Protein 2B0T (pdb70)

B-factor: mean 31.35, std 10.32, range [13.74, 70.18]

Secondary structure (DSSP, 8-state):
-EEEEEE-SHHHHHHHHHHHHHHHHHHHTTT-EEEEEE--HHHHHHTT-GGGS-TTT----HHHHHHHHTTSTT-EEEE-------HHHHHHHHHHHHHTT--PPPPPSS--SHHHHHHHHHHHTTSSS-HHHHH--B-EEEE--HHHHHHHHHSPPP-----TT---EEE--SSSSHHHH-EEEE-SS-EEEEEEEE-SS--EEEEEEEEEE-TT-EEEEEEE-HHHHHHHHHHHHHHHHHHT-EEEE-B-TTTSTTHHHHHHHHHHHHHTHHHHHHHHHHHHHTT-SSTTHHHHHHHHHTTSTTHHHHHHHHHHHHHHSPPBPEEEGGGTEETTT-TTTSBHHHHHHHHHHTTTEEE-TTS-EEEEEEE-SSHHHHHHHHHHHHHHHHH-S--TTT-----EEE--TTT-GGGG-GGGEEE--SSEEEEEE-TTS-EEEEEEE-TT-EEEEEEE-HHHHHHHHHHHHHHHHHH---EEEE--TT-HHHHHHHHHHHHHHTTS--TT--EEEE-HHHHHHHHHHHHHTT---EEEE-HHHHHHHHHHHHHHHHS-SSS-EEEEEBTTS-EEEE--SS---HHHHHHHHHHS------HHHHHHHHHHHHHHHHHH--HHHHHHHHHHHHHHHHHHHTT-SPPSSTTS--HHHHHHHHHHHHHHHHHH--S-HHHHHHHHHHHHHHHHHHHHHHHHHHHT-SS----S-SSS--HHHHHHHHS--HHHHHHHHH-

Radius of gyration: 27.57 Å; Cα contacts (8 Å, |Δi|>4): 1516; chains: 1; bounding box: 73×63×66 Å

Solvent-accessible surface area: 29181 Å² total; per-residue (Å²): 79,71,0,2,0,0,44,0,5,8,0,0,5,3,0,4,21,10,3,35,30,2,0,74,16,1,0,62,30,7,61,2,103,1,52,49,73,50,0,2,0,7,6,11,0,9,16,42,0,59,110,79,13,90,132,147,42,91,71,46,54,18,20,50,104,3,5,113,45,0,85,46,82,122,0,2,0,0,12,0,6,21,6,61,3,50,59,93,46,1,80,45,0,4,127,28,0,55,106,71,49,46,104,3,14,119,22,14,125,107,29,99,70,112,96,52,113,69,11,48,58,55,0,66,61,2,75,25,65,19,3,42,75,47,2,82,48,6,0,5,5,43,36,12,5,116,6,7,17,52,50,10,79,106,125,61,36,209,22,22,157,23,59,84,122,15,84,0,28,15,7,42,7,135,51,70,0,8,44,68,34,14,99,20,46,63,14,126,52,77,27,84,1,36,0,35,11,38,19,96,120,44,79,96,68,87,47,40,94,41,11,140,4,97,118,14,0,0,0,5,0,2,9,2,16,8,137,26,1,50,63,16,0,85,112,13,18,59,83,0,122,88,58,52,4,0,0,0,1,2,14,21,10,86,74,18,135,46,3,14,28,10,4,2,0,11,0,0,51,8,12,2,38,122,6,24,89,125,20,13,165,61,0,73,93,52,48,22,31,2,25,107,0,0,36,35,0,47,74,18,0,144,97,43,159,33,3,119,96,0,60,51,24,1,90,132,15,59,143,66,19,5,60,10,1,29,61,50,29,103,188,39,41,10,0,0,23,56,15,46,62,13,46,2,5,56,17,0,0,50,4,2,64,38,14,0,43,23,113,10,121,86,94,108,80,42,25,0,0,0,0,15,1,24,3,7,30,1,22,1,1,33,10,0,0,92,7,1,45,168,74,22,32,7,70,8,46,83,4,3,18,6,12,2,1,0,0,38,10,110,127,0,9,8,8,15,1,42,83,8,11,40,110,4,151,44,77,17,31,0,23,1,16,9,86,117,44,90,75,54,5,69,10,121,3,67,33,88,10,3,0,14,1,5,23,2,37,26,69,5,0,74,28,0,0,106,13,0,11,55,31,3,102,97,41,65,41,20,0,0,0,3,9,5,88,98,12,12,4,10,128,27,1,27,60,15,0,129,128,16,33,86,104,47,106,46,141,75,33,84,37,65,61,48,22,9,60,96,0,0,65,52,0,0,69,39,1,65,154,35,70,39,0,3,0,0,0,12,2,9,7,23,19,23,1,5,29,0,2,4,24,1,2,10,18,41,29,78,75,14,22,20,10,5,29,4,112,30,45,4,2,1,5,14,9,27,94,60,46,4,23,71,147,34,4,89,18,1,62,102,55,16,0,0,40,26,54,0,6,18,3,2,19,2,3,9,24,0,0,58,18,3,50,78,96,81,56,30,99,68,0,4,20,0,0,61,3,0,42,105,0,2,56,86,2,18,81,72,132,45,30,24,26,167,124,47,43,67,37,1,0,5,6,1,0,0,38,2,0,20,7,2,0,41,50,0,34,74,29,126,146,23,80,103,3,17,69,59,0,48,79,14,8,103,34,0,84,95,4,8,80,92,0,42,57,34,7,62,79,49,18,45,44,96,27,85,8,29,26,54,31,24,15,52,88,122,83,0,58,112,21,3,49,49,11,76,79,18,26,107,26,7,93,79,60

GO terms:
  GO:0005737 cytoplasm (C, EXP)
  GO:0004450 isocitrate dehydrogenase (NADP+) activity (F, EXP)

Foldseek 3Di:
DEEEEEQAAFQVNLLCLQQVLLLQLLCVVLVYHYYYFYPYLLLLLLCLCVVQDDPVSRDHHRLLVLLVVLQAQNYQYEAEFHDQADVVVLQQSVVQCVVVPRPQDGQDPDDPDPVNVSSNVSSVCSHGPNRCVRNQQAWWWWWFQVLLLQLCLVVPDAFAKAALPFPAFEAEAPAQAQLQFKAKDAAQAWFWWFKWFQFPVRDIHTLGGTDTDGHRKMKMKGWHALVSLLVSLLVQQVVLQVVQFAEAEAAACPLLVPPQLLSLLSNVCSLLVVLCVPCVVPCVVLVNRLSQFPQVNLVCLVVDPCSVVSNVSVVVSCVPIHFFQALDLVVPHGNGGGSNSHHHLQNLLVCNRNNCFGATSVRDTTHYHYYYYHDQQSLLSRLSNNVCSVPIAADLSQFAIEIELEQQRPNAWSSVFNSFKDQAAAWGKMFIATPVGDTPDMDGDHHRMIMIMGMGHDLNLLSSLVVQLVCCVVVVAAEEEAAAPSGNSSVSSVVSSVVSNVVDDQVSHHYYYDHSNVLSNVQRVQRRNRGYYYYYYYDVVNVNVLANRCCSNNVGSFQMFMKNQRSNGYIYTYLGDDHSDNVQSVLCQFWNARADFSLSVLNSQLVSLVSCCVPVVSPVSPQLSVLSSQLSSVLVVVVQTADPDALDRGSSLSSLSSSLSSLVSQLPDDPDVVSVVVSPVLNVLSVVCVVVVNNVNRVLTGGGAAQCGGSDGDPVRSSCSSVVDPSNVVSSVVD

Structure (mmCIF, N/CA/C/O backbone):
data_2B0T
#
_entry.id   2B0T
#
_cell.length_a   129.046
_cell.length_b   52.692
_cell.length_c   124.035
_cell.angle_alpha   90.00
_cell.angle_beta   108.98
_cell.angle_gamma   90.00
#
_symmetry.space_group_name_H-M   'C 1 2 1'
#
loop_
_entity.id
_entity.type
_entity.pdbx_description
1 polymer 'NADP Isocitrate dehydrogenase'
2 non-polymer 'MAGNESIUM ION'
3 water water
#
loop_
_atom_site.group_PDB
_atom_site.id
_atom_site.type_symbol
_atom_site.label_atom_id
_atom_site.label_alt_id
_atom_site.label_comp_id
_atom_site.label_asym_id
_atom_site.label_entity_id
_atom_site.label_seq_id
_atom_site.pdbx_PDB_ins_code
_atom_site.Cartn_x
_atom_site.Cartn_y
_atom_site.Cartn_z
_atom_site.occupancy
_atom_site.B_iso_or_equiv
_atom_site.auth_seq_id
_atom_site.auth_comp_id
_atom_site.auth_asym_id
_atom_site.auth_atom_id
_atom_site.pdbx_PDB_model_num
ATOM 1 N N . ALA A 1 2 ? 53.770 10.793 19.522 1.00 33.12 2 ALA A N 1
ATOM 2 C CA . ALA A 1 2 ? 52.434 10.441 20.087 1.00 31.59 2 ALA A CA 1
ATOM 3 C C . ALA A 1 2 ? 52.445 8.981 20.510 1.00 30.24 2 ALA A C 1
ATOM 4 O O . ALA A 1 2 ? 53.247 8.188 20.007 1.00 28.69 2 ALA A O 1
ATOM 6 N N . LYS A 1 3 ? 51.580 8.623 21.451 1.00 29.17 3 LYS A N 1
ATOM 7 C CA . LYS A 1 3 ? 51.525 7.235 21.879 1.00 26.87 3 LYS A CA 1
ATOM 8 C C . LYS A 1 3 ? 50.116 6.731 22.087 1.00 24.00 3 LYS A C 1
ATOM 9 O O . LYS A 1 3 ? 49.222 7.471 22.494 1.00 24.95 3 LYS A O 1
ATOM 15 N N . ILE A 1 4 ? 49.923 5.462 21.765 1.00 21.83 4 ILE A N 1
ATOM 16 C CA . ILE A 1 4 ? 48.634 4.826 21.918 1.00 19.78 4 ILE A CA 1
ATOM 17 C C . ILE A 1 4 ? 48.707 3.986 23.182 1.00 19.29 4 ILE A C 1
ATOM 18 O O . ILE A 1 4 ? 49.678 3.262 23.404 1.00 19.28 4 ILE A O 1
ATOM 23 N N . ILE A 1 5 ? 47.695 4.102 24.027 1.00 19.96 5 ILE A N 1
ATOM 24 C CA . ILE A 1 5 ? 47.656 3.308 25.242 1.00 19.67 5 ILE A CA 1
ATOM 25 C C . ILE A 1 5 ? 46.723 2.130 24.985 1.00 20.47 5 ILE A C 1
ATOM 26 O O . ILE A 1 5 ? 45.547 2.308 24.649 1.00 21.01 5 ILE A O 1
ATOM 31 N N . TRP A 1 6 ? 47.271 0.929 25.122 1.00 18.18 6 TRP A N 1
ATOM 32 C CA . TRP A 1 6 ? 46.527 -0.303 24.927 1.00 19.01 6 TRP A CA 1
ATOM 33 C C . TRP A 1 6 ? 46.191 -0.829 26.326 1.00 19.19 6 TRP A C 1
ATOM 34 O O . TRP A 1 6 ? 47.082 -1.262 27.053 1.00 18.82 6 TRP A O 1
ATOM 45 N N . THR A 1 7 ? 44.915 -0.797 26.707 1.00 18.09 7 THR A N 1
ATOM 46 C CA . THR A 1 7 ? 44.527 -1.248 28.043 1.00 18.79 7 THR A CA 1
ATOM 47 C C . THR A 1 7 ? 44.758 -2.729 28.342 1.00 20.23 7 THR A C 1
ATOM 48 O O . THR A 1 7 ? 44.296 -3.607 27.609 1.00 18.37 7 THR A O 1
ATOM 52 N N . ARG A 1 8 ? 45.487 -3.001 29.422 1.00 19.60 8 ARG A N 1
ATOM 53 C CA . ARG A 1 8 ? 45.723 -4.372 29.848 1.00 20.25 8 ARG A CA 1
ATOM 54 C C . ARG A 1 8 ? 44.518 -4.654 30.736 1.00 19.84 8 ARG A C 1
ATOM 55 O O . ARG A 1 8 ? 44.329 -3.991 31.753 1.00 19.97 8 ARG A O 1
ATOM 63 N N . THR A 1 9 ? 43.696 -5.627 30.352 1.00 20.31 9 THR A N 1
ATOM 64 C CA . THR A 1 9 ? 42.500 -5.918 31.127 1.00 19.91 9 THR A CA 1
ATOM 65 C C . THR A 1 9 ? 42.458 -7.268 31.854 1.00 20.76 9 THR A C 1
ATOM 66 O O . THR A 1 9 ? 43.359 -7.585 32.641 1.00 20.99 9 THR A O 1
ATOM 70 N N . ASP A 1 10 ? 41.413 -8.053 31.590 1.00 20.25 10 ASP A N 1
ATOM 71 C CA . ASP A 1 10 ? 41.207 -9.334 32.261 1.00 20.64 10 ASP A CA 1
ATOM 72 C C . ASP A 1 10 ? 40.861 -10.471 31.311 1.00 21.34 10 ASP A C 1
ATOM 73 O O . ASP A 1 10 ? 40.533 -10.256 30.145 1.00 21.54 10 ASP A O 1
ATOM 78 N N . GLU A 1 11 ? 40.932 -11.682 31.853 1.00 20.10 11 GLU A N 1
ATOM 79 C CA . GLU A 1 11 ? 40.567 -12.910 31.162 1.00 19.06 11 GLU A CA 1
ATOM 80 C C . GLU A 1 11 ? 40.890 -13.026 29.666 1.00 19.34 11 GLU A C 1
ATOM 81 O O . GLU A 1 11 ? 42.040 -12.853 29.266 1.00 18.96 11 GLU A O 1
ATOM 87 N N . ALA A 1 12 ? 39.887 -13.318 28.842 1.00 18.69 12 ALA A N 1
ATOM 88 C CA . ALA A 1 12 ? 40.103 -13.498 27.405 1.00 19.18 12 ALA A CA 1
ATOM 89 C C . ALA A 1 12 ? 40.865 -12.368 26.672 1.00 18.11 12 ALA A C 1
ATOM 90 O O . ALA A 1 12 ? 41.904 -12.628 26.048 1.00 18.94 12 ALA A O 1
ATOM 92 N N . PRO A 1 13 ? 40.358 -11.113 26.710 1.00 17.32 13 PRO A N 1
ATOM 93 C CA . PRO A 1 13 ? 41.080 -10.031 26.023 1.00 18.27 13 PRO A CA 1
ATOM 94 C C . PRO A 1 13 ? 42.498 -9.817 26.563 1.00 18.35 13 PRO A C 1
ATOM 95 O O . PRO A 1 13 ? 43.380 -9.364 25.833 1.00 18.30 13 PRO A O 1
ATOM 99 N N . LEU A 1 14 ? 42.713 -10.138 27.841 1.00 18.39 14 LEU A N 1
ATOM 100 C CA . LEU A 1 14 ? 44.040 -10.014 28.431 1.00 19.23 14 LEU A CA 1
ATOM 101 C C . LEU A 1 14 ? 44.965 -10.985 27.718 1.00 18.09 14 LEU A C 1
ATOM 102 O O . LEU A 1 14 ? 46.069 -10.629 27.319 1.00 18.11 14 LEU A O 1
ATOM 107 N N . LEU A 1 15 ? 44.520 -12.227 27.572 1.00 18.87 15 LEU A N 1
ATOM 108 C CA . LEU A 1 15 ? 45.330 -13.229 26.885 1.00 19.29 15 LEU A CA 1
ATOM 109 C C . LEU A 1 15 ? 45.637 -12.782 25.452 1.00 19.20 15 LEU A C 1
ATOM 110 O O . LEU A 1 15 ? 46.790 -12.810 25.011 1.00 19.90 15 LEU A O 1
ATOM 115 N N . ALA A 1 16 ? 44.601 -12.362 24.732 1.00 19.02 16 ALA A N 1
ATOM 116 C CA . ALA A 1 16 ? 44.761 -11.909 23.351 1.00 18.45 16 ALA A CA 1
ATOM 117 C C . ALA A 1 16 ? 45.809 -10.792 23.253 1.00 18.32 16 ALA A C 1
ATOM 118 O O . ALA A 1 16 ? 46.619 -10.756 22.321 1.00 16.91 16 ALA A O 1
ATOM 120 N N . THR A 1 17 ? 45.787 -9.893 24.235 1.00 16.63 17 THR A N 1
ATOM 121 C CA . THR A 1 17 ? 46.700 -8.755 24.298 1.00 17.40 17 THR A CA 1
ATOM 122 C C . THR A 1 17 ? 48.187 -9.141 24.291 1.00 17.40 17 THR A C 1
ATOM 123 O O . THR A 1 17 ? 49.013 -8.444 23.675 1.00 17.37 17 THR A O 1
ATOM 127 N N . TYR A 1 18 ? 48.525 -10.247 24.964 1.00 18.68 18 TYR A N 1
ATOM 128 C CA . TYR A 1 18 ? 49.905 -10.723 25.013 1.00 18.80 18 TYR A CA 1
ATOM 129 C C . TYR A 1 18 ? 50.395 -11.187 23.650 1.00 19.44 18 TYR A C 1
ATOM 130 O O . TYR A 1 18 ? 51.596 -11.273 23.409 1.00 19.79 18 TYR A O 1
ATOM 139 N N . SER A 1 19 ? 49.457 -11.478 22.758 1.00 20.48 19 SER A N 1
ATOM 140 C CA . SER A 1 19 ? 49.779 -11.925 21.406 1.00 19.69 19 SER A CA 1
ATOM 141 C C . SER A 1 19 ? 49.735 -10.767 20.400 1.00 19.19 19 SER A C 1
ATOM 142 O O . SER A 1 19 ? 50.662 -10.580 19.605 1.00 19.82 19 SER A O 1
ATOM 145 N N . LEU A 1 20 ? 48.664 -9.978 20.471 1.00 20.21 20 LEU A N 1
ATOM 146 C CA . LEU A 1 20 ? 48.453 -8.870 19.542 1.00 18.43 20 LEU A CA 1
ATOM 147 C C . LEU A 1 20 ? 49.222 -7.583 19.823 1.00 18.33 20 LEU A C 1
ATOM 148 O O . LEU A 1 20 ? 49.752 -6.973 18.894 1.00 17.76 20 LEU A O 1
ATOM 153 N N . LYS A 1 21 ? 49.299 -7.169 21.084 1.00 19.02 21 LYS A N 1
ATOM 154 C CA . LYS A 1 21 ? 49.981 -5.919 21.399 1.00 18.63 21 LYS A CA 1
ATOM 155 C C . LYS A 1 21 ? 51.413 -5.816 20.860 1.00 19.04 21 LYS A C 1
ATOM 156 O O . LYS A 1 21 ? 51.799 -4.766 20.337 1.00 17.25 21 LYS A O 1
ATOM 162 N N . PRO A 1 22 ? 52.225 -6.888 20.980 1.00 19.58 22 PRO A N 1
ATOM 163 C CA . PRO A 1 22 ? 53.597 -6.801 20.459 1.00 20.28 22 PRO A CA 1
ATOM 164 C C . PRO A 1 22 ? 53.631 -6.490 18.957 1.00 20.68 22 PRO A C 1
ATOM 165 O O . PRO A 1 22 ? 54.514 -5.769 18.481 1.00 20.54 22 PRO A O 1
ATOM 169 N N . VAL A 1 23 ? 52.669 -7.035 18.213 1.00 19.87 23 VAL A N 1
ATOM 170 C CA . VAL A 1 23 ? 52.594 -6.784 16.775 1.00 19.53 23 VAL A CA 1
ATOM 171 C C . VAL A 1 23 ? 52.191 -5.334 16.518 1.00 19.41 23 VAL A C 1
ATOM 172 O O . VAL A 1 23 ? 52.788 -4.650 15.690 1.00 19.61 23 VAL A O 1
ATOM 176 N N . VAL A 1 24 ? 51.176 -4.873 17.240 1.00 19.54 24 VAL A N 1
ATOM 177 C CA . VAL A 1 24 ? 50.673 -3.510 17.096 1.00 20.31 24 VAL A CA 1
ATOM 178 C C . VAL A 1 24 ? 51.786 -2.509 17.361 1.00 20.81 24 VAL A C 1
ATOM 179 O O . VAL A 1 24 ? 51.956 -1.536 16.627 1.00 19.45 24 VAL A O 1
ATOM 183 N N . GLU A 1 25 ? 52.547 -2.756 18.417 1.00 21.07 25 GLU A N 1
ATOM 184 C CA . GLU A 1 25 ? 53.663 -1.884 18.761 1.00 21.37 25 GLU A CA 1
ATOM 185 C C . GLU A 1 25 ? 54.693 -1.824 17.622 1.00 20.83 25 GLU A C 1
ATOM 186 O O . GLU A 1 25 ? 55.152 -0.747 17.242 1.00 22.81 25 GLU A O 1
ATOM 192 N N . ALA A 1 26 ? 55.040 -2.983 17.072 1.00 20.80 26 ALA A N 1
ATOM 193 C CA . ALA A 1 26 ? 56.015 -3.051 15.991 1.00 20.86 26 ALA A CA 1
ATOM 194 C C . ALA A 1 26 ? 55.556 -2.275 14.761 1.00 21.96 26 ALA A C 1
ATOM 195 O O . ALA A 1 26 ? 56.324 -1.498 14.196 1.00 20.74 26 ALA A O 1
ATOM 197 N N . PHE A 1 27 ? 54.309 -2.480 14.349 1.00 20.82 27 PHE A N 1
ATOM 198 C CA . PHE A 1 27 ? 53.762 -1.782 13.183 1.00 21.50 27 PHE A CA 1
ATOM 199 C C . PHE A 1 27 ? 53.573 -0.283 13.431 1.00 21.58 27 PHE A C 1
ATOM 200 O O . PHE A 1 27 ? 53.895 0.538 12.579 1.00 21.64 27 PHE A O 1
ATOM 208 N N . ALA A 1 28 ? 53.043 0.071 14.599 1.00 21.78 28 ALA A N 1
ATOM 209 C CA . ALA A 1 28 ? 52.809 1.471 14.947 1.00 22.48 28 ALA A CA 1
ATOM 210 C C . ALA A 1 28 ? 54.102 2.293 14.933 1.00 23.15 28 ALA A C 1
ATOM 211 O O . ALA A 1 28 ? 54.102 3.456 14.527 1.00 22.71 28 ALA A O 1
ATOM 213 N N . ALA A 1 29 ? 55.198 1.677 15.368 1.00 23.06 29 ALA A N 1
ATOM 214 C CA . ALA A 1 29 ? 56.494 2.345 15.423 1.00 24.52 29 ALA A CA 1
ATOM 215 C C . ALA A 1 29 ? 56.964 2.908 14.078 1.00 25.22 29 ALA A C 1
ATOM 216 O O . ALA A 1 29 ? 57.693 3.907 14.045 1.00 24.44 29 ALA A O 1
ATOM 218 N N . THR A 1 30 ? 56.547 2.284 12.975 1.00 25.32 30 THR A N 1
ATOM 219 C CA . THR A 1 30 ? 56.949 2.750 11.647 1.00 26.27 30 THR A CA 1
ATOM 220 C C . THR A 1 30 ? 56.260 4.052 11.249 1.00 28.29 30 THR A C 1
ATOM 221 O O . THR A 1 30 ? 56.580 4.634 10.212 1.00 29.59 30 THR A O 1
ATOM 225 N N . ALA A 1 31 ? 55.302 4.495 12.059 1.00 26.80 31 ALA A N 1
ATOM 226 C CA . ALA A 1 31 ? 54.596 5.747 11.799 1.00 26.60 31 ALA A CA 1
ATOM 227 C C . ALA A 1 31 ? 54.951 6.709 12.928 1.00 26.83 31 ALA A C 1
ATOM 228 O O . ALA A 1 31 ? 54.307 7.745 13.110 1.00 26.88 31 ALA A O 1
ATOM 230 N N . GLY A 1 32 ? 55.985 6.344 13.685 1.00 27.14 32 GLY A N 1
ATOM 231 C CA . GLY A 1 32 ? 56.437 7.168 14.790 1.00 26.56 32 GLY A CA 1
ATOM 232 C C . GLY A 1 32 ? 55.473 7.186 15.955 1.00 27.76 32 GLY A C 1
ATOM 233 O O . GLY A 1 32 ? 55.387 8.170 16.683 1.00 28.74 32 GLY A O 1
ATOM 234 N N . ILE A 1 33 ? 54.739 6.095 16.133 1.00 25.43 33 ILE A N 1
ATOM 235 C CA . ILE A 1 33 ? 53.773 5.995 17.217 1.00 24.90 33 ILE A CA 1
ATOM 236 C C . ILE A 1 33 ? 54.192 4.929 18.221 1.00 24.79 33 ILE A C 1
ATOM 237 O O . ILE A 1 33 ? 54.472 3.788 17.855 1.00 25.24 33 ILE A O 1
ATOM 242 N N . GLU A 1 34 ? 54.241 5.321 19.489 1.00 24.39 34 GLU A N 1
ATOM 243 C CA . GLU A 1 34 ? 54.586 4.404 20.564 1.00 24.65 34 GLU A CA 1
ATOM 244 C C . GLU A 1 34 ? 53.305 3.742 21.053 1.00 23.32 34 GLU A C 1
ATOM 245 O O . GLU A 1 34 ? 52.250 4.377 21.100 1.00 25.30 34 GLU A O 1
ATOM 251 N N . VAL A 1 35 ? 53.388 2.466 21.407 1.00 20.85 35 VAL A N 1
ATOM 252 C CA . VAL A 1 35 ? 52.226 1.763 21.924 1.00 20.01 35 VAL A CA 1
ATOM 253 C C . VAL A 1 35 ? 52.612 1.207 23.284 1.00 21.01 35 VAL A C 1
ATOM 254 O O . VAL A 1 35 ? 53.558 0.435 23.397 1.00 21.16 35 VAL A O 1
ATOM 258 N N . GLU A 1 36 ? 51.893 1.622 24.317 1.00 20.96 36 GLU A N 1
ATOM 259 C CA . GLU A 1 36 ? 52.178 1.154 25.665 1.00 22.05 36 GLU A CA 1
ATOM 260 C C . GLU A 1 36 ? 50.936 0.633 26.345 1.00 22.37 36 GLU A C 1
ATOM 261 O O . GLU A 1 36 ? 49.829 1.092 26.073 1.00 20.57 36 GLU A O 1
ATOM 267 N N . THR A 1 37 ? 51.116 -0.333 27.232 1.00 22.60 37 THR A N 1
ATOM 268 C CA . THR A 1 37 ? 49.976 -0.858 27.954 1.00 22.12 37 THR A CA 1
ATOM 269 C C . THR A 1 37 ? 49.861 -0.153 29.312 1.00 23.48 37 THR A C 1
ATOM 270 O O . THR A 1 37 ? 50.834 0.408 29.826 1.00 23.85 37 THR A O 1
ATOM 274 N N . ARG A 1 38 ? 48.652 -0.160 29.863 1.00 22.38 38 ARG A N 1
ATOM 275 C CA . ARG A 1 38 ? 48.373 0.419 31.170 1.00 23.07 38 ARG A CA 1
ATOM 276 C C . ARG A 1 38 ? 47.439 -0.593 31.810 1.00 23.16 38 ARG A C 1
ATOM 277 O O . ARG A 1 38 ? 46.493 -1.058 31.169 1.00 23.41 38 ARG A O 1
ATOM 285 N N . ASP A 1 39 ? 47.708 -0.937 33.066 1.00 22.70 39 ASP A N 1
ATOM 286 C CA . ASP A 1 39 ? 46.928 -1.954 33.758 1.00 23.37 39 ASP A CA 1
ATOM 287 C C . ASP A 1 39 ? 45.645 -1.533 34.473 1.00 23.47 39 ASP A C 1
ATOM 288 O O . ASP A 1 39 ? 45.691 -0.910 35.537 1.00 25.32 39 ASP A O 1
ATOM 293 N N . ILE A 1 40 ? 44.498 -1.896 33.897 1.00 20.58 40 ILE A N 1
ATOM 294 C CA . ILE A 1 40 ? 43.207 -1.595 34.511 1.00 18.13 40 ILE A CA 1
ATOM 295 C C . ILE A 1 40 ? 42.470 -2.896 34.826 1.00 17.02 40 ILE A C 1
ATOM 296 O O . ILE A 1 40 ? 41.240 -2.933 34.887 1.00 20.02 40 ILE A O 1
ATOM 301 N N . SER A 1 41 ? 43.240 -3.962 35.030 1.00 19.52 41 SER A N 1
ATOM 302 C CA . SER A 1 41 ? 42.687 -5.269 35.379 1.00 20.67 41 SER A CA 1
ATOM 303 C C . SER A 1 41 ? 42.052 -5.175 36.769 1.00 20.85 41 SER A C 1
ATOM 304 O O . SER A 1 41 ? 42.334 -4.245 37.523 1.00 20.65 41 SER A O 1
ATOM 307 N N . LEU A 1 42 ? 41.190 -6.129 37.097 1.00 20.64 42 LEU A N 1
ATOM 308 C CA . LEU A 1 42 ? 40.538 -6.143 38.398 1.00 20.76 42 LEU A CA 1
ATOM 309 C C . LEU A 1 42 ? 41.609 -6.263 39.474 1.00 22.11 42 LEU A C 1
ATOM 310 O O . LEU A 1 42 ? 41.571 -5.553 40.479 1.00 21.75 42 LEU A O 1
ATOM 315 N N . ALA A 1 43 ? 42.567 -7.161 39.250 1.00 22.22 43 ALA A N 1
ATOM 316 C CA . ALA A 1 43 ? 43.661 -7.376 40.196 1.00 23.61 43 ALA A CA 1
ATOM 317 C C . ALA A 1 43 ? 44.440 -6.081 40.426 1.00 23.78 43 ALA A C 1
ATOM 318 O O . ALA A 1 43 ? 44.694 -5.688 41.569 1.00 23.30 43 ALA A O 1
ATOM 320 N N . GLY A 1 44 ? 44.814 -5.423 39.331 1.00 22.55 44 GLY A N 1
ATOM 321 C CA . GLY A 1 44 ? 45.559 -4.182 39.425 1.00 22.91 44 GLY A CA 1
ATOM 322 C C . GLY A 1 44 ? 44.804 -3.069 40.121 1.00 23.12 44 GLY A C 1
ATOM 323 O O . GLY A 1 44 ? 45.387 -2.311 40.913 1.00 24.15 44 GLY A O 1
ATOM 324 N N . ARG A 1 45 ? 43.507 -2.962 39.834 1.00 21.67 45 ARG A N 1
ATOM 325 C CA . ARG A 1 45 ? 42.690 -1.928 40.442 1.00 21.42 45 ARG A CA 1
ATOM 326 C C . ARG A 1 45 ? 42.462 -2.198 41.928 1.00 22.66 45 ARG A C 1
ATOM 327 O O . ARG A 1 45 ? 42.196 -1.278 42.698 1.00 23.63 45 ARG A O 1
ATOM 335 N N . ILE A 1 46 ? 42.578 -3.457 42.335 1.00 22.92 46 ILE A N 1
ATOM 336 C CA . ILE A 1 46 ? 42.426 -3.806 43.746 1.00 23.28 46 ILE A CA 1
ATOM 337 C C . ILE A 1 46 ? 43.685 -3.323 44.465 1.00 22.85 46 ILE A C 1
ATOM 338 O O . ILE A 1 46 ? 43.615 -2.636 45.484 1.00 22.94 46 ILE A O 1
ATOM 343 N N . LEU A 1 47 ? 44.839 -3.674 43.918 1.00 22.68 47 LEU A N 1
ATOM 344 C CA . LEU A 1 47 ? 46.099 -3.275 44.521 1.00 24.56 47 LEU A CA 1
ATOM 345 C C . LEU A 1 47 ? 46.214 -1.762 44.590 1.00 25.39 47 LEU A C 1
ATOM 346 O O . LEU A 1 47 ? 46.817 -1.221 45.519 1.00 24.92 47 LEU A O 1
ATOM 351 N N . ALA A 1 48 ? 45.631 -1.079 43.609 1.00 24.50 48 ALA A N 1
ATOM 352 C CA . ALA A 1 48 ? 45.669 0.380 43.562 1.00 25.21 48 ALA A CA 1
ATOM 353 C C . ALA A 1 48 ? 44.994 1.038 44.773 1.00 26.53 48 ALA A C 1
ATOM 354 O O . ALA A 1 48 ? 45.299 2.185 45.112 1.00 27.18 48 ALA A O 1
ATOM 356 N N . GLN A 1 49 ? 44.089 0.312 45.423 1.00 27.10 49 GLN A N 1
ATOM 357 C CA . GLN A 1 49 ? 43.353 0.828 46.582 1.00 29.82 49 GLN A CA 1
ATOM 358 C C . GLN A 1 49 ? 44.061 0.712 47.933 1.00 29.79 49 GLN A C 1
ATOM 359 O O . GLN A 1 49 ? 43.728 1.432 48.873 1.00 29.05 49 GLN A O 1
ATOM 365 N N . PHE A 1 50 ? 45.023 -0.198 48.036 1.00 29.24 50 PHE A N 1
ATOM 366 C CA . PHE A 1 50 ? 45.729 -0.407 49.300 1.00 29.32 50 PHE A CA 1
ATOM 367 C C . PHE A 1 50 ? 47.252 -0.300 49.193 1.00 29.38 50 PHE A C 1
ATOM 368 O O . PHE A 1 50 ? 47.974 -1.236 49.549 1.00 29.52 50 PHE A O 1
ATOM 376 N N . PRO A 1 51 ? 47.766 0.846 48.714 1.00 30.10 51 PRO A N 1
ATOM 377 C CA . PRO A 1 51 ? 49.222 0.983 48.598 1.00 31.01 51 PRO A CA 1
ATOM 378 C C . PRO A 1 51 ? 49.953 0.863 49.946 1.00 32.81 51 PRO A C 1
ATOM 379 O O . PRO A 1 51 ? 51.084 0.380 50.009 1.00 32.50 51 PRO A O 1
ATOM 383 N N . GLU A 1 52 ? 49.298 1.290 51.020 1.00 33.84 52 GLU A N 1
ATOM 384 C CA . GLU A 1 52 ? 49.909 1.242 52.343 1.00 35.66 52 GLU A CA 1
ATOM 385 C C . GLU A 1 52 ? 50.086 -0.171 52.871 1.00 35.83 52 GLU A C 1
ATOM 386 O O . GLU A 1 52 ? 50.726 -0.376 53.893 1.00 36.10 52 GLU A O 1
ATOM 392 N N . ARG A 1 53 ? 49.535 -1.149 52.171 1.00 34.61 53 ARG A N 1
ATOM 393 C CA . ARG A 1 53 ? 49.646 -2.530 52.616 1.00 34.99 53 ARG A CA 1
ATOM 394 C C . ARG A 1 53 ? 50.634 -3.327 51.795 1.00 32.80 53 ARG A C 1
ATOM 395 O O . ARG A 1 53 ? 50.826 -4.522 52.030 1.00 32.93 53 ARG A O 1
ATOM 403 N N . LEU A 1 54 ? 51.273 -2.645 50.849 1.00 33.05 54 LEU A N 1
ATOM 404 C CA . LEU A 1 54 ? 52.233 -3.266 49.944 1.00 31.35 54 LEU A CA 1
ATOM 405 C C . LEU A 1 54 ? 53.656 -2.759 50.129 1.00 31.39 54 LEU A C 1
ATOM 406 O O . LEU A 1 54 ? 53.882 -1.600 50.472 1.00 30.84 54 LEU A O 1
ATOM 411 N N . THR A 1 55 ? 54.613 -3.649 49.887 1.00 32.98 55 THR A N 1
ATOM 412 C CA . THR A 1 55 ? 56.026 -3.321 49.982 1.00 35.38 55 THR A CA 1
ATOM 413 C C . THR A 1 55 ? 56.333 -2.461 48.766 1.00 37.17 55 THR A C 1
ATOM 414 O O . THR A 1 55 ? 55.581 -2.477 47.792 1.00 37.02 55 THR A O 1
ATOM 418 N N . GLU A 1 56 ? 57.433 -1.719 48.810 1.00 39.27 56 GLU A N 1
ATOM 419 C CA . GLU A 1 56 ? 57.789 -0.842 47.701 1.00 41.29 56 GLU A CA 1
ATOM 420 C C . GLU A 1 56 ? 57.773 -1.495 46.322 1.00 40.62 56 GLU A C 1
ATOM 421 O O . GLU A 1 56 ? 57.339 -0.876 45.350 1.00 40.19 56 GLU A O 1
ATOM 427 N N . ASP A 1 57 ? 58.230 -2.740 46.233 1.00 39.87 57 ASP A N 1
ATOM 428 C CA . ASP A 1 57 ? 58.254 -3.430 44.951 1.00 40.94 57 ASP A CA 1
ATOM 429 C C . ASP A 1 57 ? 56.875 -3.907 44.501 1.00 40.71 57 ASP A C 1
ATOM 430 O O . ASP A 1 57 ? 56.673 -4.213 43.323 1.00 39.45 57 ASP A O 1
ATOM 435 N N . GLN A 1 58 ? 55.924 -3.961 45.429 1.00 39.58 58 GLN A N 1
ATOM 436 C CA . GLN A 1 58 ? 54.572 -4.407 45.097 1.00 39.67 58 GLN A CA 1
ATOM 437 C C . GLN A 1 58 ? 53.646 -3.302 44.584 1.00 40.59 58 GLN A C 1
ATOM 438 O O . GLN A 1 58 ? 52.770 -3.559 43.755 1.00 41.94 58 GLN A O 1
ATOM 444 N N . LYS A 1 59 ? 53.832 -2.083 45.083 1.00 41.83 59 LYS A N 1
ATOM 445 C CA . LYS A 1 59 ? 52.994 -0.951 44.690 1.00 42.13 59 LYS A CA 1
ATOM 446 C C . LYS A 1 59 ? 52.825 -0.838 43.179 1.00 42.76 59 LYS A C 1
ATOM 447 O O . LYS A 1 59 ? 53.792 -0.971 42.430 1.00 42.11 59 LYS A O 1
ATOM 453 N N . VAL A 1 60 ? 51.591 -0.596 42.737 1.00 42.86 60 VAL A N 1
ATOM 454 C CA . VAL A 1 60 ? 51.300 -0.481 41.309 1.00 43.54 60 VAL A CA 1
ATOM 455 C C . VAL A 1 60 ? 50.823 0.911 40.898 1.00 43.56 60 VAL A C 1
ATOM 456 O O . VAL A 1 60 ? 50.607 1.177 39.714 1.00 44.97 60 VAL A O 1
ATOM 460 N N . GLY A 1 61 ? 50.671 1.802 41.870 1.00 42.03 61 GLY A N 1
ATOM 461 C CA . GLY A 1 61 ? 50.205 3.141 41.551 1.00 40.45 61 GLY A CA 1
ATOM 462 C C . GLY A 1 61 ? 48.715 3.092 41.273 1.00 38.97 61 GLY A C 1
ATOM 463 O O . GLY A 1 61 ? 47.994 2.302 41.887 1.00 40.41 61 GLY A O 1
ATOM 464 N N . ASN A 1 62 ? 48.239 3.922 40.354 1.00 35.99 62 ASN A N 1
ATOM 465 C CA . ASN A 1 62 ? 46.817 3.929 40.035 1.00 32.57 62 ASN A CA 1
ATOM 466 C C . ASN A 1 62 ? 46.649 4.213 38.547 1.00 30.39 62 ASN A C 1
ATOM 467 O O . ASN A 1 62 ? 46.413 5.356 38.133 1.00 27.60 62 ASN A O 1
ATOM 472 N N . ALA A 1 63 ? 46.780 3.169 37.740 1.00 28.12 63 ALA A N 1
ATOM 473 C CA . ALA A 1 63 ? 46.658 3.316 36.300 1.00 26.95 63 ALA A CA 1
ATOM 474 C C . ALA A 1 63 ? 45.336 3.953 35.857 1.00 25.93 63 ALA A C 1
ATOM 475 O O . ALA A 1 63 ? 45.338 4.850 35.022 1.00 25.49 63 ALA A O 1
ATOM 477 N N . LEU A 1 64 ? 44.213 3.503 36.411 1.00 24.34 64 LEU A N 1
ATOM 478 C CA . LEU A 1 64 ? 42.910 4.051 36.030 1.00 24.14 64 LEU A CA 1
ATOM 479 C C . LEU A 1 64 ? 42.815 5.551 36.270 1.00 24.84 64 LEU A C 1
ATOM 480 O O . LEU A 1 64 ? 42.366 6.294 35.396 1.00 23.82 64 LEU A O 1
ATOM 485 N N . ALA A 1 65 ? 43.239 5.994 37.451 1.00 24.38 65 ALA A N 1
ATOM 486 C CA . ALA A 1 65 ? 43.219 7.414 37.789 1.00 24.88 65 ALA A CA 1
ATOM 487 C C . ALA A 1 65 ? 44.099 8.171 36.800 1.00 23.92 65 ALA A C 1
ATOM 488 O O . ALA A 1 65 ? 43.733 9.246 36.316 1.00 24.45 65 ALA A O 1
ATOM 490 N N . GLU A 1 66 ? 45.265 7.605 36.507 1.00 25.24 66 GLU A N 1
ATOM 491 C CA . GLU A 1 66 ? 46.187 8.228 35.573 1.00 26.51 66 GLU A CA 1
ATOM 492 C C . GLU A 1 66 ? 45.587 8.334 34.165 1.00 25.88 66 GLU A C 1
ATOM 493 O O . GLU A 1 66 ? 45.824 9.322 33.469 1.00 23.66 66 GLU A O 1
ATOM 499 N N . LEU A 1 67 ? 44.802 7.333 33.757 1.00 25.99 67 LEU A N 1
ATOM 500 C CA . LEU A 1 67 ? 44.151 7.350 32.442 1.00 24.81 67 LEU A CA 1
ATOM 501 C C . LEU A 1 67 ? 43.046 8.394 32.431 1.00 25.01 67 LEU A C 1
ATOM 502 O O . LEU A 1 67 ? 42.759 8.991 31.396 1.00 25.11 67 LEU A O 1
ATOM 507 N N . GLY A 1 68 ? 42.413 8.594 33.583 1.00 23.58 68 GLY A N 1
ATOM 508 C CA . GLY A 1 68 ? 41.369 9.591 33.679 1.00 25.84 68 GLY A CA 1
ATOM 509 C C . GLY A 1 68 ? 41.987 10.953 33.424 1.00 27.83 68 GLY A C 1
ATOM 510 O O . GLY A 1 68 ? 41.396 11.796 32.749 1.00 26.14 68 GLY A O 1
ATOM 511 N N . GLU A 1 69 ? 43.185 11.170 33.961 1.00 28.08 69 GLU A N 1
ATOM 512 C CA . GLU A 1 69 ? 43.894 12.436 33.775 1.00 28.35 69 GLU A CA 1
ATOM 513 C C . GLU A 1 69 ? 44.343 12.613 32.329 1.00 26.96 69 GLU A C 1
ATOM 514 O O . GLU A 1 69 ? 44.205 13.696 31.770 1.00 27.24 69 GLU A O 1
ATOM 520 N N . LEU A 1 70 ? 44.884 11.551 31.736 1.00 24.55 70 LEU A N 1
ATOM 521 C CA . LEU A 1 70 ? 45.337 11.580 30.347 1.00 24.57 70 LEU A CA 1
ATOM 522 C C . LEU A 1 70 ? 44.164 11.876 29.410 1.00 24.42 70 LEU A C 1
ATOM 523 O O . LEU A 1 70 ? 44.312 12.595 28.421 1.00 25.77 70 LEU A O 1
ATOM 528 N N . ALA A 1 71 ? 43.004 11.311 29.732 1.00 24.49 71 ALA A N 1
ATOM 529 C CA . ALA A 1 71 ? 41.792 11.499 28.939 1.00 25.82 71 ALA A CA 1
ATOM 530 C C . ALA A 1 71 ? 41.367 12.964 28.884 1.00 27.04 71 ALA A C 1
ATOM 531 O O . ALA A 1 71 ? 40.608 13.366 28.003 1.00 26.65 71 ALA A O 1
ATOM 533 N N . LYS A 1 72 ? 41.851 13.759 29.832 1.00 26.99 72 LYS A N 1
ATOM 534 C CA . LYS A 1 72 ? 41.504 15.172 29.868 1.00 28.65 72 LYS A CA 1
ATOM 535 C C . LYS A 1 72 ? 42.530 16.027 29.137 1.00 27.28 72 LYS A C 1
ATOM 536 O O . LYS A 1 72 ? 42.471 17.256 29.185 1.00 27.23 72 LYS A O 1
ATOM 542 N N . THR A 1 73 ? 43.470 15.379 28.458 1.00 25.08 73 THR A N 1
ATOM 543 C CA . THR A 1 73 ? 44.494 16.101 27.716 1.00 24.65 73 THR A CA 1
ATOM 544 C C . THR A 1 73 ? 44.420 15.733 26.236 1.00 25.39 73 THR A C 1
ATOM 545 O O . THR A 1 73 ? 43.849 14.708 25.868 1.00 22.58 73 THR A O 1
ATOM 549 N N . PRO A 1 74 ? 44.991 16.577 25.367 1.00 26.29 74 PRO A N 1
ATOM 550 C CA . PRO A 1 74 ? 44.992 16.346 23.915 1.00 26.24 74 PRO A CA 1
ATOM 551 C C . PRO A 1 74 ? 45.783 15.109 23.494 1.00 25.83 74 PRO A C 1
ATOM 552 O O . PRO A 1 74 ? 45.506 14.510 22.456 1.00 25.75 74 PRO A O 1
ATOM 556 N N . GLU A 1 75 ? 46.762 14.737 24.315 1.00 25.40 75 GLU A N 1
ATOM 557 C CA . GLU A 1 75 ? 47.631 13.590 24.048 1.00 25.46 75 GLU A CA 1
ATOM 558 C C . GLU A 1 75 ? 46.932 12.235 24.123 1.00 24.07 75 GLU A C 1
ATOM 559 O O . GLU A 1 75 ? 47.490 11.226 23.685 1.00 24.58 75 GLU A O 1
ATOM 565 N N . ALA A 1 76 ? 45.722 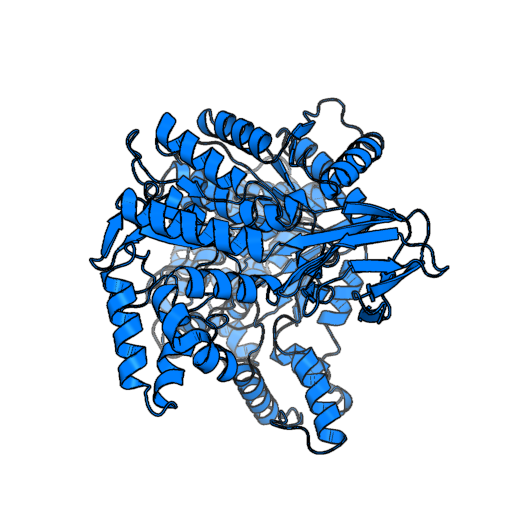12.207 24.674 1.00 20.87 76 ALA A N 1
ATOM 566 C CA . ALA A 1 76 ? 44.993 10.950 24.837 1.00 20.37 76 ALA A CA 1
ATOM 567 C C . ALA A 1 76 ? 44.585 10.187 23.569 1.00 20.59 76 ALA A C 1
ATOM 568 O O . ALA A 1 76 ? 43.874 10.706 22.705 1.00 20.44 76 ALA A O 1
ATOM 570 N N . ASN A 1 77 ? 45.069 8.952 23.471 1.00 19.19 77 ASN A N 1
ATOM 571 C CA . ASN A 1 77 ? 44.719 8.045 22.377 1.00 18.35 77 ASN A CA 1
ATOM 572 C C . ASN A 1 77 ? 44.688 6.702 23.086 1.00 18.46 77 ASN A C 1
ATOM 573 O O . ASN A 1 77 ? 45.726 6.054 23.239 1.00 20.41 77 ASN A O 1
ATOM 578 N N . ILE A 1 78 ? 43.496 6.300 23.522 1.00 18.17 78 ILE A N 1
ATOM 579 C CA . ILE A 1 78 ? 43.328 5.071 24.288 1.00 19.28 78 ILE A CA 1
ATOM 580 C C . ILE A 1 78 ? 42.459 3.998 23.640 1.00 18.78 78 ILE A C 1
ATOM 581 O O . ILE A 1 78 ? 41.322 4.260 23.272 1.00 18.88 78 ILE A O 1
ATOM 586 N N . ILE A 1 79 ? 43.004 2.791 23.507 1.00 17.40 79 ILE A N 1
ATOM 587 C CA . ILE A 1 79 ? 42.244 1.672 22.958 1.00 16.52 79 ILE A CA 1
ATOM 588 C C . ILE A 1 79 ? 41.801 0.839 24.166 1.00 18.47 79 ILE A C 1
ATOM 589 O O . ILE A 1 79 ? 42.621 0.246 24.875 1.00 18.43 79 ILE A O 1
ATOM 594 N N . LYS A 1 80 ? 40.489 0.837 24.394 1.00 16.66 80 LYS A N 1
ATOM 595 C CA . LYS A 1 80 ? 39.853 0.174 25.525 1.00 18.47 80 LYS A CA 1
ATOM 596 C C . LYS A 1 80 ? 39.230 -1.178 25.200 1.00 17.33 80 LYS A C 1
ATOM 597 O O . LYS A 1 80 ? 38.253 -1.261 24.447 1.00 18.50 80 LYS A O 1
ATOM 603 N N . LEU A 1 81 ? 39.792 -2.236 25.781 1.00 15.53 81 LEU A N 1
ATOM 604 C CA . LEU A 1 81 ? 39.292 -3.591 25.562 1.00 17.46 81 LEU A CA 1
ATOM 605 C C . LEU A 1 81 ? 38.343 -3.990 26.680 1.00 18.24 81 LEU A C 1
ATOM 606 O O . LEU A 1 81 ? 38.366 -3.386 27.754 1.00 18.85 81 LEU A O 1
ATOM 611 N N . PRO A 1 82 ? 37.483 -5.001 26.438 1.00 18.11 82 PRO A N 1
ATOM 612 C CA . PRO A 1 82 ? 36.538 -5.457 27.460 1.00 17.56 82 PRO A CA 1
ATOM 613 C C . PRO A 1 82 ? 37.265 -5.835 28.749 1.00 18.01 82 PRO A C 1
ATOM 614 O O . PRO A 1 82 ? 38.381 -6.355 28.715 1.00 17.77 82 PRO A O 1
ATOM 618 N N . ASN A 1 83 ? 36.632 -5.556 29.883 1.00 20.15 83 ASN A N 1
ATOM 619 C CA . ASN A 1 83 ? 37.219 -5.864 31.177 1.00 20.35 83 ASN A CA 1
ATOM 620 C C . ASN A 1 83 ? 36.140 -6.348 32.129 1.00 21.70 83 ASN A C 1
ATOM 621 O O . ASN A 1 83 ? 34.958 -6.393 31.783 1.00 22.81 83 ASN A O 1
ATOM 626 N N . ILE A 1 84 ? 36.560 -6.703 33.337 1.00 22.06 84 ILE A N 1
ATOM 627 C CA . ILE A 1 84 ? 35.650 -7.193 34.356 1.00 22.57 84 ILE A CA 1
ATOM 628 C C . ILE A 1 84 ? 35.023 -6.064 35.167 1.00 24.08 84 ILE A C 1
ATOM 629 O O . ILE A 1 84 ? 35.726 -5.182 35.671 1.00 23.24 84 ILE A O 1
ATOM 634 N N . SER A 1 85 ? 33.695 -6.078 35.254 1.00 24.59 85 SER A N 1
ATOM 635 C CA . SER A 1 85 ? 32.964 -5.125 36.086 1.00 26.83 85 SER A CA 1
ATOM 636 C C . SER A 1 85 ? 32.597 -6.085 37.211 1.00 26.50 85 SER A C 1
ATOM 637 O O . SER A 1 85 ? 31.549 -6.731 37.190 1.00 28.76 85 SER A O 1
ATOM 640 N N . ALA A 1 86 ? 33.518 -6.193 38.162 1.00 27.50 86 ALA A N 1
ATOM 641 C CA . ALA A 1 86 ? 33.435 -7.105 39.297 1.00 26.46 86 ALA A CA 1
ATOM 642 C C . ALA A 1 86 ? 32.139 -7.260 40.073 1.00 26.24 86 ALA A C 1
ATOM 643 O O . ALA A 1 86 ? 31.469 -6.286 40.430 1.00 24.53 86 ALA A O 1
ATOM 645 N N . SER A 1 87 ? 31.803 -8.523 40.319 1.00 27.39 87 SER A N 1
ATOM 646 C CA . SER A 1 87 ? 30.650 -8.891 41.124 1.00 27.18 87 SER A CA 1
ATOM 647 C C . SER A 1 87 ? 31.334 -9.239 42.452 1.00 27.90 87 SER A C 1
ATOM 648 O O . SER A 1 87 ? 32.572 -9.335 42.504 1.00 26.23 87 SER A O 1
ATOM 651 N N . VAL A 1 88 ? 30.558 -9.416 43.519 1.00 27.84 88 VAL A N 1
ATOM 652 C CA . VAL A 1 88 ? 31.153 -9.751 44.812 1.00 29.08 88 VAL A CA 1
ATOM 653 C C . VAL A 1 88 ? 31.980 -11.043 44.717 1.00 28.01 88 VAL A C 1
ATOM 654 O O . VAL A 1 88 ? 33.096 -11.110 45.232 1.00 27.71 88 VAL A O 1
ATOM 658 N N . PRO A 1 89 ? 31.453 -12.081 44.042 1.00 27.41 89 PRO A N 1
ATOM 659 C CA . PRO A 1 89 ? 32.207 -13.334 43.922 1.00 27.62 89 PRO A CA 1
ATOM 660 C C . PRO A 1 89 ? 33.552 -13.171 43.209 1.00 28.28 89 PRO A C 1
ATOM 661 O O . PRO A 1 89 ? 34.551 -13.755 43.627 1.00 27.61 89 PRO A O 1
ATOM 665 N N . GLN A 1 90 ? 33.574 -12.387 42.133 1.00 26.51 90 GLN A N 1
ATOM 666 C CA . GLN A 1 90 ? 34.810 -12.147 41.390 1.00 26.58 90 GLN A CA 1
ATOM 667 C C . GLN A 1 90 ? 35.789 -11.390 42.276 1.00 26.75 90 GLN A C 1
ATOM 668 O O . GLN A 1 90 ? 36.974 -11.725 42.345 1.00 27.90 90 GLN A O 1
ATOM 674 N N . LEU A 1 91 ? 35.275 -10.360 42.943 1.00 27.07 91 LEU A N 1
ATOM 675 C CA . LEU A 1 91 ? 36.062 -9.542 43.851 1.00 29.24 91 LEU A CA 1
ATOM 676 C C . LEU A 1 91 ? 36.709 -10.442 44.912 1.00 29.08 91 LEU A C 1
ATOM 677 O O . LEU A 1 91 ? 37.921 -10.391 45.129 1.00 27.72 91 LEU A O 1
ATOM 682 N N . LYS A 1 92 ? 35.900 -11.279 45.557 1.00 30.79 92 LYS A N 1
ATOM 683 C CA . LYS A 1 92 ? 36.406 -12.185 46.587 1.00 31.69 92 LYS A CA 1
ATOM 684 C C . LYS A 1 92 ? 37.467 -13.132 46.038 1.00 30.57 92 LYS A C 1
ATOM 685 O O . LYS A 1 92 ? 38.501 -13.360 46.675 1.00 31.42 92 LYS A O 1
ATOM 691 N N . ALA A 1 93 ? 37.210 -13.677 44.850 1.00 28.88 93 ALA A N 1
ATOM 692 C CA . ALA A 1 93 ? 38.141 -14.605 44.220 1.00 26.09 93 ALA A CA 1
ATOM 693 C C . ALA A 1 93 ? 39.484 -13.938 43.910 1.00 25.58 93 ALA A C 1
ATOM 694 O O . ALA A 1 93 ? 40.540 -14.544 44.119 1.00 24.93 93 ALA A O 1
ATOM 696 N N . ALA A 1 94 ? 39.450 -12.697 43.417 1.00 23.04 94 ALA A N 1
ATOM 697 C CA . ALA A 1 94 ? 40.685 -11.972 43.093 1.00 23.31 94 ALA A CA 1
ATOM 698 C C . ALA A 1 94 ? 41.450 -11.631 44.373 1.00 23.52 94 ALA A C 1
ATOM 699 O O . ALA A 1 94 ? 42.684 -11.678 44.402 1.00 23.02 94 ALA A O 1
ATOM 701 N N . ILE A 1 95 ? 40.713 -11.284 45.428 1.00 24.12 95 ILE A N 1
ATOM 702 C CA . ILE A 1 95 ? 41.325 -10.946 46.715 1.00 24.42 95 ILE A CA 1
ATOM 703 C C . ILE A 1 95 ? 42.139 -12.127 47.231 1.00 24.08 95 ILE A C 1
ATOM 704 O O . ILE A 1 95 ? 43.297 -11.974 47.631 1.00 25.60 95 ILE A O 1
ATOM 709 N N . LYS A 1 96 ? 41.521 -13.307 47.207 1.00 26.39 96 LYS A N 1
ATOM 710 C CA . LYS A 1 96 ? 42.164 -14.528 47.674 1.00 28.77 96 LYS A CA 1
ATOM 711 C C . LYS A 1 96 ? 43.401 -14.876 46.861 1.00 28.42 96 LYS A C 1
ATOM 712 O O . LYS A 1 96 ? 44.433 -15.244 47.421 1.00 29.49 96 LYS A O 1
ATOM 718 N N . GLU A 1 97 ? 43.294 -14.768 45.539 1.00 26.94 97 GLU A N 1
ATOM 719 C CA . GLU A 1 97 ? 44.419 -15.065 44.658 1.00 25.09 97 GLU A CA 1
ATOM 720 C C . GLU A 1 97 ? 45.566 -14.104 44.961 1.00 25.42 97 GLU A C 1
ATOM 721 O O . GLU A 1 97 ? 46.722 -14.523 45.080 1.00 26.32 97 GLU A O 1
ATOM 727 N N . LEU A 1 98 ? 45.246 -12.816 45.080 1.00 22.92 98 LEU A N 1
ATOM 728 C CA . LEU A 1 98 ? 46.258 -11.809 45.375 1.00 24.16 98 LEU A CA 1
ATOM 729 C C . LEU A 1 98 ? 46.924 -12.080 46.728 1.00 25.20 98 LEU A C 1
ATOM 730 O O . LEU A 1 98 ? 48.141 -11.929 46.872 1.00 26.61 98 LEU A O 1
ATOM 735 N N . GLN A 1 99 ? 46.131 -12.478 47.720 1.00 25.87 99 GLN A N 1
ATOM 736 C CA . GLN A 1 99 ? 46.692 -12.777 49.034 1.00 27.28 99 GLN A CA 1
ATOM 737 C C . GLN A 1 99 ? 47.628 -13.978 48.907 1.00 28.95 99 GLN A C 1
ATOM 738 O O . GLN A 1 99 ? 48.737 -13.963 49.446 1.00 28.33 99 GLN A O 1
ATOM 744 N N . ASP A 1 100 ? 47.191 -15.007 48.181 1.00 29.84 100 ASP A N 1
ATOM 745 C CA . ASP A 1 100 ? 48.014 -16.201 47.990 1.00 33.65 100 ASP A CA 1
ATOM 746 C C . ASP A 1 100 ? 49.323 -15.849 47.301 1.00 32.91 100 ASP A C 1
ATOM 747 O O . ASP A 1 100 ? 50.327 -16.538 47.468 1.00 32.95 100 ASP A O 1
ATOM 752 N N . GLN A 1 101 ? 49.319 -14.777 46.523 1.00 32.62 101 GLN A N 1
ATOM 753 C CA . GLN A 1 101 ? 50.530 -14.375 45.832 1.00 31.20 101 GLN A CA 1
ATOM 754 C C . GLN A 1 101 ? 51.388 -13.467 46.695 1.00 31.04 101 GLN A C 1
ATOM 755 O O . GLN A 1 101 ? 52.402 -12.948 46.234 1.00 31.64 101 GLN A O 1
ATOM 761 N N . GLY A 1 102 ? 50.985 -13.262 47.944 1.00 30.60 102 GLY A N 1
ATOM 762 C CA . GLY A 1 102 ? 51.788 -12.429 48.822 1.00 30.81 102 GLY A CA 1
ATOM 763 C C . GLY A 1 102 ? 51.330 -11.003 49.053 1.00 31.39 102 GLY A C 1
ATOM 764 O O . GLY A 1 102 ? 51.946 -10.289 49.848 1.00 30.90 102 GLY A O 1
ATOM 765 N N . TYR A 1 103 ? 50.278 -10.571 48.360 1.00 29.98 103 TYR A N 1
ATOM 766 C CA . TYR A 1 103 ? 49.766 -9.217 48.553 1.00 29.12 103 TYR A CA 1
ATOM 767 C C . TYR A 1 103 ? 48.900 -9.235 49.799 1.00 28.66 103 TYR A C 1
ATOM 768 O O . TYR A 1 103 ? 47.841 -9.863 49.820 1.00 27.91 103 TYR A O 1
ATOM 777 N N . ASP A 1 104 ? 49.360 -8.542 50.837 1.00 29.62 104 ASP A N 1
ATOM 778 C CA . ASP A 1 104 ? 48.656 -8.515 52.113 1.00 30.82 104 ASP A CA 1
ATOM 779 C C . ASP A 1 104 ? 47.464 -7.556 52.175 1.00 29.37 104 ASP A C 1
ATOM 780 O O . ASP A 1 104 ? 47.427 -6.645 53.006 1.00 29.70 104 ASP A O 1
ATOM 785 N N . ILE A 1 105 ? 46.488 -7.767 51.295 1.00 28.61 105 ILE A N 1
ATOM 786 C CA . ILE A 1 105 ? 45.302 -6.928 51.270 1.00 28.57 105 ILE A CA 1
ATOM 787 C C . ILE A 1 105 ? 44.217 -7.548 52.160 1.00 29.05 105 ILE A C 1
ATOM 788 O O . ILE A 1 105 ? 44.197 -8.762 52.391 1.00 28.69 105 ILE A O 1
ATOM 793 N N . PRO A 1 106 ? 43.299 -6.717 52.674 1.00 29.37 106 PRO A N 1
ATOM 794 C CA . PRO A 1 106 ? 42.214 -7.171 53.551 1.00 29.85 106 PRO A CA 1
ATOM 795 C C . PRO A 1 106 ? 41.063 -7.937 52.903 1.00 31.57 106 PRO A C 1
ATOM 796 O O . PRO A 1 106 ? 40.845 -7.863 51.693 1.00 29.61 106 PRO A O 1
ATOM 800 N N . GLU A 1 107 ? 40.329 -8.675 53.734 1.00 31.56 107 GLU A N 1
ATOM 801 C CA . GLU A 1 107 ? 39.171 -9.442 53.286 1.00 33.09 107 GLU A CA 1
ATOM 802 C C . GLU A 1 107 ? 38.072 -8.464 52.910 1.00 32.94 107 GLU A C 1
ATOM 803 O O . GLU A 1 107 ? 38.057 -7.323 53.377 1.00 31.86 107 GLU A O 1
ATOM 809 N N . LEU A 1 108 ? 37.151 -8.915 52.067 1.00 33.47 108 LEU A N 1
ATOM 810 C CA . LEU A 1 108 ? 36.018 -8.085 51.671 1.00 35.07 108 LEU A CA 1
ATOM 811 C C . LEU A 1 108 ? 34.980 -8.250 52.780 1.00 35.90 108 LEU A C 1
ATOM 812 O O . LEU A 1 108 ? 34.484 -9.352 53.015 1.00 34.73 108 LEU A O 1
ATOM 817 N N . PRO A 1 109 ? 34.663 -7.160 53.497 1.00 38.71 109 PRO A N 1
ATOM 818 C CA . PRO A 1 109 ? 33.680 -7.224 54.581 1.00 41.38 109 PRO A CA 1
ATOM 819 C C . PRO A 1 109 ? 32.264 -7.481 54.066 1.00 43.84 109 PRO A C 1
ATOM 820 O O . PRO A 1 109 ? 31.749 -6.727 53.239 1.00 43.56 109 PRO A O 1
ATOM 824 N N . ASP A 1 110 ? 31.639 -8.547 54.551 1.00 45.88 110 ASP A N 1
ATOM 825 C CA . ASP A 1 110 ? 30.273 -8.863 54.148 1.00 48.91 110 ASP A CA 1
ATOM 826 C C . ASP A 1 110 ? 29.329 -7.819 54.747 1.00 50.61 110 ASP A C 1
ATOM 827 O O . ASP A 1 110 ? 28.363 -7.382 54.115 1.00 50.16 110 ASP A O 1
ATOM 832 N N . ASN A 1 111 ? 29.635 -7.418 55.975 1.00 52.00 111 ASN A N 1
ATOM 833 C CA . ASN A 1 111 ? 28.852 -6.423 56.693 1.00 52.50 111 ASN A CA 1
ATOM 834 C C . ASN A 1 111 ? 29.819 -5.645 57.575 1.00 51.75 111 ASN A C 1
ATOM 835 O O . ASN A 1 111 ? 30.390 -6.201 58.510 1.00 52.20 111 ASN A O 1
ATOM 840 N N . ALA A 1 112 ? 30.010 -4.366 57.262 1.00 51.25 112 ALA A N 1
ATOM 841 C CA . ALA A 1 112 ? 30.924 -3.508 58.013 1.00 50.97 112 ALA A CA 1
ATOM 842 C C . ALA A 1 112 ? 30.457 -3.246 59.447 1.00 50.57 112 ALA A C 1
ATOM 843 O O . ALA A 1 112 ? 29.523 -2.480 59.670 1.00 50.63 112 ALA A O 1
ATOM 845 N N . THR A 1 113 ? 31.121 -3.876 60.414 1.00 49.64 113 THR A N 1
ATOM 846 C CA . THR A 1 113 ? 30.773 -3.721 61.826 1.00 48.60 113 THR A CA 1
ATOM 847 C C . THR A 1 113 ? 31.841 -2.983 62.648 1.00 46.84 113 THR A C 1
ATOM 848 O O . THR A 1 113 ? 31.785 -2.980 63.881 1.00 47.98 113 THR A O 1
ATOM 852 N N . THR A 1 114 ? 32.814 -2.377 61.968 1.00 43.79 114 THR A N 1
ATOM 853 C CA . THR A 1 114 ? 33.878 -1.614 62.628 1.00 40.98 114 THR A CA 1
ATOM 854 C C . THR A 1 114 ? 34.333 -0.506 61.686 1.00 40.74 114 THR A C 1
ATOM 855 O O . THR A 1 114 ? 34.094 -0.577 60.483 1.00 39.81 114 THR A O 1
ATOM 859 N N . ASP A 1 115 ? 34.982 0.519 62.229 1.00 38.60 115 ASP A N 1
ATOM 860 C CA . ASP A 1 115 ? 35.452 1.639 61.421 1.00 38.99 115 ASP A CA 1
ATOM 861 C C . ASP A 1 115 ? 36.419 1.194 60.326 1.00 38.52 115 ASP A C 1
ATOM 862 O O . ASP A 1 115 ? 36.419 1.744 59.217 1.00 36.72 115 ASP A O 1
ATOM 867 N N . GLU A 1 116 ? 37.238 0.196 60.641 1.00 37.16 116 GLU A N 1
ATOM 868 C CA . GLU A 1 116 ? 38.216 -0.336 59.697 1.00 37.16 116 GLU A CA 1
ATOM 869 C C . GLU A 1 116 ? 37.503 -1.045 58.534 1.00 35.88 116 GLU A C 1
ATOM 870 O O . GLU A 1 116 ? 37.851 -0.843 57.371 1.00 35.07 116 GLU A O 1
ATOM 876 N N . GLU A 1 117 ? 36.504 -1.866 58.855 1.00 34.30 117 GLU A N 1
ATOM 877 C CA . GLU A 1 117 ? 35.744 -2.592 57.837 1.00 35.58 117 GLU A CA 1
ATOM 878 C C . GLU A 1 117 ? 34.981 -1.625 56.937 1.00 35.91 117 GLU A C 1
ATOM 879 O O . GLU A 1 117 ? 34.889 -1.837 55.729 1.00 35.08 117 GLU A O 1
ATOM 885 N N . LYS A 1 118 ? 34.422 -0.570 57.522 1.00 36.05 118 LYS A N 1
ATOM 886 C CA . LYS A 1 118 ? 33.689 0.413 56.732 1.00 37.91 118 LYS A CA 1
ATOM 887 C C . LYS A 1 118 ? 34.649 1.053 55.739 1.00 37.80 118 LYS A C 1
ATOM 888 O O . LYS A 1 118 ? 34.314 1.244 54.566 1.00 37.24 118 LYS A O 1
ATOM 894 N N . ASP A 1 119 ? 35.852 1.369 56.209 1.00 36.69 119 ASP A N 1
ATOM 895 C CA . ASP A 1 119 ? 36.851 1.974 55.344 1.00 37.06 119 ASP A CA 1
ATOM 896 C C . ASP A 1 119 ? 37.238 0.984 54.248 1.00 35.48 119 ASP A C 1
ATOM 897 O O . ASP A 1 119 ? 37.234 1.312 53.064 1.00 35.98 119 ASP A O 1
ATOM 902 N N . ILE A 1 120 ? 37.578 -0.231 54.648 1.00 33.47 120 ILE A N 1
ATOM 903 C CA . ILE A 1 120 ? 37.952 -1.256 53.688 1.00 32.38 120 ILE A CA 1
ATOM 904 C C . ILE A 1 120 ? 36.826 -1.491 52.677 1.00 33.13 120 ILE A C 1
ATOM 905 O O . ILE A 1 120 ? 37.075 -1.592 51.473 1.00 31.06 120 ILE A O 1
ATOM 910 N N . LEU A 1 121 ? 35.589 -1.568 53.164 1.00 33.26 121 LEU A N 1
ATOM 911 C CA . LEU A 1 121 ? 34.441 -1.794 52.292 1.00 35.03 121 LEU A CA 1
ATOM 912 C C . LEU A 1 121 ? 34.277 -0.659 51.294 1.00 35.09 121 LEU A C 1
ATOM 913 O O . LEU A 1 121 ? 33.990 -0.889 50.123 1.00 34.79 121 LEU A O 1
ATOM 918 N N . ALA A 1 122 ? 34.456 0.569 51.762 1.00 35.50 122 ALA A N 1
ATOM 919 C CA . ALA A 1 122 ? 34.327 1.724 50.891 1.00 35.80 122 ALA A CA 1
ATOM 920 C C . ALA A 1 122 ? 35.319 1.630 49.736 1.00 36.09 122 ALA A C 1
ATOM 921 O O . ALA A 1 122 ? 34.962 1.866 48.583 1.00 34.74 122 ALA A O 1
ATOM 923 N N . ARG A 1 123 ? 36.563 1.277 50.043 1.00 35.13 123 ARG A N 1
ATOM 924 C CA . ARG A 1 123 ? 37.585 1.163 49.013 1.00 34.74 123 ARG A CA 1
ATOM 925 C C . ARG A 1 123 ? 37.309 0.051 48.019 1.00 34.24 123 ARG A C 1
ATOM 926 O O . ARG A 1 123 ? 37.554 0.207 46.824 1.00 34.77 123 ARG A O 1
ATOM 934 N N . TYR A 1 124 ? 36.797 -1.072 48.508 1.00 33.03 124 TYR A N 1
ATOM 935 C CA . TYR A 1 124 ? 36.471 -2.185 47.631 1.00 32.81 124 TYR A CA 1
ATOM 936 C C . TYR A 1 124 ? 35.266 -1.843 46.757 1.00 33.91 124 TYR A C 1
ATOM 937 O O . TYR A 1 124 ? 35.172 -2.288 45.611 1.00 33.00 124 TYR A O 1
ATOM 946 N N . ASN A 1 125 ? 34.344 -1.051 47.296 1.00 33.82 125 ASN A N 1
ATOM 947 C CA . ASN A 1 125 ? 33.168 -0.660 46.529 1.00 35.35 125 ASN A CA 1
ATOM 948 C C . ASN A 1 125 ? 33.586 0.254 45.382 1.00 34.18 125 ASN A C 1
ATOM 949 O O . ASN A 1 125 ? 32.904 0.332 44.364 1.00 33.96 125 ASN A O 1
ATOM 954 N N . ALA A 1 126 ? 34.720 0.928 45.544 1.00 32.78 126 ALA A N 1
ATOM 955 C CA . ALA A 1 126 ? 35.228 1.827 44.515 1.00 33.58 126 ALA A CA 1
ATOM 956 C C . ALA A 1 126 ? 35.799 1.036 43.336 1.00 32.66 126 ALA A C 1
ATOM 957 O O . ALA A 1 126 ? 36.068 1.594 42.268 1.00 33.84 126 ALA A O 1
ATOM 959 N N . VAL A 1 127 ? 35.976 -0.265 43.540 1.00 31.58 127 VAL A N 1
ATOM 960 C CA . VAL A 1 127 ? 36.533 -1.154 42.525 1.00 31.77 127 VAL A CA 1
ATOM 961 C C . VAL A 1 127 ? 35.462 -2.057 41.922 1.00 32.01 127 VAL A C 1
ATOM 962 O O . VAL A 1 127 ? 35.575 -2.502 40.780 1.00 32.09 127 VAL A O 1
ATOM 966 N N . LYS A 1 128 ? 34.421 -2.324 42.698 1.00 30.95 128 LYS A N 1
ATOM 967 C CA . LYS A 1 128 ? 33.343 -3.190 42.250 1.00 30.87 128 LYS A CA 1
ATOM 968 C C . LYS A 1 128 ? 32.518 -2.581 41.109 1.00 29.99 128 LYS A C 1
ATOM 969 O O . LYS A 1 128 ? 32.523 -1.363 40.895 1.00 28.13 128 LYS A O 1
ATOM 975 N N . GLY A 1 129 ? 31.823 -3.442 40.372 1.00 29.31 129 GLY A N 1
ATOM 976 C CA . GLY A 1 129 ? 30.981 -2.981 39.284 1.00 29.25 129 GLY A CA 1
ATOM 977 C C . GLY A 1 129 ? 31.662 -2.273 38.129 1.00 29.73 129 GLY A C 1
ATOM 978 O O . GLY A 1 129 ? 32.824 -2.528 37.810 1.00 28.06 129 GLY A O 1
ATOM 979 N N . SER A 1 130 ? 30.921 -1.373 37.493 1.00 29.13 130 SER A N 1
ATOM 980 C CA . SER A 1 130 ? 31.431 -0.634 36.348 1.00 29.58 130 SER A CA 1
ATOM 981 C C . SER A 1 130 ? 32.246 0.573 36.799 1.00 28.19 130 SER A C 1
ATOM 982 O O . SER A 1 130 ? 31.783 1.714 36.730 1.00 28.62 130 SER A O 1
ATOM 985 N N . ALA A 1 131 ? 33.471 0.312 37.245 1.00 27.92 131 ALA A N 1
ATOM 986 C CA . ALA A 1 131 ? 34.351 1.365 37.737 1.00 27.19 131 ALA A CA 1
ATOM 987 C C . ALA A 1 131 ? 35.176 2.044 36.654 1.00 27.03 131 ALA A C 1
ATOM 988 O O . ALA A 1 131 ? 35.576 3.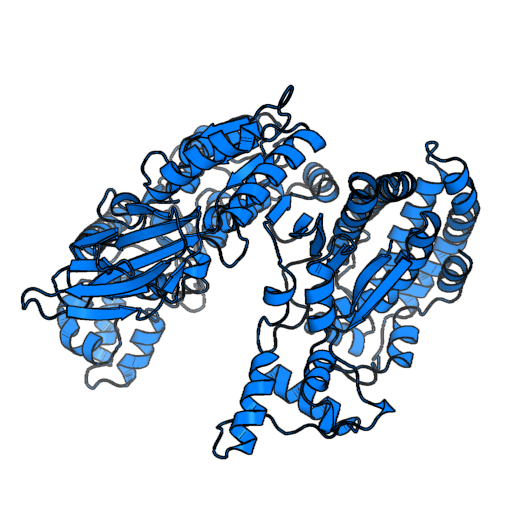199 36.807 1.00 27.56 131 ALA A O 1
ATOM 990 N N . VAL A 1 132 ? 35.420 1.341 35.555 1.00 25.51 132 VAL A N 1
ATOM 991 C CA . VAL A 1 132 ? 36.234 1.907 34.495 1.00 25.12 132 VAL A CA 1
ATOM 992 C C . VAL A 1 132 ? 35.558 2.917 33.558 1.00 24.39 132 VAL A C 1
ATOM 993 O O . VAL A 1 132 ? 36.070 4.025 33.386 1.00 24.71 132 VAL A O 1
ATOM 997 N N . ASN A 1 133 ? 34.416 2.560 32.970 1.00 25.81 133 ASN A N 1
ATOM 998 C CA . ASN A 1 133 ? 33.749 3.466 32.030 1.00 27.18 133 ASN A CA 1
ATOM 999 C C . ASN A 1 133 ? 33.513 4.885 32.529 1.00 28.08 133 ASN A C 1
ATOM 1000 O O . ASN A 1 133 ? 33.758 5.847 31.799 1.00 29.04 133 ASN A O 1
ATOM 1005 N N . PRO A 1 134 ? 33.037 5.041 33.775 1.00 29.82 134 PRO A N 1
ATOM 1006 C CA . PRO A 1 134 ? 32.794 6.386 34.308 1.00 30.87 134 PRO A CA 1
ATOM 1007 C C . PRO A 1 134 ? 34.035 7.271 34.224 1.00 30.51 134 PRO A C 1
ATOM 1008 O O . PRO A 1 134 ? 33.941 8.483 33.991 1.00 30.30 134 PRO A O 1
ATOM 1012 N N . VAL A 1 135 ? 35.199 6.655 34.402 1.00 28.65 135 VAL A N 1
ATOM 1013 C CA . VAL A 1 135 ? 36.453 7.387 34.373 1.00 27.41 135 VAL A CA 1
ATOM 1014 C C . VAL A 1 135 ? 36.964 7.710 32.981 1.00 28.34 135 VAL A C 1
ATOM 1015 O O . VAL A 1 135 ? 37.504 8.790 32.750 1.00 28.24 135 VAL A O 1
ATOM 1019 N N . LEU A 1 136 ? 36.788 6.786 32.047 1.00 27.12 136 LEU A N 1
ATOM 1020 C CA . LEU A 1 136 ? 37.314 6.990 30.702 1.00 27.69 136 LEU A CA 1
ATOM 1021 C C . LEU A 1 136 ? 36.421 7.674 29.682 1.00 28.34 136 LEU A C 1
ATOM 1022 O O . LEU A 1 136 ? 36.933 8.294 28.751 1.00 27.65 136 LEU A O 1
ATOM 1027 N N . ARG A 1 137 ? 35.103 7.576 29.847 1.00 29.47 137 ARG A N 1
ATOM 1028 C CA . ARG A 1 137 ? 34.175 8.195 28.896 1.00 30.24 137 ARG A CA 1
ATOM 1029 C C . ARG A 1 137 ? 33.920 9.697 29.068 1.00 30.80 137 ARG A C 1
ATOM 1030 O O . ARG A 1 137 ? 32.805 10.128 29.358 1.00 31.97 137 ARG A O 1
ATOM 1038 N N . GLU A 1 138 ? 34.978 10.480 28.862 1.00 31.89 138 GLU A N 1
ATOM 1039 C CA . GLU A 1 138 ? 34.941 11.938 28.959 1.00 32.90 138 GLU A CA 1
ATOM 1040 C C . GLU A 1 138 ? 34.482 12.544 27.640 1.00 31.16 138 GLU A C 1
ATOM 1041 O O . GLU A 1 138 ? 35.213 13.323 27.021 1.00 32.58 138 GLU A O 1
ATOM 1047 N N . GLY A 1 139 ? 33.277 12.190 27.206 1.00 32.39 139 GLY A N 1
ATOM 1048 C CA . GLY A 1 139 ? 32.783 12.737 25.957 1.00 28.51 139 GLY A CA 1
ATOM 1049 C C . GLY A 1 139 ? 31.513 12.108 25.429 1.00 27.46 139 GLY A C 1
ATOM 1050 O O . GLY A 1 139 ? 30.861 11.314 26.109 1.00 26.97 139 GLY A O 1
ATOM 1051 N N . ASN A 1 140 ? 31.174 12.472 24.197 1.00 24.13 140 ASN A N 1
ATOM 1052 C CA . ASN A 1 140 ? 29.978 11.969 23.530 1.00 22.47 140 ASN A CA 1
ATOM 1053 C C . ASN A 1 140 ? 30.287 10.726 22.712 1.00 20.49 140 ASN A C 1
ATOM 1054 O O . ASN A 1 140 ? 31.438 10.320 22.610 1.00 20.60 140 ASN A O 1
ATOM 1059 N N . SER A 1 141 ? 29.262 10.146 22.104 1.00 19.07 141 SER A N 1
ATOM 1060 C CA . SER A 1 141 ? 29.417 8.908 21.358 1.00 17.56 141 SER A CA 1
ATOM 1061 C C . SER A 1 141 ? 29.387 8.973 19.826 1.00 18.93 141 SER A C 1
ATOM 1062 O O . SER A 1 141 ? 28.556 9.660 19.230 1.00 19.11 141 SER A O 1
ATOM 1065 N N . ASP A 1 142 ? 30.313 8.243 19.206 1.00 18.00 142 ASP A N 1
ATOM 1066 C CA . ASP A 1 142 ? 30.413 8.133 17.751 1.00 17.81 142 ASP A CA 1
ATOM 1067 C C . ASP A 1 142 ? 30.454 6.631 17.447 1.00 19.71 142 ASP A C 1
ATOM 1068 O O . ASP A 1 142 ? 31.496 5.989 17.569 1.00 19.70 142 ASP A O 1
ATOM 1073 N N . ARG A 1 143 ? 29.304 6.067 17.082 1.00 21.64 143 ARG A N 1
ATOM 1074 C CA . ARG A 1 143 ? 29.224 4.643 16.781 1.00 21.49 143 ARG A CA 1
ATOM 1075 C C . ARG A 1 143 ? 28.773 4.397 15.350 1.00 22.75 143 ARG A C 1
ATOM 1076 O O . ARG A 1 143 ? 27.823 5.019 14.878 1.00 22.90 143 ARG A O 1
ATOM 1084 N N . ARG A 1 144 ? 29.460 3.488 14.663 1.00 22.32 144 ARG A N 1
ATOM 1085 C CA . ARG A 1 144 ? 29.146 3.176 13.270 1.00 23.43 144 ARG A CA 1
ATOM 1086 C C . ARG A 1 144 ? 29.306 1.692 13.013 1.00 26.22 144 ARG A C 1
ATOM 1087 O O . ARG A 1 144 ? 30.059 1.006 13.706 1.00 24.72 144 ARG A O 1
ATOM 1095 N N . ALA A 1 145 ? 28.598 1.203 12.002 1.00 24.44 145 ALA A N 1
ATOM 1096 C CA . ALA A 1 145 ? 28.706 -0.194 11.626 1.00 26.98 145 ALA A CA 1
ATOM 1097 C C . ALA A 1 145 ? 30.031 -0.237 10.876 1.00 26.79 145 ALA A C 1
ATOM 1098 O O . ALA A 1 145 ? 30.272 0.589 9.986 1.00 28.61 145 ALA A O 1
ATOM 1100 N N . PRO A 1 146 ? 30.920 -1.179 11.242 1.00 27.75 146 PRO A N 1
ATOM 1101 C CA . PRO A 1 146 ? 32.229 -1.308 10.590 1.00 28.46 146 PRO A CA 1
ATOM 1102 C C . PRO A 1 146 ? 32.046 -1.639 9.105 1.00 28.98 146 PRO A C 1
ATOM 1103 O O . PRO A 1 146 ? 31.307 -2.571 8.772 1.00 30.15 146 PRO A O 1
ATOM 1107 N N . ILE A 1 147 ? 32.704 -0.893 8.218 1.00 28.10 147 ILE A N 1
ATOM 1108 C CA . ILE A 1 147 ? 32.549 -1.174 6.795 1.00 31.27 147 ILE A CA 1
ATOM 1109 C C . ILE A 1 147 ? 33.106 -2.545 6.420 1.00 29.88 147 ILE A C 1
ATOM 1110 O O . ILE A 1 147 ? 32.614 -3.180 5.489 1.00 30.07 147 ILE A O 1
ATOM 1115 N N . ALA A 1 148 ? 34.133 -3.003 7.133 1.00 29.40 148 ALA A N 1
ATOM 1116 C CA . ALA A 1 148 ? 34.702 -4.317 6.851 1.00 29.03 148 ALA A CA 1
ATOM 1117 C C . ALA A 1 148 ? 33.621 -5.343 7.182 1.00 28.71 148 ALA A C 1
ATOM 1118 O O . ALA A 1 148 ? 33.479 -6.359 6.503 1.00 29.96 148 ALA A O 1
ATOM 1120 N N . VAL A 1 149 ? 32.848 -5.056 8.226 1.00 28.06 149 VAL A N 1
ATOM 1121 C CA . VAL A 1 149 ? 31.762 -5.933 8.653 1.00 29.35 149 VAL A CA 1
ATOM 1122 C C . VAL A 1 149 ? 30.593 -5.785 7.677 1.00 29.61 149 VAL A C 1
ATOM 1123 O O . VAL A 1 149 ? 29.979 -6.768 7.265 1.00 29.71 149 VAL A O 1
ATOM 1127 N N . LYS A 1 150 ? 30.307 -4.541 7.314 1.00 28.13 150 LYS A N 1
ATOM 1128 C CA . LYS A 1 150 ? 29.241 -4.205 6.374 1.00 30.64 150 LYS A CA 1
ATOM 1129 C C . LYS A 1 150 ? 29.463 -4.940 5.038 1.00 30.93 150 LYS A C 1
ATOM 1130 O O . LYS A 1 150 ? 28.544 -5.567 4.495 1.00 31.03 150 LYS A O 1
ATOM 1136 N N . ASN A 1 151 ? 30.687 -4.852 4.519 1.00 30.50 151 ASN A N 1
ATOM 1137 C CA . ASN A 1 151 ? 31.043 -5.504 3.264 1.00 30.83 151 ASN A CA 1
ATOM 1138 C C . ASN A 1 151 ? 30.916 -7.022 3.350 1.00 30.53 151 ASN A C 1
ATOM 1139 O O . ASN A 1 151 ? 30.552 -7.675 2.369 1.00 29.93 151 ASN A O 1
ATOM 1144 N N . PHE A 1 152 ? 31.213 -7.589 4.515 1.00 31.09 152 PHE A N 1
ATOM 1145 C CA . PHE A 1 152 ? 31.099 -9.032 4.672 1.00 32.09 152 PHE A CA 1
ATOM 1146 C C . PHE A 1 152 ? 29.635 -9.464 4.605 1.00 31.37 152 PHE A C 1
ATOM 1147 O O . PHE A 1 152 ? 29.288 -10.432 3.923 1.00 31.50 152 PHE A O 1
ATOM 1155 N N . VAL A 1 153 ? 28.786 -8.738 5.330 1.00 30.33 153 VAL A N 1
ATOM 1156 C CA . VAL A 1 153 ? 27.355 -9.015 5.377 1.00 29.81 153 VAL A CA 1
ATOM 1157 C C . VAL A 1 153 ? 26.732 -8.935 3.985 1.00 30.82 153 VAL A C 1
ATOM 1158 O O . VAL A 1 153 ? 25.759 -9.633 3.699 1.00 29.99 153 VAL A O 1
ATOM 1162 N N . LYS A 1 154 ? 27.284 -8.082 3.123 1.00 31.11 154 LYS A N 1
ATOM 1163 C CA . LYS A 1 154 ? 26.768 -7.960 1.761 1.00 33.44 154 LYS A CA 1
ATOM 1164 C C . LYS A 1 154 ? 26.978 -9.294 1.062 1.00 35.66 154 LYS A C 1
ATOM 1165 O O . LYS A 1 154 ? 26.145 -9.733 0.272 1.00 36.94 154 LYS A O 1
ATOM 1171 N N . LYS A 1 155 ? 28.100 -9.936 1.375 1.00 36.09 155 LYS A N 1
ATOM 1172 C CA . LYS A 1 155 ? 28.445 -11.234 0.807 1.00 38.19 155 LYS A CA 1
ATOM 1173 C C . LYS A 1 155 ? 27.682 -12.345 1.523 1.00 39.01 155 LYS A C 1
ATOM 1174 O O . LYS A 1 155 ? 27.114 -13.230 0.884 1.00 38.77 155 LYS A O 1
ATOM 1180 N N . PHE A 1 156 ? 27.662 -12.293 2.852 1.00 39.43 156 PHE A N 1
ATOM 1181 C CA . PHE A 1 156 ? 26.944 -13.296 3.637 1.00 40.76 156 PHE A CA 1
ATOM 1182 C C . PHE A 1 156 ? 25.903 -12.662 4.544 1.00 39.72 156 PHE A C 1
ATOM 1183 O O . PHE A 1 156 ? 26.090 -12.572 5.760 1.00 39.02 156 PHE A O 1
ATOM 1191 N N . PRO A 1 157 ? 24.775 -12.232 3.954 1.00 38.77 157 PRO A N 1
ATOM 1192 C CA . PRO A 1 157 ? 23.672 -11.592 4.672 1.00 37.22 157 PRO A CA 1
ATOM 1193 C C . PRO A 1 157 ? 22.960 -12.494 5.673 1.00 37.54 157 PRO A C 1
ATOM 1194 O O . PRO A 1 157 ? 22.740 -13.681 5.418 1.00 38.04 157 PRO A O 1
ATOM 1198 N N . HIS A 1 158 ? 22.615 -11.921 6.821 1.00 35.97 158 HIS A N 1
ATOM 1199 C CA . HIS A 1 158 ? 21.905 -12.654 7.858 1.00 35.27 158 HIS A CA 1
ATOM 1200 C C . HIS A 1 158 ? 20.462 -12.754 7.395 1.00 35.90 158 HIS A C 1
ATOM 1201 O O . HIS A 1 158 ? 20.080 -12.121 6.410 1.00 34.43 158 HIS A O 1
ATOM 1208 N N . ARG A 1 159 ? 19.661 -13.546 8.096 1.00 37.72 159 ARG A N 1
ATOM 1209 C CA . ARG A 1 159 ? 18.270 -13.697 7.711 1.00 40.16 159 ARG A CA 1
ATOM 1210 C C . ARG A 1 159 ? 17.361 -12.632 8.295 1.00 38.18 159 ARG A C 1
ATOM 1211 O O . ARG A 1 159 ? 17.467 -12.275 9.470 1.00 37.84 159 ARG A O 1
ATOM 1219 N N . MET A 1 160 ? 16.484 -12.122 7.434 1.00 36.66 160 MET A N 1
ATOM 1220 C CA . MET A 1 160 ? 15.503 -11.103 7.783 1.00 35.30 160 MET A CA 1
ATOM 1221 C C . MET A 1 160 ? 14.140 -11.728 7.543 1.00 35.26 160 MET A C 1
ATOM 1222 O O . MET A 1 160 ? 13.890 -12.286 6.477 1.00 35.30 160 MET A O 1
ATOM 1227 N N . GLY A 1 161 ? 13.267 -11.644 8.538 1.00 35.09 161 GLY A N 1
ATOM 1228 C CA . GLY A 1 161 ? 11.943 -12.219 8.402 1.00 35.70 161 GLY A CA 1
ATOM 1229 C C . GLY A 1 161 ? 11.099 -11.501 7.369 1.00 36.38 161 GLY A C 1
ATOM 1230 O O . GLY A 1 161 ? 11.058 -10.271 7.323 1.00 35.82 161 GLY A O 1
ATOM 1231 N N . GLU A 1 162 ? 10.424 -12.281 6.534 1.00 36.24 162 GLU A N 1
ATOM 1232 C CA . GLU A 1 162 ? 9.565 -11.740 5.496 1.00 36.72 162 GLU A CA 1
ATOM 1233 C C . GLU A 1 162 ? 8.379 -11.020 6.154 1.00 35.12 162 GLU A C 1
ATOM 1234 O O . GLU A 1 162 ? 7.839 -11.480 7.159 1.00 33.84 162 GLU A O 1
ATOM 1240 N N . TRP A 1 163 ? 7.986 -9.882 5.597 1.00 33.71 163 TRP A N 1
ATOM 1241 C CA . TRP A 1 163 ? 6.872 -9.124 6.149 1.00 33.39 163 TRP A CA 1
ATOM 1242 C C . TRP A 1 163 ? 5.624 -9.191 5.284 1.00 35.24 163 TRP A C 1
ATOM 1243 O O . TRP A 1 163 ? 5.694 -9.146 4.053 1.00 34.69 163 TRP A O 1
ATOM 1254 N N . SER A 1 164 ? 4.480 -9.281 5.954 1.00 36.70 164 SER A N 1
ATOM 1255 C CA . SER A 1 164 ? 3.180 -9.336 5.303 1.00 38.93 164 SER A CA 1
ATOM 1256 C C . SER A 1 164 ? 2.468 -7.987 5.450 1.00 38.61 164 SER A C 1
ATOM 1257 O O . SER A 1 164 ? 2.549 -7.340 6.499 1.00 37.92 164 SER A O 1
ATOM 1260 N N . ALA A 1 165 ? 1.775 -7.565 4.396 1.00 38.33 165 ALA A N 1
ATOM 1261 C CA . ALA A 1 165 ? 1.056 -6.297 4.427 1.00 37.76 165 ALA A CA 1
ATOM 1262 C C . ALA A 1 165 ? -0.171 -6.385 5.344 1.00 37.96 165 ALA A C 1
ATOM 1263 O O . ALA A 1 165 ? -0.806 -5.372 5.648 1.00 38.62 165 ALA A O 1
ATOM 1265 N N . ASP A 1 166 ? -0.485 -7.603 5.787 1.00 37.91 166 ASP A N 1
ATOM 1266 C CA . ASP A 1 166 ? -1.617 -7.853 6.678 1.00 38.70 166 ASP A CA 1
ATOM 1267 C C . ASP A 1 166 ? -1.193 -7.802 8.134 1.00 37.10 166 ASP A C 1
ATOM 1268 O O . ASP A 1 166 ? -2.034 -7.863 9.029 1.00 36.28 166 ASP A O 1
ATOM 1273 N N . SER A 1 167 ? 0.110 -7.722 8.374 1.00 34.05 167 SER A N 1
ATOM 1274 C CA . SER A 1 167 ? 0.620 -7.682 9.737 1.00 32.05 167 SER A CA 1
ATOM 1275 C C . SER A 1 167 ? -0.250 -6.817 10.613 1.00 30.97 167 SER A C 1
ATOM 1276 O O . SER A 1 167 ? -0.661 -5.732 10.217 1.00 30.24 167 SER A O 1
ATOM 1279 N N . LYS A 1 168 ? -0.525 -7.311 11.811 1.00 31.27 168 LYS A N 1
ATOM 1280 C CA . LYS A 1 168 ? -1.336 -6.585 12.776 1.00 31.89 168 LYS A CA 1
ATOM 1281 C C . LYS A 1 168 ? -0.453 -6.020 13.893 1.00 31.05 168 LYS A C 1
ATOM 1282 O O . LYS A 1 168 ? -0.954 -5.407 14.842 1.00 30.64 168 LYS A O 1
ATOM 1288 N N . THR A 1 169 ? 0.859 -6.229 13.780 1.00 30.12 169 THR A N 1
ATOM 1289 C CA . THR A 1 169 ? 1.793 -5.735 14.786 1.00 30.08 169 THR A CA 1
ATOM 1290 C C . THR A 1 169 ? 1.859 -4.215 14.766 1.00 28.69 169 THR A C 1
ATOM 1291 O O . THR A 1 169 ? 1.988 -3.609 13.707 1.00 29.41 169 THR A O 1
ATOM 1295 N N . ASN A 1 170 ? 1.763 -3.609 15.945 1.00 28.30 170 ASN A N 1
ATOM 1296 C CA . ASN A 1 170 ? 1.814 -2.157 16.089 1.00 28.02 170 ASN A CA 1
ATOM 1297 C C . ASN A 1 170 ? 2.267 -1.760 17.481 1.00 27.74 170 ASN A C 1
ATOM 1298 O O . ASN A 1 170 ? 2.026 -2.479 18.449 1.00 25.85 170 ASN A O 1
ATOM 1303 N N . VAL A 1 171 ? 2.923 -0.608 17.572 1.00 26.91 171 VAL A N 1
ATOM 1304 C CA . VAL A 1 171 ? 3.363 -0.084 18.853 1.00 25.15 171 VAL A CA 1
ATOM 1305 C C . VAL A 1 171 ? 2.169 0.675 19.416 1.00 26.96 171 VAL A C 1
ATOM 1306 O O . VAL A 1 171 ? 1.418 1.313 18.674 1.00 26.16 171 VAL A O 1
ATOM 1310 N N . ALA A 1 172 ? 1.980 0.585 20.724 1.00 26.21 172 ALA A N 1
ATOM 1311 C CA . ALA A 1 172 ? 0.899 1.294 21.380 1.00 27.63 172 ALA A CA 1
ATOM 1312 C C . ALA A 1 172 ? 1.601 2.169 22.397 1.00 26.84 172 ALA A C 1
ATOM 1313 O O . ALA A 1 172 ? 2.401 1.681 23.196 1.00 26.43 172 ALA A O 1
ATOM 1315 N N . THR A 1 173 ? 1.324 3.465 22.353 1.00 28.03 173 THR A N 1
ATOM 1316 C CA . THR A 1 173 ? 1.944 4.400 23.280 1.00 27.90 173 THR A CA 1
ATOM 1317 C C . THR A 1 173 ? 0.910 5.454 23.689 1.00 30.06 173 THR A C 1
ATOM 1318 O O . THR A 1 173 ? -0.151 5.557 23.071 1.00 29.94 173 THR A O 1
ATOM 1322 N N . MET A 1 174 ? 1.211 6.228 24.727 1.00 30.18 174 MET A N 1
ATOM 1323 C CA . MET A 1 174 ? 0.281 7.243 25.207 1.00 31.80 174 MET A CA 1
ATOM 1324 C C . MET A 1 174 ? 0.116 8.477 24.316 1.00 33.71 174 MET A C 1
ATOM 1325 O O . MET A 1 174 ? 1.071 8.945 23.690 1.00 32.52 174 MET A O 1
ATOM 1330 N N . ASP A 1 175 ? -1.116 8.989 24.271 1.00 35.43 175 ASP A N 1
ATOM 1331 C CA . ASP A 1 175 ? -1.470 10.168 23.479 1.00 37.64 175 ASP A CA 1
ATOM 1332 C C . ASP A 1 175 ? -1.175 11.470 24.211 1.00 37.12 175 ASP A C 1
ATOM 1333 O O . ASP A 1 175 ? -0.988 12.511 23.586 1.00 37.71 175 ASP A O 1
ATOM 1338 N N . ALA A 1 176 ? -1.152 11.414 25.536 1.00 36.21 176 ALA A N 1
ATOM 1339 C CA . ALA A 1 176 ? -0.883 12.602 26.333 1.00 36.31 176 ALA A CA 1
ATOM 1340 C C . ALA A 1 176 ? -0.664 12.235 27.789 1.00 36.36 176 ALA A C 1
ATOM 1341 O O . ALA A 1 176 ? -0.785 11.072 28.171 1.00 36.25 176 ALA A O 1
ATOM 1343 N N . ASN A 1 177 ? -0.339 13.239 28.595 1.00 34.93 177 ASN A N 1
ATOM 1344 C CA . ASN A 1 177 ? -0.099 13.050 30.018 1.00 35.48 177 ASN A CA 1
ATOM 1345 C C . ASN A 1 177 ? 1.103 12.183 30.341 1.00 34.61 177 ASN A C 1
ATOM 1346 O O . ASN A 1 177 ? 1.191 11.639 31.439 1.00 34.02 177 ASN A O 1
ATOM 1351 N N . ASP A 1 178 ? 2.019 12.047 29.387 1.00 33.56 178 ASP A N 1
ATOM 1352 C CA . ASP A 1 178 ? 3.221 11.254 29.609 1.00 30.35 178 ASP A CA 1
ATOM 1353 C C . ASP A 1 178 ? 4.424 12.173 29.754 1.00 30.65 178 ASP A C 1
ATOM 1354 O O . ASP A 1 178 ? 4.272 13.397 29.783 1.00 30.94 178 ASP A O 1
ATOM 1359 N N . PHE A 1 179 ? 5.611 11.581 29.867 1.00 29.15 179 PHE A N 1
ATOM 1360 C CA . PHE A 1 179 ? 6.855 12.337 30.025 1.00 28.40 179 PHE A CA 1
ATOM 1361 C C . PHE A 1 179 ? 7.022 13.356 28.889 1.00 29.67 179 PHE A C 1
ATOM 1362 O O . PHE A 1 179 ? 7.379 14.510 29.116 1.00 30.78 179 PHE A O 1
ATOM 1370 N N . ARG A 1 180 ? 6.745 12.915 27.666 1.00 29.63 180 ARG A N 1
ATOM 1371 C CA . ARG A 1 180 ? 6.862 13.752 26.479 1.00 30.26 180 ARG A CA 1
ATOM 1372 C C . ARG A 1 180 ? 5.963 14.982 26.516 1.00 30.25 180 ARG A C 1
ATOM 1373 O O . ARG A 1 180 ? 6.433 16.112 26.379 1.00 29.22 180 ARG A O 1
ATOM 1381 N N . HIS A 1 181 ? 4.668 14.756 26.704 1.00 30.59 181 HIS A N 1
ATOM 1382 C CA . HIS A 1 181 ? 3.706 15.849 26.726 1.00 32.41 181 HIS A CA 1
ATOM 1383 C C . HIS A 1 181 ? 3.730 16.741 27.973 1.00 32.85 181 HIS A C 1
ATOM 1384 O O . HIS A 1 181 ? 3.456 17.935 27.880 1.00 34.89 181 HIS A O 1
ATOM 1391 N N . ASN A 1 182 ? 4.071 16.183 29.131 1.00 32.95 182 ASN A N 1
ATOM 1392 C CA . ASN A 1 182 ? 4.118 16.978 30.364 1.00 33.48 182 ASN A CA 1
ATOM 1393 C C . ASN A 1 182 ? 5.464 17.643 30.645 1.00 33.57 182 ASN A C 1
ATOM 1394 O O . ASN A 1 182 ? 5.628 18.307 31.674 1.00 33.65 182 ASN A O 1
ATOM 1399 N N . GLU A 1 183 ? 6.415 17.471 29.729 1.00 32.90 183 GLU A N 1
ATOM 1400 C CA . GLU A 1 183 ? 7.759 18.016 29.894 1.00 32.00 183 GLU A CA 1
ATOM 1401 C C . GLU A 1 183 ? 7.885 19.523 29.733 1.00 31.93 183 GLU A C 1
ATOM 1402 O O . GLU A 1 183 ? 7.323 20.119 28.811 1.00 32.17 183 GLU A O 1
ATOM 1408 N N . LYS A 1 184 ? 8.637 20.121 30.649 1.00 30.61 184 LYS A N 1
ATOM 1409 C CA . LYS A 1 184 ? 8.927 21.548 30.631 1.00 31.47 184 LYS A CA 1
ATOM 1410 C C . LYS A 1 184 ? 10.451 21.656 30.691 1.00 30.55 184 LYS A C 1
ATOM 1411 O O . LYS A 1 184 ? 11.094 20.956 31.472 1.00 30.74 184 LYS A O 1
ATOM 1417 N N . SER A 1 185 ? 11.033 22.526 29.873 1.00 30.14 185 SER A N 1
ATOM 1418 C CA . SER A 1 185 ? 12.485 22.656 29.845 1.00 30.50 185 SER A CA 1
ATOM 1419 C C . SER A 1 185 ? 12.987 24.101 29.838 1.00 31.72 185 SER A C 1
ATOM 1420 O O . SER A 1 185 ? 12.399 24.974 29.196 1.00 32.40 185 SER A O 1
ATOM 1423 N N . ILE A 1 186 ? 14.085 24.341 30.551 1.00 30.46 186 ILE A N 1
ATOM 1424 C CA . ILE A 1 186 ? 14.677 25.671 30.616 1.00 32.20 186 ILE A CA 1
ATOM 1425 C C . ILE A 1 186 ? 16.195 25.627 30.460 1.00 31.76 186 ILE A C 1
ATOM 1426 O O . ILE A 1 186 ? 16.822 24.586 30.658 1.00 30.67 186 ILE A O 1
ATOM 1431 N N . ILE A 1 187 ? 16.770 26.772 30.100 1.00 31.30 187 ILE A N 1
ATOM 1432 C CA . ILE A 1 187 ? 18.213 26.911 29.951 1.00 32.28 187 ILE A CA 1
ATOM 1433 C C . ILE A 1 187 ? 18.675 27.949 30.978 1.00 34.87 187 ILE A C 1
ATOM 1434 O O . ILE A 1 187 ? 18.281 29.112 30.917 1.00 34.09 187 ILE A O 1
ATOM 1439 N N . LEU A 1 188 ? 19.490 27.519 31.932 1.00 37.19 188 LEU A N 1
ATOM 1440 C CA . LEU A 1 188 ? 20.012 28.420 32.953 1.00 39.92 188 LEU A CA 1
ATOM 1441 C C . LEU A 1 188 ? 20.892 29.466 32.285 1.00 42.35 188 LEU A C 1
ATOM 1442 O O . LEU A 1 188 ? 21.660 29.148 31.380 1.00 42.03 188 LEU A O 1
ATOM 1447 N N . ASP A 1 189 ? 20.782 30.715 32.718 1.00 44.91 189 ASP A N 1
ATOM 1448 C CA . ASP A 1 189 ? 21.617 31.768 32.145 1.00 47.02 189 ASP A CA 1
ATOM 1449 C C . ASP A 1 189 ? 22.704 32.148 33.141 1.00 46.80 189 ASP A C 1
ATOM 1450 O O . ASP A 1 189 ? 23.445 33.105 32.938 1.00 46.69 189 ASP A O 1
ATOM 1455 N N . ALA A 1 190 ? 22.798 31.374 34.215 1.00 46.38 190 ALA A N 1
ATOM 1456 C CA . ALA A 1 190 ? 23.789 31.609 35.248 1.00 47.35 190 ALA A CA 1
ATOM 1457 C C . ALA A 1 190 ? 23.804 30.425 36.204 1.00 47.76 190 ALA A C 1
ATOM 1458 O O . ALA A 1 190 ? 22.790 29.749 36.376 1.00 48.35 190 ALA A O 1
ATOM 1460 N N . ALA A 1 191 ? 24.957 30.170 36.816 1.00 47.90 191 ALA A N 1
ATOM 1461 C CA . ALA A 1 191 ? 25.086 29.073 37.762 1.00 48.39 191 ALA A CA 1
ATOM 1462 C C . ALA A 1 191 ? 24.018 29.252 38.831 1.00 49.67 191 ALA A C 1
ATOM 1463 O O . ALA A 1 191 ? 23.619 30.375 39.136 1.00 49.88 191 ALA A O 1
ATOM 1465 N N . ASP A 1 192 ? 23.558 28.142 39.400 1.00 50.02 192 ASP A N 1
ATOM 1466 C CA . ASP A 1 192 ? 22.517 28.183 40.419 1.00 50.47 192 ASP A CA 1
ATOM 1467 C C . ASP A 1 192 ? 22.457 26.847 41.146 1.00 50.57 192 ASP A C 1
ATOM 1468 O O . ASP A 1 192 ? 22.797 25.806 40.591 1.00 50.96 192 ASP A O 1
ATOM 1473 N N . GLU A 1 193 ? 22.033 26.887 42.400 1.00 50.67 193 GLU A N 1
ATOM 1474 C CA . GLU A 1 193 ? 21.889 25.680 43.197 1.00 50.27 193 GLU A CA 1
ATOM 1475 C C . GLU A 1 193 ? 20.403 25.587 43.522 1.00 49.98 193 GLU A C 1
ATOM 1476 O O . GLU A 1 193 ? 19.937 26.169 44.497 1.00 50.31 193 GLU A O 1
ATOM 1482 N N . VAL A 1 194 ? 19.658 24.865 42.696 1.00 48.76 194 VAL A N 1
ATOM 1483 C CA . VAL A 1 194 ? 18.225 24.737 42.893 1.00 47.83 194 VAL A CA 1
ATOM 1484 C C . VAL A 1 194 ? 17.812 23.672 43.900 1.00 47.97 194 VAL A C 1
ATOM 1485 O O . VAL A 1 194 ? 18.647 22.985 44.490 1.00 47.40 194 VAL A O 1
ATOM 1489 N N . GLN A 1 195 ? 16.499 23.551 44.078 1.00 48.34 195 GLN A N 1
ATOM 1490 C CA . GLN A 1 195 ? 15.903 22.591 44.999 1.00 47.96 195 GLN A CA 1
ATOM 1491 C C . GLN A 1 195 ? 14.529 22.164 44.490 1.00 47.22 195 GLN A C 1
ATOM 1492 O O . GLN A 1 195 ? 13.794 22.965 43.909 1.00 47.26 195 GLN A O 1
ATOM 1498 N N . ILE A 1 196 ? 14.189 20.900 44.716 1.00 47.12 196 ILE A N 1
ATOM 1499 C CA . ILE A 1 196 ? 12.905 20.357 44.282 1.00 47.67 196 ILE A CA 1
ATOM 1500 C C . ILE A 1 196 ? 11.980 20.143 45.487 1.00 48.01 196 ILE A C 1
ATOM 1501 O O . ILE A 1 196 ? 12.279 19.346 46.383 1.00 47.10 196 ILE A O 1
ATOM 1506 N N . LYS A 1 197 ? 10.862 20.868 45.498 1.00 49.23 197 LYS A N 1
ATOM 1507 C CA . LYS A 1 197 ? 9.880 20.795 46.584 1.00 51.48 197 LYS A CA 1
ATOM 1508 C C . LYS A 1 197 ? 8.566 20.183 46.134 1.00 51.61 197 LYS A C 1
ATOM 1509 O O . LYS A 1 197 ? 8.236 20.189 44.949 1.00 52.60 197 LYS A O 1
ATOM 1515 N N . HIS A 1 198 ? 7.809 19.674 47.098 1.00 52.08 198 HIS A N 1
ATOM 1516 C CA . HIS A 1 198 ? 6.492 19.130 46.817 1.00 52.62 198 HIS A CA 1
ATOM 1517 C C . HIS A 1 198 ? 5.506 19.810 47.750 1.00 53.30 198 HIS A C 1
ATOM 1518 O O . HIS A 1 198 ? 5.584 19.650 48.967 1.00 52.31 198 HIS A O 1
ATOM 1525 N N . ILE A 1 199 ? 4.585 20.575 47.178 1.00 54.08 199 ILE A N 1
ATOM 1526 C CA . ILE A 1 199 ? 3.577 21.272 47.965 1.00 55.35 199 ILE A CA 1
ATOM 1527 C C . ILE A 1 199 ? 2.241 20.569 47.781 1.00 56.18 199 ILE A C 1
ATOM 1528 O O . ILE A 1 199 ? 1.697 20.530 46.674 1.00 55.74 199 ILE A O 1
ATOM 1533 N N . ALA A 1 200 ? 1.722 20.008 48.870 1.00 58.16 200 ALA A N 1
ATOM 1534 C CA . ALA A 1 200 ? 0.445 19.297 48.838 1.00 60.06 200 ALA A CA 1
ATOM 1535 C C . ALA A 1 200 ? -0.731 20.271 48.812 1.00 61.46 200 ALA A C 1
ATOM 1536 O O . ALA A 1 200 ? -0.576 21.449 48.474 1.00 61.00 200 ALA A O 1
ATOM 1538 N N . ALA A 1 201 ? -1.913 19.771 49.151 1.00 63.42 201 ALA A N 1
ATOM 1539 C CA . ALA A 1 201 ? -3.093 20.618 49.193 1.00 64.67 201 ALA A CA 1
ATOM 1540 C C . ALA A 1 201 ? -3.087 21.259 50.580 1.00 65.42 201 ALA A C 1
ATOM 1541 O O . ALA A 1 201 ? -3.694 22.306 50.799 1.00 65.87 201 ALA A O 1
ATOM 1543 N N . ASP A 1 202 ? -2.379 20.621 51.509 1.00 66.34 202 ASP A N 1
ATOM 1544 C CA . ASP A 1 202 ? -2.260 21.127 52.875 1.00 67.20 202 ASP A CA 1
ATOM 1545 C C . ASP A 1 202 ? -1.209 22.217 52.848 1.00 67.24 202 ASP A C 1
ATOM 1546 O O . ASP A 1 202 ? -0.818 22.745 53.892 1.00 67.78 202 ASP A O 1
ATOM 1551 N N . GLY A 1 203 ? -0.740 22.534 51.647 1.00 67.09 203 GLY A N 1
ATOM 1552 C CA . GLY A 1 203 ? 0.299 23.532 51.508 1.00 66.77 203 GLY A CA 1
ATOM 1553 C C . GLY A 1 203 ? 1.583 22.922 52.037 1.00 66.60 203 GLY A C 1
ATOM 1554 O O . GLY A 1 203 ? 2.677 23.434 51.793 1.00 66.96 203 GLY A O 1
ATOM 1555 N N . THR A 1 204 ? 1.439 21.815 52.765 1.00 66.24 204 THR A N 1
ATOM 1556 C CA . THR A 1 204 ? 2.578 21.109 53.343 1.00 66.02 204 THR A CA 1
ATOM 1557 C C . THR A 1 204 ? 3.626 20.872 52.266 1.00 65.48 204 THR A C 1
ATOM 1558 O O . THR A 1 204 ? 3.438 20.048 51.364 1.00 65.39 204 THR A O 1
ATOM 1562 N N . GLU A 1 205 ? 4.728 21.605 52.357 1.00 64.84 205 GLU A N 1
ATOM 1563 C CA . GLU A 1 205 ? 5.783 21.461 51.377 1.00 63.97 205 GLU A CA 1
ATOM 1564 C C . GLU A 1 205 ? 6.787 20.416 51.834 1.00 62.98 205 GLU A C 1
ATOM 1565 O O . GLU A 1 205 ? 7.228 20.412 52.986 1.00 62.92 205 GLU A O 1
ATOM 1571 N N . THR A 1 206 ? 7.130 19.525 50.910 1.00 61.28 206 THR A N 1
ATOM 1572 C CA . THR A 1 206 ? 8.067 18.445 51.171 1.00 59.69 206 THR A CA 1
ATOM 1573 C C . THR A 1 206 ? 9.270 18.550 50.236 1.00 58.56 206 THR A C 1
ATOM 1574 O O . THR A 1 206 ? 9.118 18.775 49.032 1.00 58.16 206 THR A O 1
ATOM 1578 N N . ILE A 1 207 ? 10.464 18.386 50.798 1.00 57.52 207 ILE A N 1
ATOM 1579 C CA . ILE A 1 207 ? 11.687 18.461 50.012 1.00 56.03 207 ILE A CA 1
ATOM 1580 C C . ILE A 1 207 ? 12.049 17.107 49.425 1.00 55.22 207 ILE A C 1
ATOM 1581 O O . ILE A 1 207 ? 12.342 16.159 50.156 1.00 55.18 207 ILE A O 1
ATOM 1586 N N . LEU A 1 208 ? 12.018 17.028 48.097 1.00 53.69 208 LEU A N 1
ATOM 1587 C CA . LEU A 1 208 ? 12.348 15.802 47.387 1.00 52.51 208 LEU A CA 1
ATOM 1588 C C . LEU A 1 208 ? 13.851 15.772 47.122 1.00 51.66 208 LEU A C 1
ATOM 1589 O O . LEU A 1 208 ? 14.518 14.767 47.354 1.00 51.41 208 LEU A O 1
ATOM 1594 N N . LYS A 1 209 ? 14.373 16.889 46.635 1.00 51.26 209 LYS A N 1
ATOM 1595 C CA . LYS A 1 209 ? 15.792 17.010 46.334 1.00 50.87 209 LYS A CA 1
ATOM 1596 C C . LYS A 1 209 ? 16.249 18.310 46.975 1.00 50.24 209 LYS A C 1
ATOM 1597 O O . LYS A 1 209 ? 15.739 19.381 46.649 1.00 49.04 209 LYS A O 1
ATOM 1603 N N . ASP A 1 210 ? 17.210 18.211 47.884 1.00 50.88 210 ASP A N 1
ATOM 1604 C CA . ASP A 1 210 ? 17.704 19.383 48.589 1.00 51.92 210 ASP A CA 1
ATOM 1605 C C . ASP A 1 210 ? 18.595 20.310 47.775 1.00 51.65 210 ASP A C 1
ATOM 1606 O O . ASP A 1 210 ? 18.249 21.472 47.550 1.00 51.52 210 ASP A O 1
ATOM 1611 N N . SER A 1 211 ? 19.742 19.799 47.342 1.00 50.42 211 SER A N 1
ATOM 1612 C CA . SER A 1 211 ? 20.687 20.603 46.578 1.00 49.72 211 SER A CA 1
ATOM 1613 C C . SER A 1 211 ? 21.026 20.034 45.201 1.00 48.29 211 SER A C 1
ATOM 1614 O O . SER A 1 211 ? 21.441 18.881 45.078 1.00 47.80 211 SER A O 1
ATOM 1617 N N . LEU A 1 212 ? 20.850 20.854 44.169 1.00 46.57 212 LEU A N 1
ATOM 1618 C CA . LEU A 1 212 ? 21.158 20.444 42.803 1.00 44.29 212 LEU A CA 1
ATOM 1619 C C . LEU A 1 212 ? 21.966 21.564 42.160 1.00 42.43 212 LEU A C 1
ATOM 1620 O O . LEU A 1 212 ? 21.410 22.593 41.778 1.00 41.33 212 LEU A O 1
ATOM 1625 N N . LYS A 1 213 ? 23.276 21.363 42.047 1.00 41.37 213 LYS A N 1
ATOM 1626 C CA . LYS A 1 213 ? 24.165 22.362 41.450 1.00 41.25 213 LYS A CA 1
ATOM 1627 C C . LYS A 1 213 ? 24.002 22.413 39.930 1.00 40.40 213 LYS A C 1
ATOM 1628 O O . LYS A 1 213 ? 24.137 21.392 39.258 1.00 39.61 213 LYS A O 1
ATOM 1634 N N . LEU A 1 214 ? 23.725 23.596 39.389 1.00 38.67 214 LEU A N 1
ATOM 1635 C CA . LEU A 1 214 ? 23.557 23.752 37.944 1.00 38.34 214 LEU A CA 1
ATOM 1636 C C . LEU A 1 214 ? 24.535 24.777 37.378 1.00 37.95 214 LEU A C 1
ATOM 1637 O O . LEU A 1 214 ? 24.814 25.798 38.007 1.00 37.53 214 LEU A O 1
ATOM 1642 N N . LEU A 1 215 ? 25.056 24.498 36.188 1.00 36.38 215 LEU A N 1
ATOM 1643 C CA . LEU A 1 215 ? 26.006 25.394 35.547 1.00 35.68 215 LEU A CA 1
ATOM 1644 C C . LEU A 1 215 ? 25.273 26.323 34.605 1.00 34.74 215 LEU A C 1
ATOM 1645 O O . LEU A 1 215 ? 24.126 26.068 34.232 1.00 33.19 215 LEU A O 1
ATOM 1650 N N . GLU A 1 216 ? 25.938 27.404 34.220 1.00 33.96 216 GLU A N 1
ATOM 1651 C CA . GLU A 1 216 ? 25.343 28.346 33.290 1.00 33.66 216 GLU A CA 1
ATOM 1652 C C . GLU A 1 216 ? 25.230 27.642 31.944 1.00 31.96 216 GLU A C 1
ATOM 1653 O O . GLU A 1 216 ? 26.154 26.946 31.526 1.00 32.50 216 GLU A O 1
ATOM 1659 N N . GLY A 1 217 ? 24.102 27.826 31.267 1.00 31.32 217 GLY A N 1
ATOM 1660 C CA . GLY A 1 217 ? 23.903 27.191 29.976 1.00 29.71 217 GLY A CA 1
ATOM 1661 C C . GLY A 1 217 ? 23.391 25.763 30.086 1.00 29.07 217 GLY A C 1
ATOM 1662 O O . GLY A 1 217 ? 23.083 25.133 29.077 1.00 29.10 217 GLY A O 1
ATOM 1663 N N . GLU A 1 218 ? 23.300 25.246 31.308 1.00 29.30 218 GLU A N 1
ATOM 1664 C CA . GLU A 1 218 ? 22.819 23.885 31.517 1.00 28.68 218 GLU A CA 1
ATOM 1665 C C . GLU A 1 218 ? 21.322 23.777 31.230 1.00 27.85 218 GLU A C 1
ATOM 1666 O O . GLU A 1 218 ? 20.541 24.636 31.629 1.00 27.94 218 GLU A O 1
ATOM 1672 N N . VAL A 1 219 ? 20.923 22.727 30.522 1.00 26.30 219 VAL A N 1
ATOM 1673 C CA . VAL A 1 219 ? 19.518 22.526 30.204 1.00 25.91 219 VAL A CA 1
ATOM 1674 C C . VAL A 1 219 ? 18.906 21.639 31.287 1.00 27.53 219 VAL A C 1
ATOM 1675 O O . VAL A 1 219 ? 19.435 20.576 31.603 1.00 26.83 219 VAL A O 1
ATOM 1679 N N . LEU A 1 220 ? 17.798 22.090 31.866 1.00 28.53 220 LEU A N 1
ATOM 1680 C CA . LEU A 1 220 ? 17.110 21.339 32.916 1.00 29.20 220 LEU A CA 1
ATOM 1681 C C . LEU A 1 220 ? 15.659 21.073 32.511 1.00 28.37 220 LEU A C 1
ATOM 1682 O O . LEU A 1 220 ? 14.936 21.996 32.109 1.00 26.41 220 LEU A O 1
ATOM 1687 N N . ASP A 1 221 ? 15.234 19.815 32.615 1.00 28.22 221 ASP A N 1
ATOM 1688 C CA . ASP A 1 221 ? 13.865 19.456 32.263 1.00 28.51 221 ASP A CA 1
ATOM 1689 C C . ASP A 1 221 ? 13.088 18.960 33.471 1.00 28.76 221 ASP A C 1
ATOM 1690 O O . ASP A 1 221 ? 13.653 18.395 34.406 1.00 28.54 221 ASP A O 1
ATOM 1695 N N . GLY A 1 222 ? 11.780 19.173 33.428 1.00 27.89 222 GLY A N 1
ATOM 1696 C CA . GLY A 1 222 ? 10.907 18.720 34.488 1.00 28.51 222 GLY A CA 1
ATOM 1697 C C . GLY A 1 222 ? 9.717 18.066 33.825 1.00 27.89 222 GLY A C 1
ATOM 1698 O O . GLY A 1 222 ? 9.144 18.624 32.888 1.00 29.78 222 GLY A O 1
ATOM 1699 N N . THR A 1 223 ? 9.348 16.873 34.270 1.00 28.49 223 THR A N 1
ATOM 1700 C CA . THR A 1 223 ? 8.200 16.223 33.670 1.00 29.17 223 THR A CA 1
ATOM 1701 C C . THR A 1 223 ? 7.531 15.245 34.620 1.00 29.86 223 THR A C 1
ATOM 1702 O O . THR A 1 223 ? 8.037 14.965 35.709 1.00 30.04 223 THR A O 1
ATOM 1706 N N . VAL A 1 224 ? 6.376 14.742 34.203 1.00 31.06 224 VAL A N 1
ATOM 1707 C CA . VAL A 1 224 ? 5.628 13.810 35.021 1.00 32.67 224 VAL A CA 1
ATOM 1708 C C . VAL A 1 224 ? 4.807 12.846 34.170 1.00 32.35 224 VAL A C 1
ATOM 1709 O O . VAL A 1 224 ? 4.335 13.197 33.090 1.00 31.78 224 VAL A O 1
ATOM 1713 N N . LEU A 1 225 ? 4.667 11.617 34.658 1.00 30.87 225 LEU A N 1
ATOM 1714 C CA . LEU A 1 225 ? 3.875 10.602 33.975 1.00 31.68 225 LEU A CA 1
ATOM 1715 C C . LEU A 1 225 ? 2.603 10.437 34.825 1.00 30.97 225 LEU A C 1
ATOM 1716 O O . LEU A 1 225 ? 2.683 10.176 36.028 1.00 31.33 225 LEU A O 1
ATOM 1721 N N . SER A 1 226 ? 1.442 10.606 34.196 1.00 30.61 226 SER A N 1
ATOM 1722 C CA . SER A 1 226 ? 0.148 10.483 34.876 1.00 31.27 226 SER A CA 1
ATOM 1723 C C . SER A 1 226 ? -0.256 9.033 35.130 1.00 30.46 226 SER A C 1
ATOM 1724 O O . SER A 1 226 ? -0.580 8.296 34.187 1.00 28.84 226 SER A O 1
ATOM 1727 N N . ALA A 1 227 ? -0.241 8.635 36.401 1.00 30.60 227 ALA A N 1
ATOM 1728 C CA . ALA A 1 227 ? -0.627 7.284 36.788 1.00 32.00 227 ALA A CA 1
ATOM 1729 C C . ALA A 1 227 ? -2.036 6.981 36.278 1.00 32.43 227 ALA A C 1
ATOM 1730 O O . ALA A 1 227 ? -2.301 5.878 35.802 1.00 33.96 227 ALA A O 1
ATOM 1732 N N . LYS A 1 228 ? -2.934 7.962 36.372 1.00 33.53 228 LYS A N 1
ATOM 1733 C CA . LYS A 1 228 ? -4.316 7.792 35.910 1.00 34.72 228 LYS A CA 1
ATOM 1734 C C . LYS A 1 228 ? -4.388 7.576 34.402 1.00 34.10 228 LYS A C 1
ATOM 1735 O O . LYS A 1 228 ? -5.056 6.658 33.932 1.00 34.89 228 LYS A O 1
ATOM 1741 N N . ALA A 1 229 ? -3.707 8.425 33.643 1.00 33.79 229 ALA A N 1
ATOM 1742 C CA . ALA A 1 229 ? -3.716 8.294 32.194 1.00 33.33 229 ALA A CA 1
ATOM 1743 C C . ALA A 1 229 ? -2.971 7.027 31.780 1.00 32.38 229 ALA A C 1
ATOM 1744 O O . ALA A 1 229 ? -3.287 6.412 30.752 1.00 31.19 229 ALA A O 1
ATOM 1746 N N . LEU A 1 230 ? -1.983 6.640 32.585 1.00 31.68 230 LEU A N 1
ATOM 1747 C CA . LEU A 1 230 ? -1.196 5.446 32.302 1.00 32.07 230 LEU A CA 1
ATOM 1748 C C . LEU A 1 230 ? -2.054 4.199 32.428 1.00 32.04 230 LEU A C 1
ATOM 1749 O O . LEU A 1 230 ? -2.107 3.383 31.507 1.00 32.15 230 LEU A O 1
ATOM 1754 N N . ASP A 1 231 ? -2.724 4.049 33.568 1.00 33.67 231 ASP A N 1
ATOM 1755 C CA . ASP A 1 231 ? -3.573 2.887 33.789 1.00 33.97 231 ASP A CA 1
ATOM 1756 C C . ASP A 1 231 ? -4.705 2.805 32.767 1.00 32.99 231 ASP A C 1
ATOM 1757 O O . ASP A 1 231 ? -5.016 1.722 32.261 1.00 32.98 231 ASP A O 1
ATOM 1762 N N . ALA A 1 232 ? -5.317 3.944 32.454 1.00 33.93 232 ALA A N 1
ATOM 1763 C CA . ALA A 1 232 ? -6.401 3.976 31.478 1.00 32.78 232 ALA A CA 1
ATOM 1764 C C . ALA A 1 232 ? -5.861 3.434 30.157 1.00 31.99 232 ALA A C 1
ATOM 1765 O O . ALA A 1 232 ? -6.494 2.596 29.505 1.00 31.92 232 ALA A O 1
ATOM 1767 N N . PHE A 1 233 ? -4.678 3.912 29.778 1.00 30.24 233 PHE A N 1
ATOM 1768 C CA . PHE A 1 233 ? -4.012 3.489 28.549 1.00 28.28 233 PHE A CA 1
ATOM 1769 C C . PHE A 1 233 ? -3.713 1.991 28.557 1.00 27.26 233 PHE A C 1
ATOM 1770 O O . PHE A 1 233 ? -4.041 1.272 27.611 1.00 26.77 233 PHE A O 1
ATOM 1778 N N . LEU A 1 234 ? -3.098 1.529 29.639 1.00 25.20 234 LEU A N 1
ATOM 1779 C CA . LEU A 1 234 ? -2.736 0.128 29.781 1.00 26.89 234 LEU A CA 1
ATOM 1780 C C . LEU A 1 234 ? -3.927 -0.823 29.691 1.00 26.56 234 LEU A C 1
ATOM 1781 O O . LEU A 1 234 ? -3.856 -1.844 29.011 1.00 29.32 234 LEU A O 1
ATOM 1786 N N . LEU A 1 235 ? -5.022 -0.495 30.370 1.00 28.89 235 LEU A N 1
ATOM 1787 C CA . LEU A 1 235 ? -6.212 -1.347 30.335 1.00 30.12 235 LEU A CA 1
ATOM 1788 C C . LEU A 1 235 ? -6.751 -1.447 28.911 1.00 30.76 235 LEU A C 1
ATOM 1789 O O . LEU A 1 235 ? -7.189 -2.511 28.467 1.00 30.46 235 LEU A O 1
ATOM 1794 N N . GLU A 1 236 ? -6.704 -0.327 28.200 1.00 31.30 236 GLU A N 1
ATOM 1795 C CA . GLU A 1 236 ? -7.172 -0.240 26.818 1.00 32.22 236 GLU A CA 1
ATOM 1796 C C . GLU A 1 236 ? -6.357 -1.165 25.898 1.00 30.79 236 GLU A C 1
ATOM 1797 O O . GLU A 1 236 ? -6.905 -1.842 25.024 1.00 30.34 236 GLU A O 1
ATOM 1803 N N . GLN A 1 237 ? -5.045 -1.193 26.110 1.00 29.44 237 GLN A N 1
ATOM 1804 C CA . GLN A 1 237 ? -4.156 -2.020 25.303 1.00 28.63 237 GLN A CA 1
ATOM 1805 C C . GLN A 1 237 ? -4.330 -3.502 25.595 1.00 28.31 237 GLN A C 1
ATOM 1806 O O . GLN A 1 237 ? -4.169 -4.335 24.705 1.00 27.14 237 GLN A O 1
ATOM 1812 N N . VAL A 1 238 ? -4.647 -3.830 26.845 1.00 29.95 238 VAL A N 1
ATOM 1813 C CA . VAL A 1 238 ? -4.862 -5.222 27.226 1.00 31.31 238 VAL A CA 1
ATOM 1814 C C . VAL A 1 238 ? -6.082 -5.727 26.457 1.00 30.59 238 VAL A C 1
ATOM 1815 O O . VAL A 1 238 ? -6.080 -6.828 25.915 1.00 30.01 238 VAL A O 1
ATOM 1819 N N . ALA A 1 239 ? -7.114 -4.894 26.394 1.00 31.11 239 ALA A N 1
ATOM 1820 C CA . ALA A 1 239 ? -8.346 -5.240 25.700 1.00 31.57 239 ALA A CA 1
ATOM 1821 C C . ALA A 1 239 ? -8.153 -5.319 24.193 1.00 31.15 239 ALA A C 1
ATOM 1822 O O . ALA A 1 239 ? -8.756 -6.166 23.527 1.00 31.20 239 ALA A O 1
ATOM 1824 N N . ARG A 1 240 ? -7.316 -4.437 23.652 1.00 31.07 240 ARG A N 1
ATOM 1825 C CA . ARG A 1 240 ? -7.063 -4.428 22.210 1.00 30.43 240 ARG A CA 1
ATOM 1826 C C . ARG A 1 240 ? -6.302 -5.679 21.787 1.00 29.78 240 ARG A C 1
ATOM 1827 O O . ARG A 1 240 ? -6.621 -6.301 20.766 1.00 30.22 240 ARG A O 1
ATOM 1835 N N . ALA A 1 241 ? -5.295 -6.050 22.570 1.00 29.38 241 ALA A N 1
ATOM 1836 C CA . ALA A 1 241 ? -4.512 -7.235 22.259 1.00 29.91 241 ALA A CA 1
ATOM 1837 C C . ALA A 1 241 ? -5.439 -8.450 22.268 1.00 29.54 241 ALA A C 1
ATOM 1838 O O . ALA A 1 241 ? -5.351 -9.316 21.392 1.00 30.45 241 ALA A O 1
ATOM 1840 N N . LYS A 1 242 ? -6.332 -8.503 23.256 1.00 30.88 242 LYS A N 1
ATOM 1841 C CA . LYS A 1 242 ? -7.287 -9.604 23.370 1.00 31.11 242 LYS A CA 1
ATOM 1842 C C . LYS A 1 242 ? -8.286 -9.580 22.215 1.00 31.68 242 LYS A C 1
ATOM 1843 O O . LYS A 1 242 ? -8.585 -10.617 21.620 1.00 32.72 242 LYS A O 1
ATOM 1849 N N . ALA A 1 243 ? -8.801 -8.395 21.901 1.00 32.31 243 ALA A N 1
ATOM 1850 C CA . ALA A 1 243 ? -9.755 -8.240 20.812 1.00 33.48 243 ALA A CA 1
ATOM 1851 C C . ALA A 1 243 ? -9.165 -8.641 19.458 1.00 34.96 243 ALA A C 1
ATOM 1852 O O . ALA A 1 243 ? -9.805 -9.351 18.682 1.00 36.48 243 ALA A O 1
ATOM 1854 N N . GLU A 1 244 ? -7.941 -8.203 19.174 1.00 34.46 244 GLU A N 1
ATOM 1855 C CA . GLU A 1 244 ? -7.312 -8.507 17.892 1.00 34.23 244 GLU A CA 1
ATOM 1856 C C . GLU A 1 244 ? -6.614 -9.856 17.786 1.00 33.78 244 GLU A C 1
ATOM 1857 O O . GLU A 1 244 ? -6.216 -10.270 16.695 1.00 34.37 244 GLU A O 1
ATOM 1863 N N . GLY A 1 245 ? -6.457 -10.541 18.912 1.00 32.04 245 GLY A N 1
ATOM 1864 C CA . GLY A 1 245 ? -5.816 -11.845 18.885 1.00 30.31 245 GLY A CA 1
ATOM 1865 C C . GLY A 1 245 ? -4.333 -11.799 18.580 1.00 29.34 245 GLY A C 1
ATOM 1866 O O . GLY A 1 245 ? -3.816 -12.608 17.806 1.00 29.11 245 GLY A O 1
ATOM 1867 N N . ILE A 1 246 ? -3.645 -10.843 19.192 1.00 29.22 246 ILE A N 1
ATOM 1868 C CA . ILE A 1 246 ? -2.214 -10.695 19.001 1.00 28.29 246 ILE A CA 1
ATOM 1869 C C . ILE A 1 246 ? -1.573 -10.719 20.378 1.00 28.07 246 ILE A C 1
ATOM 1870 O O . ILE A 1 246 ? -2.263 -10.522 21.379 1.00 24.43 246 ILE A O 1
ATOM 1875 N N . LEU A 1 247 ? -0.269 -10.977 20.435 1.00 28.11 247 LEU A N 1
ATOM 1876 C CA . LEU A 1 247 ? 0.435 -11.038 21.712 1.00 27.17 247 LEU A CA 1
ATOM 1877 C C . LEU A 1 247 ? 0.563 -9.684 22.396 1.00 28.45 247 LEU A C 1
ATOM 1878 O O . LEU A 1 247 ? 0.833 -8.663 21.759 1.00 28.06 247 LEU A O 1
ATOM 1883 N N . PHE A 1 248 ? 0.355 -9.687 23.706 1.00 28.21 248 PHE A N 1
ATOM 1884 C CA . PHE A 1 248 ? 0.498 -8.484 24.506 1.00 27.75 248 PHE A CA 1
ATOM 1885 C C . PHE A 1 248 ? 1.969 -8.460 24.958 1.00 27.93 248 PHE A C 1
ATOM 1886 O O . PHE A 1 248 ? 2.475 -9.451 25.493 1.00 26.22 248 PHE A O 1
ATOM 1894 N N . SER A 1 249 ? 2.657 -7.345 24.726 1.00 26.85 249 SER A N 1
ATOM 1895 C CA . SER A 1 249 ? 4.052 -7.205 25.144 1.00 26.24 249 SER A CA 1
ATOM 1896 C C . SER A 1 249 ? 4.300 -5.791 25.654 1.00 25.60 249 SER A C 1
ATOM 1897 O O . SER A 1 249 ? 3.613 -4.850 25.257 1.00 26.98 249 SER A O 1
ATOM 1900 N N . ALA A 1 250 ? 5.266 -5.647 26.553 1.00 26.12 250 ALA A N 1
ATOM 1901 C CA . ALA A 1 250 ? 5.608 -4.345 27.126 1.00 23.52 250 ALA A CA 1
ATOM 1902 C C . ALA A 1 250 ? 7.120 -4.203 27.047 1.00 23.89 250 ALA A C 1
ATOM 1903 O O . ALA A 1 250 ? 7.857 -5.073 27.512 1.00 21.11 250 ALA A O 1
ATOM 1905 N N . HIS A 1 251 ? 7.575 -3.100 26.464 1.00 23.38 251 HIS A N 1
ATOM 1906 C CA . HIS A 1 251 ? 8.996 -2.867 26.262 1.00 22.55 251 HIS A CA 1
ATOM 1907 C C . HIS A 1 251 ? 9.521 -1.646 27.009 1.00 23.35 251 HIS A C 1
ATOM 1908 O O . HIS A 1 251 ? 9.311 -0.502 26.602 1.00 21.39 251 HIS A O 1
ATOM 1915 N N . LEU A 1 252 ? 10.214 -1.918 28.109 1.00 22.95 252 LEU A N 1
ATOM 1916 C CA . LEU A 1 252 ? 10.790 -0.891 28.964 1.00 23.14 252 LEU A CA 1
ATOM 1917 C C . LEU A 1 252 ? 12.290 -1.137 29.104 1.00 23.06 252 LEU A C 1
ATOM 1918 O O . LEU A 1 252 ? 12.861 -1.977 28.406 1.00 22.28 252 LEU A O 1
ATOM 1923 N N . LYS A 1 253 ? 12.923 -0.398 30.007 1.00 24.42 253 LYS A N 1
ATOM 1924 C CA . LYS A 1 253 ? 14.356 -0.537 30.243 1.00 27.63 253 LYS A CA 1
ATOM 1925 C C . LYS A 1 253 ? 14.560 -0.530 31.755 1.00 28.27 253 LYS A C 1
ATOM 1926 O O . LYS A 1 253 ? 15.181 0.370 32.314 1.00 28.09 253 LYS A O 1
ATOM 1932 N N . ALA A 1 254 ? 14.014 -1.555 32.400 1.00 29.23 254 ALA A N 1
ATOM 1933 C CA . ALA A 1 254 ? 14.071 -1.702 33.845 1.00 31.60 254 ALA A CA 1
ATOM 1934 C C . ALA A 1 254 ? 15.470 -1.621 34.445 1.00 32.93 254 ALA A C 1
ATOM 1935 O O . ALA A 1 254 ? 15.633 -1.159 35.569 1.00 33.21 254 ALA A O 1
ATOM 1937 N N . THR A 1 255 ? 16.481 -2.064 33.708 1.00 34.91 255 THR A N 1
ATOM 1938 C CA . THR A 1 255 ? 17.840 -2.017 34.231 1.00 37.54 255 THR A CA 1
ATOM 1939 C C . THR A 1 255 ? 18.412 -0.604 34.301 1.00 37.40 255 THR A C 1
ATOM 1940 O O . THR A 1 255 ? 18.748 -0.135 35.385 1.00 37.70 255 THR A O 1
ATOM 1944 N N . MET A 1 256 ? 18.524 0.078 33.163 1.00 37.22 256 MET A N 1
ATOM 1945 C CA . MET A 1 256 ? 19.068 1.438 33.161 1.00 38.13 256 MET A CA 1
ATOM 1946 C C . MET A 1 256 ? 18.206 2.454 33.914 1.00 36.46 256 MET A C 1
ATOM 1947 O O . MET A 1 256 ? 18.703 3.160 34.791 1.00 35.90 256 MET A O 1
ATOM 1952 N N . MET A 1 257 ? 16.925 2.534 33.570 1.00 33.47 257 MET A N 1
ATOM 1953 C CA . MET A 1 257 ? 16.011 3.461 34.237 1.00 32.75 257 MET A CA 1
ATOM 1954 C C . MET A 1 257 ? 15.532 2.751 35.505 1.00 32.56 257 MET A C 1
ATOM 1955 O O . MET A 1 257 ? 14.342 2.471 35.676 1.00 30.74 257 MET A O 1
ATOM 1960 N N . LYS A 1 258 ? 16.481 2.469 36.392 1.00 33.21 258 LYS A N 1
ATOM 1961 C CA . LYS A 1 258 ? 16.215 1.746 37.629 1.00 34.08 258 LYS A CA 1
ATOM 1962 C C . LYS A 1 258 ? 15.150 2.303 38.565 1.00 33.55 258 LYS A C 1
ATOM 1963 O O . LYS A 1 258 ? 14.716 1.603 39.475 1.00 34.66 258 LYS A O 1
ATOM 1969 N N . VAL A 1 259 ? 14.717 3.544 38.365 1.00 32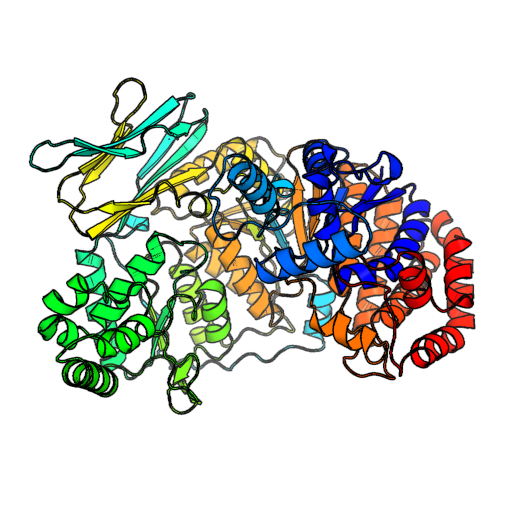.79 259 VAL A N 1
ATOM 1970 C CA . VAL A 1 259 ? 13.678 4.091 39.242 1.00 31.69 259 VAL A CA 1
ATOM 1971 C C . VAL A 1 259 ? 12.302 4.136 38.590 1.00 30.72 259 VAL A C 1
ATOM 1972 O O . VAL A 1 259 ? 11.353 3.539 39.092 1.00 31.03 259 VAL A O 1
ATOM 1976 N N . SER A 1 260 ? 12.197 4.828 37.462 1.00 28.86 260 SER A N 1
ATOM 1977 C CA . SER A 1 260 ? 10.917 4.968 36.779 1.00 27.93 260 SER A CA 1
ATOM 1978 C C . SER A 1 260 ? 10.328 3.699 36.191 1.00 27.23 260 SER A C 1
ATOM 1979 O O . SER A 1 260 ? 9.165 3.381 36.437 1.00 26.99 260 SER A O 1
ATOM 1982 N N . ASP A 1 261 ? 11.132 2.976 35.416 1.00 27.69 261 ASP A N 1
ATOM 1983 C CA . ASP A 1 261 ? 10.658 1.783 34.727 1.00 26.53 261 ASP A CA 1
ATOM 1984 C C . ASP A 1 261 ? 10.168 0.593 35.540 1.00 26.76 261 ASP A C 1
ATOM 1985 O O . ASP A 1 261 ? 9.262 -0.118 35.096 1.00 26.19 261 ASP A O 1
ATOM 1990 N N . PRO A 1 262 ? 10.757 0.337 36.722 1.00 27.66 262 PRO A N 1
ATOM 1991 C CA . PRO A 1 262 ? 10.219 -0.811 37.463 1.00 27.88 262 PRO A CA 1
ATOM 1992 C C . PRO A 1 262 ? 8.805 -0.429 37.929 1.00 26.92 262 PRO A C 1
ATOM 1993 O O . PRO A 1 262 ? 7.901 -1.267 37.990 1.00 26.88 262 PRO A O 1
ATOM 1997 N N . ILE A 1 263 ? 8.620 0.853 38.237 1.00 26.45 263 ILE A N 1
ATOM 1998 C CA . ILE A 1 263 ? 7.325 1.352 38.672 1.00 27.36 263 ILE A CA 1
ATOM 1999 C C . ILE A 1 263 ? 6.317 1.250 37.538 1.00 27.82 263 ILE A C 1
ATOM 2000 O O . ILE A 1 263 ? 5.184 0.825 37.746 1.00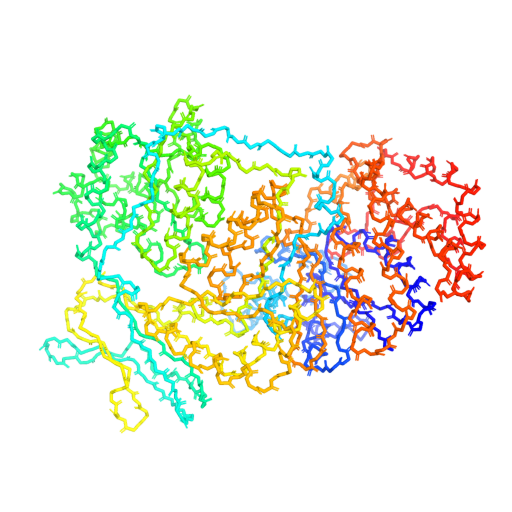 28.49 263 ILE A O 1
ATOM 2005 N N . ILE A 1 264 ? 6.721 1.649 36.338 1.00 27.21 264 ILE A N 1
ATOM 2006 C CA . ILE A 1 264 ? 5.814 1.567 35.205 1.00 26.67 264 ILE A CA 1
ATOM 2007 C C . ILE A 1 264 ? 5.505 0.099 34.930 1.00 26.68 264 ILE A C 1
ATOM 2008 O O . ILE A 1 264 ? 4.376 -0.252 34.598 1.00 27.08 264 ILE A O 1
ATOM 2013 N N . PHE A 1 265 ? 6.508 -0.760 35.085 1.00 25.33 265 PHE A N 1
ATOM 2014 C CA . PHE A 1 265 ? 6.310 -2.187 34.857 1.00 27.41 265 PHE A CA 1
ATOM 2015 C C . PHE A 1 265 ? 5.229 -2.692 35.807 1.00 26.80 265 PHE A C 1
ATOM 2016 O O . PHE A 1 265 ? 4.435 -3.561 35.450 1.00 27.51 265 PHE A O 1
ATOM 2024 N N . GLY A 1 266 ? 5.205 -2.147 37.022 1.00 28.06 266 GLY A N 1
ATOM 2025 C CA . GLY A 1 266 ? 4.198 -2.545 37.988 1.00 28.06 266 GLY A CA 1
ATOM 2026 C C . GLY A 1 266 ? 2.801 -2.257 37.455 1.00 28.27 266 GLY A C 1
ATOM 2027 O O . GLY A 1 266 ? 1.918 -3.113 37.511 1.00 29.41 266 GLY A O 1
ATOM 2028 N N . HIS A 1 267 ? 2.599 -1.050 36.929 1.00 27.63 267 HIS A N 1
ATOM 2029 C CA . HIS A 1 267 ? 1.305 -0.658 36.375 1.00 27.56 267 HIS A CA 1
ATOM 2030 C C . HIS A 1 267 ? 0.873 -1.609 35.266 1.00 28.70 267 HIS A C 1
ATOM 2031 O O . HIS A 1 267 ? -0.312 -1.914 35.126 1.00 30.26 267 HIS A O 1
ATOM 2038 N N . VAL A 1 268 ? 1.837 -2.079 34.480 1.00 28.45 268 VAL A N 1
ATOM 2039 C CA . VAL A 1 268 ? 1.538 -3.004 33.393 1.00 28.07 268 VAL A CA 1
ATOM 2040 C C . VAL A 1 268 ? 0.991 -4.308 33.967 1.00 28.29 268 VAL A C 1
ATOM 2041 O O . VAL A 1 268 ? -0.042 -4.809 33.520 1.00 27.71 268 VAL A O 1
ATOM 2045 N N . VAL A 1 269 ? 1.691 -4.848 34.963 1.00 29.18 269 VAL A N 1
ATOM 2046 C CA . VAL A 1 269 ? 1.295 -6.102 35.606 1.00 29.15 269 VAL A CA 1
ATOM 2047 C C . VAL A 1 269 ? -0.112 -6.029 36.208 1.00 29.33 269 VAL A C 1
ATOM 2048 O O . VAL A 1 269 ? -0.943 -6.907 35.963 1.00 29.49 269 VAL A O 1
ATOM 2052 N N . ARG A 1 270 ? -0.374 -4.983 36.989 1.00 29.36 270 ARG A N 1
ATOM 2053 C CA . ARG A 1 270 ? -1.684 -4.796 37.607 1.00 30.95 270 ARG A CA 1
ATOM 2054 C C . ARG A 1 270 ? -2.773 -4.572 36.555 1.00 31.27 270 ARG A C 1
ATOM 2055 O O . ARG A 1 270 ? -3.927 -4.978 36.746 1.00 32.17 270 ARG A O 1
ATOM 2063 N N . ALA A 1 271 ? -2.410 -3.924 35.449 1.00 30.07 271 ALA A N 1
ATOM 2064 C CA . ALA A 1 271 ? -3.356 -3.672 34.371 1.00 30.36 271 ALA A CA 1
ATOM 2065 C C . ALA A 1 271 ? -3.760 -5.008 33.762 1.00 29.99 271 ALA A C 1
ATOM 2066 O O . ALA A 1 271 ? -4.947 -5.267 33.540 1.00 29.70 271 ALA A O 1
ATOM 2068 N N . TYR A 1 272 ? -2.772 -5.864 33.505 1.00 29.25 272 TYR A N 1
ATOM 2069 C CA . TYR A 1 272 ? -3.040 -7.171 32.919 1.00 29.90 272 TYR A CA 1
ATOM 2070 C C . TYR A 1 272 ? -3.903 -8.017 33.845 1.00 31.37 272 TYR A C 1
ATOM 2071 O O . TYR A 1 272 ? -4.879 -8.621 33.407 1.00 31.05 272 TYR A O 1
ATOM 2080 N N . PHE A 1 273 ? -3.530 -8.071 35.119 1.00 31.80 273 PHE A N 1
ATOM 2081 C CA . PHE A 1 273 ? -4.284 -8.842 36.104 1.00 32.68 273 PHE A CA 1
ATOM 2082 C C . PHE A 1 273 ? -5.199 -7.906 36.884 1.00 33.52 273 PHE A C 1
ATOM 2083 O O . PHE A 1 273 ? -5.234 -7.935 38.115 1.00 34.20 273 PHE A O 1
ATOM 2091 N N . ALA A 1 274 ? -5.935 -7.070 36.158 1.00 34.58 274 ALA A N 1
ATOM 2092 C CA . ALA A 1 274 ? -6.846 -6.116 36.779 1.00 35.93 274 ALA A CA 1
ATOM 2093 C C . ALA A 1 274 ? -7.828 -6.786 37.748 1.00 37.60 274 ALA A C 1
ATOM 2094 O O . ALA A 1 274 ? -8.019 -6.309 38.867 1.00 36.90 274 ALA A O 1
ATOM 2096 N N . ASP A 1 275 ? -8.447 -7.890 37.329 1.00 39.21 275 ASP A N 1
ATOM 2097 C CA . ASP A 1 275 ? -9.409 -8.581 38.191 1.00 41.40 275 ASP A CA 1
ATOM 2098 C C . ASP A 1 275 ? -8.787 -9.101 39.487 1.00 41.79 275 ASP A C 1
ATOM 2099 O O . ASP A 1 275 ? -9.413 -9.039 40.544 1.00 43.01 275 ASP A O 1
ATOM 2104 N N . VAL A 1 276 ? -7.564 -9.617 39.410 1.00 41.66 276 VAL A N 1
ATOM 2105 C CA . VAL A 1 276 ? -6.894 -10.132 40.601 1.00 42.64 276 VAL A CA 1
ATOM 2106 C C . VAL A 1 276 ? -6.670 -9.011 41.615 1.00 43.25 276 VAL A C 1
ATOM 2107 O O . VAL A 1 276 ? -6.923 -9.181 42.805 1.00 44.22 276 VAL A O 1
ATOM 2111 N N . PHE A 1 277 ? -6.200 -7.861 41.143 1.00 43.31 277 PHE A N 1
ATOM 2112 C CA . PHE A 1 277 ? -5.947 -6.731 42.030 1.00 42.96 277 PHE A CA 1
ATOM 2113 C C . PHE A 1 277 ? -7.236 -6.026 42.435 1.00 45.20 277 PHE A C 1
ATOM 2114 O O . PHE A 1 277 ? -7.261 -5.240 43.386 1.00 45.35 277 PHE A O 1
ATOM 2122 N N . ALA A 1 278 ? -8.310 -6.314 41.710 1.00 47.01 278 ALA A N 1
ATOM 2123 C CA . ALA A 1 278 ? -9.602 -5.725 42.016 1.00 49.56 278 ALA A CA 1
ATOM 2124 C C . ALA A 1 278 ? -10.190 -6.495 43.188 1.00 50.75 278 ALA A C 1
ATOM 2125 O O . ALA A 1 278 ? -11.045 -5.991 43.913 1.00 51.44 278 ALA A O 1
ATOM 2127 N N . GLN A 1 279 ? -9.710 -7.720 43.372 1.00 51.78 279 GLN A N 1
ATOM 2128 C CA . GLN A 1 279 ? -10.189 -8.578 44.438 1.00 52.69 279 GLN A CA 1
ATOM 2129 C C . GLN A 1 279 ? -9.225 -8.657 45.610 1.00 52.91 279 GLN A C 1
ATOM 2130 O O . GLN A 1 279 ? -9.651 -8.743 46.753 1.00 53.12 279 GLN A O 1
ATOM 2136 N N . TYR A 1 280 ? -7.926 -8.623 45.337 1.00 53.28 280 TYR A N 1
ATOM 2137 C CA . TYR A 1 280 ? -6.946 -8.710 46.412 1.00 53.45 280 TYR A CA 1
ATOM 2138 C C . TYR A 1 280 ? -5.957 -7.549 46.436 1.00 53.62 280 TYR A C 1
ATOM 2139 O O . TYR A 1 280 ? -4.905 -7.641 47.070 1.00 53.56 280 TYR A O 1
ATOM 2148 N N . GLY A 1 281 ? -6.296 -6.461 45.752 1.00 54.15 281 GLY A N 1
ATOM 2149 C CA . GLY A 1 281 ? -5.408 -5.312 45.712 1.00 55.05 281 GLY A CA 1
ATOM 2150 C C . GLY A 1 281 ? -4.858 -4.938 47.074 1.00 55.88 281 GLY A C 1
ATOM 2151 O O . GLY A 1 281 ? -3.653 -5.031 47.318 1.00 56.03 281 GLY A O 1
ATOM 2152 N N . GLU A 1 282 ? -5.757 -4.514 47.957 1.00 57.01 282 GLU A N 1
ATOM 2153 C CA . GLU A 1 282 ? -5.428 -4.104 49.324 1.00 57.36 282 GLU A CA 1
ATOM 2154 C C . GLU A 1 282 ? -4.362 -5.001 49.958 1.00 55.96 282 GLU A C 1
ATOM 2155 O O . GLU A 1 282 ? -3.311 -4.535 50.400 1.00 55.79 282 GLU A O 1
ATOM 2161 N N . GLN A 1 283 ? -4.654 -6.294 49.997 1.00 54.86 283 GLN A N 1
ATOM 2162 C CA . GLN A 1 283 ? -3.761 -7.277 50.579 1.00 53.53 283 GLN A CA 1
ATOM 2163 C C . GLN A 1 283 ? -2.416 -7.342 49.877 1.00 53.13 283 GLN A C 1
ATOM 2164 O O . GLN A 1 283 ? -1.375 -7.176 50.510 1.00 52.78 283 GLN A O 1
ATOM 2170 N N . LEU A 1 284 ? -2.449 -7.585 48.568 1.00 52.06 284 LEU A N 1
ATOM 2171 C CA . LEU A 1 284 ? -1.237 -7.696 47.754 1.00 50.81 284 LEU A CA 1
ATOM 2172 C C . LEU A 1 284 ? -0.284 -6.504 47.855 1.00 50.29 284 LEU A C 1
ATOM 2173 O O . LEU A 1 284 ? 0.902 -6.678 48.127 1.00 49.23 284 LEU A O 1
ATOM 2178 N N . LEU A 1 285 ? -0.798 -5.299 47.624 1.00 50.61 285 LEU A N 1
ATOM 2179 C CA . LEU A 1 285 ? 0.024 -4.098 47.695 1.00 50.75 285 LEU A CA 1
ATOM 2180 C C . LEU A 1 285 ? 0.647 -3.932 49.075 1.00 51.05 285 LEU A C 1
ATOM 2181 O O . LEU A 1 285 ? 1.811 -3.555 49.198 1.00 51.63 285 LEU A O 1
ATOM 2186 N N . ALA A 1 286 ? -0.128 -4.220 50.116 1.00 50.69 286 ALA A N 1
ATOM 2187 C CA . ALA A 1 286 ? 0.361 -4.098 51.485 1.00 50.50 286 ALA A CA 1
ATOM 2188 C C . ALA A 1 286 ? 1.523 -5.049 51.726 1.00 49.81 286 ALA A C 1
ATOM 2189 O O . ALA A 1 286 ? 2.447 -4.732 52.471 1.00 50.31 286 ALA A O 1
ATOM 2191 N N . ALA A 1 287 ? 1.469 -6.215 51.091 1.00 49.27 287 ALA A N 1
ATOM 2192 C CA . ALA A 1 287 ? 2.511 -7.227 51.231 1.00 48.65 287 ALA A CA 1
ATOM 2193 C C . ALA A 1 287 ? 3.699 -6.920 50.325 1.00 48.44 287 ALA A C 1
ATOM 2194 O O . ALA A 1 287 ? 4.658 -7.696 50.254 1.00 48.98 287 ALA A O 1
ATOM 2196 N N . GLY A 1 288 ? 3.626 -5.786 49.632 1.00 47.75 288 GLY A N 1
ATOM 2197 C CA . GLY A 1 288 ? 4.694 -5.386 48.729 1.00 47.23 288 GLY A CA 1
ATOM 2198 C C . GLY A 1 288 ? 4.698 -6.147 47.412 1.00 46.35 288 GLY A C 1
ATOM 2199 O O . GLY A 1 288 ? 5.651 -6.052 46.641 1.00 47.09 288 GLY A O 1
ATOM 2200 N N . LEU A 1 289 ? 3.635 -6.902 47.152 1.00 45.14 289 LEU A N 1
ATOM 2201 C CA . LEU A 1 289 ? 3.521 -7.687 45.927 1.00 43.48 289 LEU A CA 1
ATOM 2202 C C . LEU A 1 289 ? 2.709 -6.911 44.883 1.00 42.61 289 LEU A C 1
ATOM 2203 O O . LEU A 1 289 ? 1.622 -7.329 44.477 1.00 42.16 289 LEU A O 1
ATOM 2208 N N . ASN A 1 290 ? 3.263 -5.785 44.445 1.00 40.60 290 ASN A N 1
ATOM 2209 C CA . ASN A 1 290 ? 2.609 -4.905 43.481 1.00 38.88 290 ASN A CA 1
ATOM 2210 C C . ASN A 1 290 ? 2.990 -5.087 42.010 1.00 37.31 290 ASN A C 1
ATOM 2211 O O . ASN A 1 290 ? 2.479 -4.364 41.154 1.00 37.80 290 ASN A O 1
ATOM 2216 N N . GLY A 1 291 ? 3.888 -6.022 41.712 1.00 35.25 291 GLY A N 1
ATOM 2217 C CA . GLY A 1 291 ? 4.274 -6.240 40.328 1.00 33.27 291 GLY A CA 1
ATOM 2218 C C . GLY A 1 291 ? 5.485 -5.454 39.853 1.00 31.79 291 GLY A C 1
ATOM 2219 O O . GLY A 1 291 ? 5.954 -5.658 38.730 1.00 29.70 291 GLY A O 1
ATOM 2220 N N . GLU A 1 292 ? 5.992 -4.552 40.691 1.00 30.86 292 GLU A N 1
ATOM 2221 C CA . GLU A 1 292 ? 7.160 -3.762 40.322 1.00 32.73 292 GLU A CA 1
ATOM 2222 C C . GLU A 1 292 ? 8.402 -4.637 40.251 1.00 32.66 292 GLU A C 1
ATOM 2223 O O . GLU A 1 292 ? 9.439 -4.217 39.739 1.00 32.44 292 GLU A O 1
ATOM 2229 N N . ASN A 1 293 ? 8.293 -5.854 40.774 1.00 33.64 293 ASN A N 1
ATOM 2230 C CA . ASN A 1 293 ? 9.399 -6.800 40.721 1.00 35.03 293 ASN A CA 1
ATOM 2231 C C . ASN A 1 293 ? 8.994 -7.961 39.818 1.00 33.96 293 ASN A C 1
ATOM 2232 O O . ASN A 1 293 ? 9.629 -9.017 39.816 1.00 33.33 293 ASN A O 1
ATOM 2237 N N . GLY A 1 294 ? 7.926 -7.754 39.050 1.00 32.40 294 GLY A N 1
ATOM 2238 C CA . GLY A 1 294 ? 7.452 -8.778 38.139 1.00 32.65 294 GLY A CA 1
ATOM 2239 C C . GLY A 1 294 ? 6.433 -9.736 38.726 1.00 32.83 294 GLY A C 1
ATOM 2240 O O . GLY A 1 294 ? 6.236 -9.790 39.939 1.00 32.36 294 GLY A O 1
ATOM 2241 N N . LEU A 1 295 ? 5.781 -10.491 37.849 1.00 32.65 295 LEU A N 1
ATOM 2242 C CA . LEU A 1 295 ? 4.787 -11.469 38.258 1.00 33.58 295 LEU A CA 1
ATOM 2243 C C . LEU A 1 295 ? 5.453 -12.560 39.091 1.00 34.46 295 LEU A C 1
ATOM 2244 O O . LEU A 1 295 ? 4.844 -13.107 40.012 1.00 34.75 295 LEU A O 1
ATOM 2249 N N . ALA A 1 296 ? 6.702 -12.876 38.757 1.00 36.17 296 ALA A N 1
ATOM 2250 C CA . ALA A 1 296 ? 7.462 -13.900 39.470 1.00 37.74 296 ALA A CA 1
ATOM 2251 C C . ALA A 1 296 ? 7.599 -13.540 40.944 1.00 38.83 296 ALA A C 1
ATOM 2252 O O . ALA A 1 296 ? 7.380 -14.377 41.815 1.00 39.62 296 ALA A O 1
ATOM 2254 N N . ALA A 1 297 ? 7.967 -12.293 41.218 1.00 39.60 297 ALA A N 1
ATOM 2255 C CA . ALA A 1 297 ? 8.117 -11.822 42.588 1.00 41.00 297 ALA A CA 1
ATOM 2256 C C . ALA A 1 297 ? 6.796 -11.990 43.334 1.00 42.54 297 ALA A C 1
ATOM 2257 O O . ALA A 1 297 ? 6.773 -12.354 44.511 1.00 42.75 297 ALA A O 1
ATOM 2259 N N . ILE A 1 298 ? 5.698 -11.713 42.637 1.00 43.52 298 ILE A N 1
ATOM 2260 C CA . ILE A 1 298 ? 4.362 -11.829 43.208 1.00 45.14 298 ILE A CA 1
ATOM 2261 C C . ILE A 1 298 ? 4.048 -13.279 43.563 1.00 46.22 298 ILE A C 1
ATOM 2262 O O . ILE A 1 298 ? 3.777 -13.600 44.719 1.00 45.51 298 ILE A O 1
ATOM 2267 N N . LEU A 1 299 ? 4.083 -14.145 42.555 1.00 47.91 299 LEU A N 1
ATOM 2268 C CA . LEU A 1 299 ? 3.791 -15.560 42.735 1.00 49.94 299 LEU A CA 1
ATOM 2269 C C . LEU A 1 299 ? 4.582 -16.201 43.865 1.00 51.46 299 LEU A C 1
ATOM 2270 O O . LEU A 1 299 ? 4.025 -16.940 44.675 1.00 51.56 299 LEU A O 1
ATOM 2275 N N . SER A 1 300 ? 5.879 -15.925 43.921 1.00 52.29 300 SER A N 1
ATOM 2276 C CA . SER A 1 300 ? 6.721 -16.494 44.966 1.00 53.85 300 SER A CA 1
ATOM 2277 C C . SER A 1 300 ? 6.320 -15.963 46.343 1.00 54.59 300 SER A C 1
ATOM 2278 O O . SER A 1 300 ? 6.453 -16.662 47.351 1.00 55.28 300 SER A O 1
ATOM 2281 N N . GLY A 1 301 ? 5.822 -14.730 46.373 1.00 54.54 301 GLY A N 1
ATOM 2282 C CA . GLY A 1 301 ? 5.414 -14.114 47.625 1.00 55.06 301 GLY A CA 1
ATOM 2283 C C . GLY A 1 301 ? 4.051 -14.555 48.126 1.00 55.25 301 GLY A C 1
ATOM 2284 O O . GLY A 1 301 ? 3.678 -14.262 49.263 1.00 54.58 301 GLY A O 1
ATOM 2285 N N . LEU A 1 302 ? 3.307 -15.258 47.279 1.00 55.80 302 LEU A N 1
ATOM 2286 C CA . LEU A 1 302 ? 1.984 -15.741 47.649 1.00 57.00 302 LEU A CA 1
ATOM 2287 C C . LEU A 1 302 ? 2.085 -16.916 48.613 1.00 58.78 302 LEU A C 1
ATOM 2288 O O . LEU A 1 302 ? 1.184 -17.140 49.424 1.00 58.44 302 LEU A O 1
ATOM 2293 N N . GLU A 1 303 ? 3.185 -17.662 48.519 1.00 60.54 303 GLU A N 1
ATOM 2294 C CA . GLU A 1 303 ? 3.425 -18.813 49.390 1.00 62.94 303 GLU A CA 1
ATOM 2295 C C . GLU A 1 303 ? 3.766 -18.312 50.790 1.00 63.69 303 GLU A C 1
ATOM 2296 O O . GLU A 1 303 ? 4.350 -19.029 51.601 1.00 63.86 303 GLU A O 1
ATOM 2302 N N . SER A 1 304 ? 3.392 -17.066 51.051 1.00 64.58 304 SER A N 1
ATOM 2303 C CA . SER A 1 304 ? 3.639 -16.422 52.330 1.00 65.31 304 SER A CA 1
ATOM 2304 C C . SER A 1 304 ? 2.314 -15.896 52.876 1.00 65.80 304 SER A C 1
ATOM 2305 O O . SER A 1 304 ? 2.254 -15.357 53.979 1.00 66.15 304 SER A O 1
ATOM 2308 N N . LEU A 1 305 ? 1.253 -16.063 52.092 1.00 66.28 305 LEU A N 1
ATOM 2309 C CA . LEU A 1 305 ? -0.078 -15.601 52.477 1.00 66.87 305 LEU A CA 1
ATOM 2310 C C . LEU A 1 305 ? -1.024 -16.754 52.810 1.00 67.08 305 LEU A C 1
ATOM 2311 O O . LEU A 1 305 ? -0.975 -17.814 52.186 1.00 66.88 305 LEU A O 1
ATOM 2316 N N . ASP A 1 306 ? -1.889 -16.535 53.797 1.00 67.61 306 ASP A N 1
ATOM 2317 C CA . ASP A 1 306 ? -2.853 -17.548 54.213 1.00 67.68 306 ASP A CA 1
ATOM 2318 C C . ASP A 1 306 ? -3.681 -18.045 53.032 1.00 67.15 306 ASP A C 1
ATOM 2319 O O . ASP A 1 306 ? -3.971 -19.236 52.924 1.00 67.09 306 ASP A O 1
ATOM 2324 N N . ASN A 1 307 ? -4.064 -17.124 52.154 1.00 66.47 307 ASN A N 1
ATOM 2325 C CA . ASN A 1 307 ? -4.859 -17.466 50.979 1.00 65.65 307 ASN A CA 1
ATOM 2326 C C . ASN A 1 307 ? -4.008 -17.446 49.707 1.00 65.25 307 ASN A C 1
ATOM 2327 O O . ASN A 1 307 ? -4.499 -17.138 48.619 1.00 65.09 307 ASN A O 1
ATOM 2332 N N . GLY A 1 308 ? -2.733 -17.788 49.855 1.00 64.54 308 GLY A N 1
ATOM 2333 C CA . GLY A 1 308 ? -1.830 -17.801 48.720 1.00 63.48 308 GLY A CA 1
ATOM 2334 C C . GLY A 1 308 ? -2.291 -18.681 47.577 1.00 62.59 308 GLY A C 1
ATOM 2335 O O . GLY A 1 308 ? -2.208 -18.283 46.417 1.00 62.26 308 GLY A O 1
ATOM 2336 N N . GLU A 1 309 ? -2.781 -19.874 47.899 1.00 61.69 309 GLU A N 1
ATOM 2337 C CA . GLU A 1 309 ? -3.244 -20.811 46.879 1.00 60.51 309 GLU A CA 1
ATOM 2338 C C . GLU A 1 309 ? -4.489 -20.305 46.156 1.00 59.06 309 GLU A C 1
ATOM 2339 O O . GLU A 1 309 ? -4.733 -20.655 44.998 1.00 58.65 309 GLU A O 1
ATOM 2345 N N . GLU A 1 310 ? -5.273 -19.480 46.845 1.00 57.57 310 GLU A N 1
ATOM 2346 C CA . GLU A 1 310 ? -6.489 -18.912 46.271 1.00 56.51 310 GLU A CA 1
ATOM 2347 C C . GLU A 1 310 ? -6.104 -17.835 45.269 1.00 55.43 310 GLU A C 1
ATOM 2348 O O . GLU A 1 310 ? -6.517 -17.863 44.108 1.00 55.29 310 GLU A O 1
ATOM 2354 N N . ILE A 1 311 ? -5.307 -16.881 45.735 1.00 54.18 311 ILE A N 1
ATOM 2355 C CA . ILE A 1 311 ? -4.849 -15.791 44.893 1.00 52.84 311 ILE A CA 1
ATOM 2356 C C . ILE A 1 311 ? -4.064 -16.337 43.710 1.00 51.59 311 ILE A C 1
ATOM 2357 O O . ILE A 1 311 ? -4.195 -15.840 42.594 1.00 51.09 311 ILE A O 1
ATOM 2362 N N . LYS A 1 312 ? -3.259 -17.368 43.958 1.00 50.45 312 LYS A N 1
ATOM 2363 C CA . LYS A 1 312 ? -2.443 -17.969 42.908 1.00 50.58 312 LYS A CA 1
ATOM 2364 C C . LYS A 1 312 ? -3.306 -18.529 41.792 1.00 49.27 312 LYS A C 1
ATOM 2365 O O . LYS A 1 312 ? -2.896 -18.550 40.633 1.00 48.66 312 LYS A O 1
ATOM 2371 N N . ALA A 1 313 ? -4.503 -18.982 42.144 1.00 48.43 313 ALA A N 1
ATOM 2372 C CA . ALA A 1 313 ? -5.415 -19.533 41.154 1.00 46.76 313 ALA A CA 1
ATOM 2373 C C . ALA A 1 313 ? -6.054 -18.408 40.343 1.00 45.38 313 ALA A C 1
ATOM 2374 O O . ALA A 1 313 ? -6.367 -18.584 39.161 1.00 45.19 313 ALA A O 1
ATOM 2376 N N . ALA A 1 314 ? -6.239 -17.254 40.985 1.00 43.50 314 ALA A N 1
ATOM 2377 C CA . ALA A 1 314 ? -6.835 -16.085 40.335 1.00 42.80 314 ALA A CA 1
ATOM 2378 C C . ALA A 1 314 ? -5.906 -15.573 39.231 1.00 42.81 314 ALA A C 1
ATOM 2379 O O . ALA A 1 314 ? -6.361 -15.126 38.171 1.00 42.42 314 ALA A O 1
ATOM 2381 N N . PHE A 1 315 ? -4.602 -15.641 39.490 1.00 41.70 315 PHE A N 1
ATOM 2382 C CA . PHE A 1 315 ? -3.618 -15.214 38.506 1.00 41.69 315 PHE A CA 1
ATOM 2383 C C . PHE A 1 315 ? -3.647 -16.177 37.328 1.00 42.44 315 PHE A C 1
ATOM 2384 O O . PHE A 1 315 ? -3.689 -15.753 36.168 1.00 41.65 315 PHE A O 1
ATOM 2392 N N . GLU A 1 316 ? -3.632 -17.475 37.630 1.00 42.82 316 GLU A N 1
ATOM 2393 C CA . GLU A 1 316 ? -3.654 -18.497 36.589 1.00 43.77 316 GLU A CA 1
ATOM 2394 C C . GLU A 1 316 ? -4.880 -18.318 35.702 1.00 42.85 316 GLU A C 1
ATOM 2395 O O . GLU A 1 316 ? -4.824 -18.565 34.497 1.00 42.11 316 GLU A O 1
ATOM 2401 N N . LYS A 1 317 ? -5.980 -17.879 36.306 1.00 42.67 317 LYS A N 1
ATOM 2402 C CA . LYS A 1 317 ? -7.211 -17.643 35.565 1.00 43.17 317 LYS A CA 1
ATOM 2403 C C . LYS A 1 317 ? -7.021 -16.384 34.727 1.00 42.62 317 LYS A C 1
ATOM 2404 O O . LYS A 1 317 ? -7.529 -16.287 33.607 1.00 42.07 317 LYS A O 1
ATOM 2410 N N . GLY A 1 318 ? -6.282 -15.422 35.278 1.00 42.11 318 GLY A N 1
ATOM 2411 C CA . GLY A 1 318 ? -6.027 -14.183 34.561 1.00 41.56 318 GLY A CA 1
ATOM 2412 C C . GLY A 1 318 ? -5.245 -14.421 33.279 1.00 41.08 318 GLY A C 1
ATOM 2413 O O . GLY A 1 318 ? -5.477 -13.765 32.262 1.00 41.11 318 GLY A O 1
ATOM 2414 N N . LEU A 1 319 ? -4.318 -15.371 33.332 1.00 41.34 319 LEU A N 1
ATOM 2415 C CA . LEU A 1 319 ? -3.487 -15.717 32.187 1.00 42.51 319 LEU A CA 1
ATOM 2416 C C . LEU A 1 319 ? -4.255 -16.437 31.081 1.00 43.09 319 LEU A C 1
ATOM 2417 O O . LEU A 1 319 ? -3.902 -16.334 29.905 1.00 43.87 319 LEU A O 1
ATOM 2422 N N . GLU A 1 320 ? -5.300 -17.168 31.457 1.00 44.30 320 GLU A N 1
ATOM 2423 C CA . GLU A 1 320 ? -6.105 -17.906 30.491 1.00 44.77 320 GLU A CA 1
ATOM 2424 C C . GLU A 1 320 ? -7.188 -17.031 29.891 1.00 43.67 320 GLU A C 1
ATOM 2425 O O . GLU A 1 320 ? -7.605 -17.235 28.753 1.00 43.61 320 GLU A O 1
ATOM 2431 N N . ASP A 1 321 ? -7.634 -16.052 30.669 1.00 42.02 321 ASP A N 1
ATOM 2432 C CA . ASP A 1 321 ? -8.682 -15.128 30.249 1.00 41.15 321 ASP A CA 1
ATOM 2433 C C . ASP A 1 321 ? -8.157 -13.908 29.488 1.00 40.48 321 ASP A C 1
ATOM 2434 O O . ASP A 1 321 ? -8.779 -13.467 28.519 1.00 41.27 321 ASP A O 1
ATOM 2439 N N . GLY A 1 322 ? -7.023 -13.365 29.931 1.00 38.75 322 GLY A N 1
ATOM 2440 C CA . GLY A 1 322 ? -6.449 -12.194 29.283 1.00 35.79 322 GLY A CA 1
ATOM 2441 C C . GLY A 1 322 ? -5.817 -12.494 27.935 1.00 34.31 322 GLY A C 1
ATOM 2442 O O . GLY A 1 322 ? -5.788 -13.656 27.518 1.00 34.35 322 GLY A O 1
ATOM 2443 N N . PRO A 1 323 ? -5.302 -11.475 27.219 1.00 32.38 323 PRO A N 1
ATOM 2444 C CA . PRO A 1 323 ? -4.679 -11.722 25.910 1.00 31.59 323 PRO A CA 1
ATOM 2445 C C . PRO A 1 323 ? -3.390 -12.533 26.077 1.00 30.65 323 PRO A C 1
ATOM 2446 O O . PRO A 1 323 ? -2.746 -12.469 27.129 1.00 30.78 323 PRO A O 1
ATOM 2450 N N . ASP A 1 324 ? -3.021 -13.303 25.057 1.00 30.02 324 ASP A N 1
ATOM 2451 C CA . ASP A 1 324 ? -1.796 -14.092 25.131 1.00 31.08 324 ASP A CA 1
ATOM 2452 C C . ASP A 1 324 ? -0.604 -13.157 25.268 1.00 31.00 324 ASP A C 1
ATOM 2453 O O . ASP A 1 324 ? -0.555 -12.102 24.631 1.00 31.21 324 ASP A O 1
ATOM 2458 N N . LEU A 1 325 ? 0.347 -13.557 26.108 1.00 30.45 325 LEU A N 1
ATOM 2459 C CA . LEU A 1 325 ? 1.543 -12.771 26.381 1.00 28.87 325 LEU A CA 1
ATOM 2460 C C . LEU A 1 325 ? 2.767 -13.218 25.599 1.00 29.05 325 LEU A C 1
ATOM 2461 O O . LEU A 1 325 ? 2.961 -14.411 25.362 1.00 29.08 325 LEU A O 1
ATOM 2466 N N . ALA A 1 326 ? 3.592 -12.252 25.196 1.00 28.00 326 ALA A N 1
ATOM 2467 C CA . ALA A 1 326 ? 4.825 -12.565 24.493 1.00 27.26 326 ALA A CA 1
ATOM 2468 C C . ALA A 1 326 ? 5.622 -13.368 25.525 1.00 27.00 326 ALA A C 1
ATOM 2469 O O . ALA A 1 326 ? 5.645 -13.025 26.711 1.00 26.56 326 ALA A O 1
ATOM 2471 N N . MET A 1 327 ? 6.270 -14.434 25.077 1.00 27.82 327 MET A N 1
ATOM 2472 C CA . MET A 1 327 ? 7.009 -15.293 25.988 1.00 30.39 327 MET A CA 1
ATOM 2473 C C . MET A 1 327 ? 8.502 -15.036 26.031 1.00 30.85 327 MET A C 1
ATOM 2474 O O . MET A 1 327 ? 9.118 -14.741 25.011 1.00 31.56 327 MET A O 1
ATOM 2479 N N . VAL A 1 328 ? 9.071 -15.160 27.224 1.00 31.26 328 VAL A N 1
ATOM 2480 C CA . VAL A 1 328 ? 10.500 -14.989 27.433 1.00 32.59 328 VAL A CA 1
ATOM 2481 C C . VAL A 1 328 ? 11.117 -16.390 27.427 1.00 33.02 328 VAL A C 1
ATOM 2482 O O . VAL A 1 328 ? 12.187 -16.616 26.866 1.00 33.85 328 VAL A O 1
ATOM 2486 N N . ASN A 1 329 ? 10.422 -17.333 28.049 1.00 33.54 329 ASN A N 1
ATOM 2487 C CA . ASN A 1 329 ? 10.878 -18.716 28.116 1.00 36.06 329 ASN A CA 1
ATOM 2488 C C . ASN A 1 329 ? 9.644 -19.607 28.250 1.00 36.94 329 ASN A C 1
ATOM 2489 O O . ASN A 1 329 ? 9.129 -19.799 29.357 1.00 37.30 329 ASN A O 1
ATOM 2494 N N . SER A 1 330 ? 9.171 -20.145 27.128 1.00 37.84 330 SER A N 1
ATOM 2495 C CA . SER A 1 330 ? 7.984 -20.996 27.148 1.00 40.12 330 SER A CA 1
ATOM 2496 C C . SER A 1 330 ? 8.213 -22.298 27.910 1.00 40.31 330 SER A C 1
ATOM 2497 O O . SER A 1 330 ? 7.316 -22.778 28.595 1.00 40.89 330 SER A O 1
ATOM 2500 N N . ALA A 1 331 ? 9.416 -22.858 27.799 1.00 41.14 331 ALA A N 1
ATOM 2501 C CA . ALA A 1 331 ? 9.753 -24.107 28.482 1.00 41.61 331 ALA A CA 1
ATOM 2502 C C . ALA A 1 331 ? 9.602 -24.005 29.998 1.00 41.93 331 ALA A C 1
ATOM 2503 O O . ALA A 1 331 ? 9.431 -25.019 30.677 1.00 43.33 331 ALA A O 1
ATOM 2505 N N . ARG A 1 332 ? 9.669 -22.785 30.524 1.00 40.30 332 ARG A N 1
ATOM 2506 C CA . ARG A 1 332 ? 9.520 -22.563 31.958 1.00 38.83 332 ARG A CA 1
ATOM 2507 C C . ARG A 1 332 ? 8.290 -21.725 32.251 1.00 37.81 332 ARG A C 1
ATOM 2508 O O . ARG A 1 332 ? 8.058 -21.331 33.392 1.00 37.63 332 ARG A O 1
ATOM 2516 N N . GLY A 1 333 ? 7.512 -21.442 31.213 1.00 36.70 333 GLY A N 1
ATOM 2517 C CA . GLY A 1 333 ? 6.310 -20.647 31.380 1.00 35.96 333 GLY A CA 1
ATOM 2518 C C . GLY A 1 333 ? 6.593 -19.216 31.795 1.00 35.90 333 GLY A C 1
ATOM 2519 O O . GLY A 1 333 ? 5.782 -18.593 32.492 1.00 36.65 333 GLY A O 1
ATOM 2520 N N . ILE A 1 334 ? 7.738 -18.688 31.364 1.00 34.47 334 ILE A N 1
ATOM 2521 C CA . ILE A 1 334 ? 8.124 -17.322 31.709 1.00 31.98 334 ILE A CA 1
ATOM 2522 C C . ILE A 1 334 ? 7.643 -16.327 30.662 1.00 30.16 334 ILE A C 1
ATOM 2523 O O . ILE A 1 334 ? 8.087 -16.350 29.512 1.00 29.21 334 ILE A O 1
ATOM 2528 N N . THR A 1 335 ? 6.722 -15.461 31.077 1.00 28.02 335 THR A N 1
ATOM 2529 C CA . THR A 1 335 ? 6.152 -14.450 30.189 1.00 27.20 335 THR A CA 1
ATOM 2530 C C . THR A 1 335 ? 6.883 -13.112 30.284 1.00 26.64 335 THR A C 1
ATOM 2531 O O . THR A 1 335 ? 7.776 -12.927 31.121 1.00 23.68 335 THR A O 1
ATOM 2535 N N . ASN A 1 336 ? 6.466 -12.189 29.417 1.00 24.97 336 ASN A N 1
ATOM 2536 C CA . ASN A 1 336 ? 6.997 -10.833 29.341 1.00 24.98 336 ASN A CA 1
ATOM 2537 C C . ASN A 1 336 ? 6.859 -10.162 30.717 1.00 25.29 336 ASN A C 1
ATOM 2538 O O . ASN A 1 336 ? 7.667 -9.313 31.095 1.00 26.91 336 ASN A O 1
ATOM 2543 N N . LEU A 1 337 ? 5.843 -10.578 31.471 1.00 26.06 337 LEU A N 1
ATOM 2544 C CA . LEU A 1 337 ? 5.533 -10.000 32.781 1.00 25.92 337 LEU A CA 1
ATOM 2545 C C . LEU A 1 337 ? 6.205 -10.595 34.024 1.00 26.38 337 LEU A C 1
ATOM 2546 O O . LEU A 1 337 ? 6.047 -10.057 35.127 1.00 26.30 337 LEU A O 1
ATOM 2551 N N . HIS A 1 338 ? 6.948 -11.689 33.869 1.00 28.01 338 HIS A N 1
ATOM 2552 C CA . HIS A 1 338 ? 7.586 -12.315 35.030 1.00 29.18 338 HIS A CA 1
ATOM 2553 C C . HIS A 1 338 ? 8.721 -11.532 35.691 1.00 29.57 338 HIS A C 1
ATOM 2554 O O . HIS A 1 338 ? 8.734 -11.379 36.916 1.00 28.70 338 HIS A O 1
ATOM 2561 N N . VAL A 1 339 ? 9.673 -11.051 34.892 1.00 28.91 339 VAL A N 1
ATOM 2562 C CA . VAL A 1 339 ? 10.804 -10.274 35.412 1.00 28.49 339 VAL A CA 1
ATOM 2563 C C . VAL A 1 339 ? 10.883 -8.961 34.629 1.00 28.69 339 VAL A C 1
ATOM 2564 O O . VAL A 1 339 ? 10.942 -8.970 33.398 1.00 27.15 339 VAL A O 1
ATOM 2568 N N . PRO A 1 340 ? 10.897 -7.817 35.335 1.00 28.60 340 PRO A N 1
ATOM 2569 C CA . PRO A 1 340 ? 10.963 -6.504 34.679 1.00 28.00 340 PRO A CA 1
ATOM 2570 C C . PRO A 1 340 ? 12.061 -6.359 33.625 1.00 29.25 340 PRO A C 1
ATOM 2571 O O . PRO A 1 340 ? 11.825 -5.839 32.533 1.00 28.51 340 PRO A O 1
ATOM 2575 N N . SER A 1 341 ? 13.253 -6.842 33.944 1.00 28.40 341 SER A N 1
ATOM 2576 C CA . SER A 1 341 ? 14.388 -6.721 33.041 1.00 29.03 341 SER A CA 1
ATOM 2577 C C . SER A 1 341 ? 14.518 -7.755 31.930 1.00 27.64 341 SER A C 1
ATOM 2578 O O . SER A 1 341 ? 15.439 -7.665 31.127 1.00 27.36 341 SER A O 1
ATOM 2581 N N . ASP A 1 342 ? 13.621 -8.733 31.866 1.00 27.43 342 ASP A N 1
ATOM 2582 C CA . ASP A 1 342 ? 13.737 -9.743 30.819 1.00 25.86 342 ASP A CA 1
ATOM 2583 C C . ASP A 1 342 ? 13.594 -9.151 29.421 1.00 25.47 342 ASP A C 1
ATOM 2584 O O . ASP A 1 342 ? 14.372 -9.481 28.522 1.00 25.04 342 ASP A O 1
ATOM 2589 N N . VAL A 1 343 ? 12.608 -8.281 29.229 1.00 23.59 343 VAL A N 1
ATOM 2590 C CA . VAL A 1 343 ? 12.414 -7.665 27.919 1.00 23.17 343 VAL A CA 1
ATOM 2591 C C . VAL A 1 343 ? 12.892 -6.220 27.961 1.00 22.52 343 VAL A C 1
ATOM 2592 O O . VAL A 1 343 ? 12.287 -5.381 28.629 1.00 24.78 343 VAL A O 1
ATOM 2596 N N . ILE A 1 344 ? 13.982 -5.940 27.251 1.00 22.27 344 ILE A N 1
ATOM 2597 C CA . ILE A 1 344 ? 14.557 -4.596 27.210 1.00 22.09 344 ILE A CA 1
ATOM 2598 C C . ILE A 1 344 ? 14.329 -3.988 25.831 1.00 19.92 344 ILE A C 1
ATOM 2599 O O . ILE A 1 344 ? 14.873 -4.459 24.836 1.00 20.00 344 ILE A O 1
ATOM 2604 N N . VAL A 1 345 ? 13.520 -2.932 25.798 1.00 22.17 345 VAL A N 1
ATOM 2605 C CA . VAL A 1 345 ? 13.116 -2.244 24.567 1.00 21.77 345 VAL A CA 1
ATOM 2606 C C . VAL A 1 345 ? 14.096 -2.106 23.395 1.00 23.22 345 VAL A C 1
ATOM 2607 O O . VAL A 1 345 ? 13.763 -2.522 22.284 1.00 22.45 345 VAL A O 1
ATOM 2611 N N . ASP A 1 346 ? 15.285 -1.538 23.612 1.00 23.08 346 ASP A N 1
ATOM 2612 C CA . ASP A 1 346 ? 16.229 -1.358 22.502 1.00 23.59 346 ASP A CA 1
ATOM 2613 C C . ASP A 1 346 ? 16.765 -2.658 21.922 1.00 23.38 346 ASP A C 1
ATOM 2614 O O . ASP A 1 346 ? 17.281 -2.672 20.809 1.00 22.73 346 ASP A O 1
ATOM 2619 N N . ALA A 1 347 ? 16.621 -3.749 22.671 1.00 22.86 347 ALA A N 1
ATOM 2620 C CA . ALA A 1 347 ? 17.059 -5.064 22.215 1.00 22.98 347 ALA A CA 1
ATOM 2621 C C . ALA A 1 347 ? 15.872 -5.851 21.651 1.00 22.18 347 ALA A C 1
ATOM 2622 O O . ALA A 1 347 ? 15.971 -6.482 20.598 1.00 24.16 347 ALA A O 1
ATOM 2624 N N . SER A 1 348 ? 14.745 -5.798 22.362 1.00 22.35 348 SER A N 1
ATOM 2625 C CA . SER A 1 348 ? 13.532 -6.521 21.980 1.00 22.58 348 SER A CA 1
ATOM 2626 C C . SER A 1 348 ? 12.829 -6.017 20.723 1.00 23.05 348 SER A C 1
ATOM 2627 O O . SER A 1 348 ? 12.366 -6.821 19.911 1.00 23.89 348 SER A O 1
ATOM 2630 N N . MET A 1 349 ? 12.745 -4.701 20.552 1.00 22.37 349 MET A N 1
ATOM 2631 C CA . MET A 1 349 ? 12.072 -4.149 19.375 1.00 22.97 349 MET A CA 1
ATOM 2632 C C . MET A 1 349 ? 12.776 -4.481 18.048 1.00 22.81 349 MET A C 1
ATOM 2633 O O . MET A 1 349 ? 12.117 -4.842 17.069 1.00 23.10 349 MET A O 1
ATOM 2638 N N . PRO A 1 350 ? 14.120 -4.355 17.989 1.00 22.58 350 PRO A N 1
ATOM 2639 C CA . PRO A 1 350 ? 14.801 -4.682 16.726 1.00 23.15 350 PRO A CA 1
ATOM 2640 C C . PRO A 1 350 ? 14.637 -6.165 16.368 1.00 23.70 350 PRO A C 1
ATOM 2641 O O . PRO A 1 350 ? 14.456 -6.522 15.199 1.00 24.52 350 PRO A O 1
ATOM 2645 N N . ALA A 1 351 ? 14.697 -7.027 17.378 1.00 22.61 351 ALA A N 1
ATOM 2646 C CA . ALA A 1 351 ? 14.559 -8.465 17.158 1.00 24.25 351 ALA A CA 1
ATOM 2647 C C . ALA A 1 351 ? 13.176 -8.799 16.593 1.00 23.50 351 ALA A C 1
ATOM 2648 O O . ALA A 1 351 ? 13.041 -9.607 15.670 1.00 25.39 351 ALA A O 1
ATOM 2650 N N . MET A 1 352 ? 12.156 -8.169 17.165 1.00 24.23 352 MET A N 1
ATOM 2651 C CA . MET A 1 352 ? 10.772 -8.357 16.744 1.00 24.56 352 MET A CA 1
ATOM 2652 C C . MET A 1 352 ? 10.590 -7.876 15.295 1.00 24.62 352 MET A C 1
ATOM 2653 O O . MET A 1 352 ? 9.969 -8.559 14.482 1.00 24.47 352 MET A O 1
ATOM 2658 N N . ILE A 1 353 ? 11.149 -6.708 14.971 1.00 25.03 353 ILE A N 1
ATOM 2659 C CA . ILE A 1 353 ? 11.046 -6.150 13.619 1.00 25.20 353 ILE A CA 1
ATOM 2660 C C . ILE A 1 353 ? 11.763 -7.045 12.620 1.00 25.97 353 ILE A C 1
ATOM 2661 O O . ILE A 1 353 ? 11.267 -7.313 11.529 1.00 26.79 353 ILE A O 1
ATOM 2666 N N . ARG A 1 354 ? 12.939 -7.513 13.002 1.00 26.62 354 ARG A N 1
ATOM 2667 C CA . ARG A 1 354 ? 13.700 -8.391 12.138 1.00 28.52 354 ARG A CA 1
ATOM 2668 C C . ARG A 1 354 ? 12.930 -9.697 11.919 1.00 28.20 354 ARG A C 1
ATOM 2669 O O . ARG A 1 354 ? 12.942 -10.262 10.829 1.00 28.46 354 ARG A O 1
ATOM 2677 N N . THR A 1 355 ? 12.253 -10.167 12.961 1.00 27.21 355 THR A N 1
ATOM 2678 C CA . THR A 1 355 ? 11.500 -11.411 12.868 1.00 28.28 355 THR A CA 1
ATOM 2679 C C . THR A 1 355 ? 10.074 -11.213 12.364 1.00 28.37 355 THR A C 1
ATOM 2680 O O . THR A 1 355 ? 9.115 -11.663 12.993 1.00 28.34 355 THR A O 1
ATOM 2684 N N . SER A 1 356 ? 9.945 -10.525 11.231 1.00 27.60 356 SER A N 1
ATOM 2685 C CA . SER A 1 356 ? 8.651 -10.284 10.602 1.00 28.90 356 SER A CA 1
ATOM 2686 C C . SER A 1 356 ? 7.639 -9.574 11.494 1.00 28.82 356 SER A C 1
ATOM 2687 O O . SER A 1 356 ? 6.436 -9.655 11.253 1.00 29.07 356 SER A O 1
ATOM 2690 N N . GLY A 1 357 ? 8.122 -8.875 12.516 1.00 29.95 357 GLY A N 1
ATOM 2691 C CA . GLY A 1 357 ? 7.227 -8.168 13.418 1.00 27.49 357 GLY A CA 1
ATOM 2692 C C . GLY A 1 357 ? 6.581 -9.104 14.419 1.00 27.40 357 GLY A C 1
ATOM 2693 O O . GLY A 1 357 ? 5.543 -8.790 14.999 1.00 26.11 357 GLY A O 1
ATOM 2694 N N . HIS A 1 358 ? 7.213 -10.254 14.633 1.00 27.67 358 HIS A N 1
ATOM 2695 C CA . HIS A 1 358 ? 6.696 -11.266 15.549 1.00 28.02 358 HIS A CA 1
ATOM 2696 C C . HIS A 1 358 ? 7.477 -11.452 16.845 1.00 27.99 358 HIS A C 1
ATOM 2697 O O . HIS A 1 358 ? 8.681 -11.197 16.918 1.00 27.21 358 HIS A O 1
ATOM 2704 N N . MET A 1 359 ? 6.760 -11.917 17.861 1.00 28.90 359 MET A N 1
ATOM 2705 C CA . MET A 1 359 ? 7.343 -12.267 19.150 1.00 29.41 359 MET A CA 1
ATOM 2706 C C . MET A 1 359 ? 6.851 -13.705 19.321 1.00 30.47 359 MET A C 1
ATOM 2707 O O . MET A 1 359 ? 6.155 -14.214 18.440 1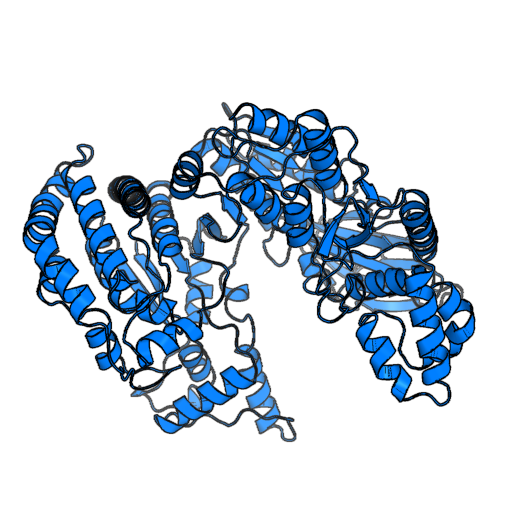.00 29.33 359 MET A O 1
ATOM 2712 N N . TRP A 1 360 ? 7.184 -14.366 20.424 1.00 31.40 360 TRP A N 1
ATOM 2713 C CA . TRP A 1 360 ? 6.778 -15.762 20.579 1.00 33.41 360 TRP A CA 1
ATOM 2714 C C . TRP A 1 360 ? 5.707 -16.046 21.620 1.00 34.08 360 TRP A C 1
ATOM 2715 O O . TRP A 1 360 ? 5.744 -15.489 22.718 1.00 33.94 360 TRP A O 1
ATOM 2726 N N . ASN A 1 361 ? 4.752 -16.914 21.261 1.00 34.81 361 ASN A N 1
ATOM 2727 C CA . ASN A 1 361 ? 3.667 -17.301 22.169 1.00 35.25 361 ASN A CA 1
ATOM 2728 C C . ASN A 1 361 ? 4.024 -18.568 22.958 1.00 36.54 361 ASN A C 1
ATOM 2729 O O . ASN A 1 361 ? 5.100 -19.145 22.775 1.00 35.86 361 ASN A O 1
ATOM 2734 N N . LYS A 1 362 ? 3.115 -18.997 23.831 1.00 38.55 362 LYS A N 1
ATOM 2735 C CA . LYS A 1 362 ? 3.334 -20.174 24.674 1.00 42.21 362 LYS A CA 1
ATOM 2736 C C . LYS A 1 362 ? 3.595 -21.474 23.905 1.00 42.57 362 LYS A C 1
ATOM 2737 O O . LYS A 1 362 ? 4.110 -22.435 24.471 1.00 43.61 362 LYS A O 1
ATOM 2743 N N . ASP A 1 363 ? 3.245 -21.507 22.623 1.00 43.85 363 ASP A N 1
ATOM 2744 C CA . ASP A 1 363 ? 3.459 -22.704 21.810 1.00 45.31 363 ASP A CA 1
ATOM 2745 C C . ASP A 1 363 ? 4.701 -22.578 20.932 1.00 45.25 363 ASP A C 1
ATOM 2746 O O . ASP A 1 363 ? 4.853 -23.303 19.946 1.00 45.40 363 ASP A O 1
ATOM 2751 N N . ASP A 1 364 ? 5.582 -21.653 21.300 1.00 44.63 364 ASP A N 1
ATOM 2752 C CA . ASP A 1 364 ? 6.814 -21.407 20.560 1.00 44.19 364 ASP A CA 1
ATOM 2753 C C . ASP A 1 364 ? 6.577 -21.134 19.083 1.00 42.70 364 ASP A C 1
ATOM 2754 O O . ASP A 1 364 ? 7.310 -21.614 18.215 1.00 41.35 364 ASP A O 1
ATOM 2759 N N . GLN A 1 365 ? 5.540 -20.354 18.808 1.00 40.93 365 GLN A N 1
ATOM 2760 C CA . GLN A 1 365 ? 5.205 -19.983 17.446 1.00 40.48 365 GLN A CA 1
ATOM 2761 C C . GLN A 1 365 ? 5.266 -18.464 17.303 1.00 38.96 365 GLN A C 1
ATOM 2762 O O . GLN A 1 365 ? 4.996 -17.727 18.259 1.00 37.58 365 GLN A O 1
ATOM 2768 N N . GLU A 1 366 ? 5.631 -18.002 16.112 1.00 37.49 366 GLU A N 1
ATOM 2769 C CA . GLU A 1 366 ? 5.693 -16.571 15.842 1.00 37.01 366 GLU A CA 1
ATOM 2770 C C . GLU A 1 366 ? 4.267 -16.047 15.767 1.00 35.88 366 GLU A C 1
ATOM 2771 O O . GLU A 1 366 ? 3.386 -16.707 15.209 1.00 35.64 366 GLU A O 1
ATOM 2777 N N . GLN A 1 367 ? 4.043 -14.859 16.318 1.00 34.06 367 GLN A N 1
ATOM 2778 C CA . GLN A 1 367 ? 2.719 -14.257 16.308 1.00 32.50 367 GLN A CA 1
ATOM 2779 C C . GLN A 1 367 ? 2.831 -12.739 16.340 1.00 32.60 367 GLN A C 1
ATOM 2780 O O . GLN A 1 367 ? 3.759 -12.196 16.949 1.00 32.26 367 GLN A O 1
ATOM 2786 N N . ASP A 1 368 ? 1.897 -12.057 15.675 1.00 31.18 368 ASP A N 1
ATOM 2787 C CA . ASP A 1 368 ? 1.886 -10.594 15.671 1.00 30.46 368 ASP A CA 1
ATOM 2788 C C . ASP A 1 368 ? 1.765 -10.139 17.123 1.00 29.39 368 ASP A C 1
ATOM 2789 O O . ASP A 1 368 ? 1.294 -10.898 17.979 1.00 29.06 368 ASP A O 1
ATOM 2794 N N . THR A 1 369 ? 2.173 -8.903 17.400 1.00 26.75 369 THR A N 1
ATOM 2795 C CA . THR A 1 369 ? 2.120 -8.382 18.762 1.00 28.01 369 THR A CA 1
ATOM 2796 C C . THR A 1 369 ? 1.799 -6.898 18.896 1.00 27.61 369 THR A C 1
ATOM 2797 O O . THR A 1 369 ? 2.120 -6.087 18.024 1.00 28.38 369 THR A O 1
ATOM 2801 N N . LEU A 1 370 ? 1.158 -6.554 20.005 1.00 28.13 370 LEU A N 1
ATOM 2802 C CA . LEU A 1 370 ? 0.844 -5.170 20.303 1.00 27.91 370 LEU A CA 1
ATOM 2803 C C . LEU A 1 370 ? 1.981 -4.797 21.238 1.00 26.90 370 LEU A C 1
ATOM 2804 O O . LEU A 1 370 ? 2.002 -5.218 22.395 1.00 26.93 370 LEU A O 1
ATOM 2809 N N . ALA A 1 371 ? 2.933 -4.023 20.730 1.00 26.89 371 ALA A N 1
ATOM 2810 C CA . ALA A 1 371 ? 4.094 -3.628 21.518 1.00 25.49 371 ALA A CA 1
ATOM 2811 C C . ALA A 1 371 ? 3.845 -2.368 22.328 1.00 25.10 371 ALA A C 1
ATOM 2812 O O . ALA A 1 371 ? 3.870 -1.264 21.793 1.00 24.53 371 ALA A O 1
ATOM 2814 N N . ILE A 1 372 ? 3.606 -2.538 23.623 1.00 24.74 372 ILE A N 1
ATOM 2815 C CA . ILE A 1 372 ? 3.363 -1.405 24.502 1.00 25.50 372 ILE A CA 1
ATOM 2816 C C . ILE A 1 372 ? 4.660 -0.714 24.928 1.00 26.04 372 ILE A C 1
ATOM 2817 O O . ILE A 1 372 ? 5.574 -1.333 25.475 1.00 25.20 372 ILE A O 1
ATOM 2822 N N . ILE A 1 373 ? 4.724 0.580 24.644 1.00 25.22 373 ILE A N 1
ATOM 2823 C CA . ILE A 1 373 ? 5.844 1.444 25.010 1.00 25.24 373 ILE A CA 1
ATOM 2824 C C . ILE A 1 373 ? 5.070 2.631 25.572 1.00 25.44 373 ILE A C 1
ATOM 2825 O O . ILE A 1 373 ? 4.681 3.537 24.833 1.00 25.66 373 ILE A O 1
ATOM 2830 N N . PRO A 1 374 ? 4.810 2.619 26.894 1.00 25.69 374 PRO A N 1
ATOM 2831 C CA . PRO A 1 374 ? 4.065 3.661 27.605 1.00 26.47 374 PRO A CA 1
ATOM 2832 C C . PRO A 1 374 ? 4.313 5.104 27.176 1.00 26.39 374 PRO A C 1
ATOM 2833 O O . PRO A 1 374 ? 3.432 5.741 26.586 1.00 25.57 374 PRO A O 1
ATOM 2837 N N . ASP A 1 375 ? 5.498 5.625 27.477 1.00 26.53 375 ASP A N 1
ATOM 2838 C CA . ASP A 1 375 ? 5.810 6.993 27.103 1.00 26.85 375 ASP A CA 1
ATOM 2839 C C . ASP A 1 375 ? 6.056 7.102 25.600 1.00 24.49 375 ASP A C 1
ATOM 2840 O O . ASP A 1 375 ? 6.715 6.249 24.997 1.00 24.96 375 ASP A O 1
ATOM 2845 N N . SER A 1 376 ? 5.529 8.173 25.012 1.00 24.37 376 SER A N 1
ATOM 2846 C CA . SER A 1 376 ? 5.624 8.411 23.579 1.00 23.71 376 SER A CA 1
ATOM 2847 C C . SER A 1 376 ? 6.845 9.168 23.071 1.00 24.24 376 SER A C 1
ATOM 2848 O O . SER A 1 376 ? 6.905 9.504 21.884 1.00 23.69 376 SER A O 1
ATOM 2851 N N . SER A 1 377 ? 7.816 9.443 23.936 1.00 23.89 377 SER A N 1
ATOM 2852 C CA . SER A 1 377 ? 9.001 10.170 23.485 1.00 24.78 377 SER A CA 1
ATOM 2853 C C . SER A 1 377 ? 9.721 9.497 22.310 1.00 24.87 377 SER A C 1
ATOM 2854 O O . SER A 1 377 ? 10.098 10.165 21.340 1.00 24.22 377 SER A O 1
ATOM 2857 N N . TYR A 1 378 ? 9.878 8.175 22.380 1.00 23.99 378 TYR A N 1
ATOM 2858 C CA . TYR A 1 378 ? 10.607 7.450 21.343 1.00 22.48 378 TYR A CA 1
ATOM 2859 C C . TYR A 1 378 ? 9.858 6.341 20.607 1.00 22.59 378 TYR A C 1
ATOM 2860 O O . TYR A 1 378 ? 10.355 5.810 19.611 1.00 22.63 378 TYR A O 1
ATOM 2869 N N . ALA A 1 379 ? 8.663 6.003 21.085 1.00 23.04 379 ALA A N 1
ATOM 2870 C CA . ALA A 1 379 ? 7.864 4.939 20.478 1.00 22.14 379 ALA A CA 1
ATOM 2871 C C . ALA A 1 379 ? 7.637 5.121 18.971 1.00 22.75 379 ALA A C 1
ATOM 2872 O O . ALA A 1 379 ? 7.538 4.138 18.233 1.00 23.20 379 ALA A O 1
ATOM 2874 N N . GLY A 1 380 ? 7.554 6.373 18.522 1.00 22.76 380 GLY A N 1
ATOM 2875 C CA . GLY A 1 380 ? 7.330 6.647 17.111 1.00 22.59 380 GLY A CA 1
ATOM 2876 C C . GLY A 1 380 ? 8.411 6.145 16.170 1.00 22.03 380 GLY A C 1
ATOM 2877 O O . GLY A 1 380 ? 8.144 5.845 15.004 1.00 22.47 380 GLY A O 1
ATOM 2878 N N . VAL A 1 381 ? 9.641 6.058 16.665 1.00 20.93 381 VAL A N 1
ATOM 2879 C CA . VAL A 1 381 ? 10.749 5.582 15.842 1.00 20.53 381 VAL A CA 1
ATOM 2880 C C . VAL A 1 381 ? 10.478 4.147 15.386 1.00 20.19 381 VAL A C 1
ATOM 2881 O O . VAL A 1 381 ? 10.545 3.826 14.191 1.00 20.40 381 VAL A O 1
ATOM 2885 N N . TYR A 1 382 ? 10.170 3.287 16.353 1.00 20.07 382 TYR A N 1
ATOM 2886 C CA . TYR A 1 382 ? 9.880 1.892 16.075 1.00 21.61 382 TYR A CA 1
ATOM 2887 C C . TYR A 1 382 ? 8.635 1.756 15.208 1.00 20.89 382 TYR A C 1
ATOM 2888 O O . TYR A 1 382 ? 8.650 1.023 14.221 1.00 21.86 382 TYR A O 1
ATOM 2897 N N . GLN A 1 383 ? 7.568 2.467 15.568 1.00 23.21 383 GLN A N 1
ATOM 2898 C CA . GLN A 1 383 ? 6.323 2.423 14.799 1.00 24.00 383 GLN A CA 1
ATOM 2899 C C . GLN A 1 383 ? 6.553 2.802 13.330 1.00 23.68 383 GLN A C 1
ATOM 2900 O O . GLN A 1 383 ? 5.974 2.202 12.426 1.00 23.40 383 GLN A O 1
ATOM 2906 N N . THR A 1 384 ? 7.411 3.794 13.100 1.00 23.54 384 THR A N 1
ATOM 2907 C CA . THR A 1 384 ? 7.720 4.249 11.752 1.00 23.10 384 THR A CA 1
ATOM 2908 C C . THR A 1 384 ? 8.405 3.144 10.961 1.00 22.88 384 THR A C 1
ATOM 2909 O O . THR A 1 384 ? 8.149 2.985 9.763 1.00 22.72 384 THR A O 1
ATOM 2913 N N . VAL A 1 385 ? 9.272 2.376 11.619 1.00 21.77 385 VAL A N 1
ATOM 2914 C CA . VAL A 1 385 ? 9.971 1.293 10.922 1.00 22.57 385 VAL A CA 1
ATOM 2915 C C . VAL A 1 385 ? 9.005 0.133 10.649 1.00 22.17 385 VAL A C 1
ATOM 2916 O O . VAL A 1 385 ? 9.069 -0.502 9.592 1.00 23.75 385 VAL A O 1
ATOM 2920 N N . ILE A 1 386 ? 8.109 -0.133 11.594 1.00 22.35 386 ILE A N 1
ATOM 2921 C CA . ILE A 1 386 ? 7.120 -1.197 11.424 1.00 23.70 386 ILE A CA 1
ATOM 2922 C C . ILE A 1 386 ? 6.205 -0.919 10.213 1.00 25.03 386 ILE A C 1
ATOM 2923 O O . ILE A 1 386 ? 6.008 -1.791 9.361 1.00 26.24 386 ILE A O 1
ATOM 2928 N N . GLU A 1 387 ? 5.658 0.290 10.130 1.00 25.53 387 GLU A N 1
ATOM 2929 C CA . GLU A 1 387 ? 4.786 0.638 9.019 1.00 26.03 387 GLU A CA 1
ATOM 2930 C C . GLU A 1 387 ? 5.542 0.577 7.697 1.00 25.81 387 GLU A C 1
ATOM 2931 O O . GLU A 1 387 ? 4.991 0.168 6.673 1.00 24.51 387 GLU A O 1
ATOM 2937 N N . ASP A 1 388 ? 6.812 0.972 7.723 1.00 24.78 388 ASP A N 1
ATOM 2938 C CA . ASP A 1 388 ? 7.645 0.948 6.527 1.00 25.76 388 ASP A CA 1
ATOM 2939 C C . ASP A 1 388 ? 7.851 -0.489 6.038 1.00 25.55 388 ASP A C 1
ATOM 2940 O O . ASP A 1 388 ? 7.800 -0.758 4.840 1.00 25.44 388 ASP A O 1
ATOM 2945 N N . CYS A 1 389 ? 8.084 -1.413 6.967 1.00 25.46 389 CYS A N 1
ATOM 2946 C CA . CYS A 1 389 ? 8.302 -2.810 6.604 1.00 25.16 389 CYS A CA 1
ATOM 2947 C C . CYS A 1 389 ? 7.017 -3.454 6.114 1.00 27.30 389 CYS A C 1
ATOM 2948 O O . CYS A 1 389 ? 7.033 -4.288 5.209 1.00 28.21 389 CYS A O 1
ATOM 2951 N N . ARG A 1 390 ? 5.901 -3.072 6.719 1.00 28.79 390 ARG A N 1
ATOM 2952 C CA . ARG A 1 390 ? 4.623 -3.619 6.312 1.00 31.41 390 ARG A CA 1
ATOM 2953 C C . ARG A 1 390 ? 4.318 -3.101 4.903 1.00 33.12 390 ARG A C 1
ATOM 2954 O O . ARG A 1 390 ? 3.679 -3.782 4.098 1.00 34.72 390 ARG A O 1
ATOM 2962 N N . LYS A 1 391 ? 4.810 -1.905 4.597 1.00 32.52 391 LYS A N 1
ATOM 2963 C CA . LYS A 1 391 ? 4.585 -1.315 3.285 1.00 32.94 391 LYS A CA 1
ATOM 2964 C C . LYS A 1 391 ? 5.569 -1.749 2.201 1.00 32.17 391 LYS A C 1
ATOM 2965 O O . LYS A 1 391 ? 5.167 -2.029 1.073 1.00 31.84 391 LYS A O 1
ATOM 2971 N N . ASN A 1 392 ? 6.853 -1.809 2.540 1.00 29.29 392 ASN A N 1
ATOM 2972 C CA . ASN A 1 392 ? 7.882 -2.147 1.563 1.00 29.61 392 ASN A CA 1
ATOM 2973 C C . ASN A 1 392 ? 8.577 -3.495 1.715 1.00 28.56 392 ASN A C 1
ATOM 2974 O O . ASN A 1 392 ? 9.402 -3.868 0.877 1.00 28.97 392 ASN A O 1
ATOM 2979 N N . GLY A 1 393 ? 8.248 -4.228 2.772 1.00 28.18 393 GLY A N 1
ATOM 2980 C CA . GLY A 1 393 ? 8.883 -5.514 2.991 1.00 27.73 393 GLY A CA 1
ATOM 2981 C C . GLY A 1 393 ? 10.114 -5.393 3.876 1.00 28.17 393 GLY A C 1
ATOM 2982 O O . GLY A 1 393 ? 10.481 -4.292 4.302 1.00 28.44 393 GLY A O 1
ATOM 2983 N N . ALA A 1 394 ? 10.752 -6.526 4.159 1.00 27.56 394 ALA A N 1
ATOM 2984 C CA . ALA A 1 394 ? 11.942 -6.550 5.002 1.00 26.76 394 ALA A CA 1
ATOM 2985 C C . ALA A 1 394 ? 13.081 -5.799 4.328 1.00 27.10 394 ALA A C 1
ATOM 2986 O O . ALA A 1 394 ? 13.089 -5.623 3.102 1.00 25.97 394 ALA A O 1
ATOM 2988 N N . PHE A 1 395 ? 14.041 -5.341 5.122 1.00 25.44 395 PHE A N 1
ATOM 2989 C CA . PHE A 1 395 ? 15.176 -4.643 4.552 1.00 23.72 395 PHE A CA 1
ATOM 2990 C C . PHE A 1 395 ? 16.055 -5.707 3.915 1.00 24.91 395 PHE A C 1
ATOM 2991 O O . PHE A 1 395 ? 15.956 -6.889 4.264 1.00 26.23 395 PHE A O 1
ATOM 2999 N N . ASP A 1 396 ? 16.905 -5.293 2.979 1.00 23.71 396 ASP A N 1
ATOM 3000 C CA . ASP A 1 396 ? 17.819 -6.208 2.299 1.00 26.28 396 ASP A CA 1
ATOM 3001 C C . ASP A 1 396 ? 19.254 -5.853 2.702 1.00 24.78 396 ASP A C 1
ATOM 3002 O O . ASP A 1 396 ? 19.822 -4.880 2.208 1.00 25.17 396 ASP A O 1
ATOM 3007 N N . PRO A 1 397 ? 19.857 -6.646 3.607 1.00 25.38 397 PRO A N 1
ATOM 3008 C CA . PRO A 1 397 ? 21.227 -6.405 4.079 1.00 25.77 397 PRO A CA 1
ATOM 3009 C C . PRO A 1 397 ? 22.307 -6.287 3.001 1.00 26.00 397 PRO A C 1
ATOM 3010 O O . PRO A 1 397 ? 23.334 -5.648 3.223 1.00 24.83 397 PRO A O 1
ATOM 3014 N N . THR A 1 398 ? 22.085 -6.900 1.840 1.00 25.88 398 THR A N 1
ATOM 3015 C CA . THR A 1 398 ? 23.088 -6.872 0.775 1.00 25.73 398 THR A CA 1
ATOM 3016 C C . THR A 1 398 ? 23.140 -5.568 -0.010 1.00 24.85 398 THR A C 1
ATOM 3017 O O . THR A 1 398 ? 24.132 -5.298 -0.687 1.00 24.81 398 THR A O 1
ATOM 3021 N N . THR A 1 399 ? 22.085 -4.761 0.076 1.00 25.11 399 THR A N 1
ATOM 3022 C CA . THR A 1 399 ? 22.054 -3.496 -0.649 1.00 25.18 399 THR A CA 1
ATOM 3023 C C . THR A 1 399 ? 21.722 -2.258 0.192 1.00 24.14 399 THR A C 1
ATOM 3024 O O . THR A 1 399 ? 21.952 -1.135 -0.256 1.00 23.74 399 THR A O 1
ATOM 3028 N N . MET A 1 400 ? 21.207 -2.449 1.405 1.00 25.43 400 MET A N 1
ATOM 3029 C CA . MET A 1 400 ? 20.833 -1.311 2.245 1.00 23.51 400 MET A CA 1
ATOM 3030 C C . MET A 1 400 ? 21.997 -0.421 2.684 1.00 23.00 400 MET A C 1
ATOM 3031 O O . MET A 1 400 ? 23.140 -0.871 2.800 1.00 23.84 400 MET A O 1
ATOM 3036 N N . GLY A 1 401 ? 21.691 0.854 2.909 1.00 20.22 401 GLY A N 1
ATOM 3037 C CA . GLY A 1 401 ? 22.701 1.809 3.334 1.00 19.43 401 GLY A CA 1
ATOM 3038 C C . GLY A 1 401 ? 22.995 1.669 4.817 1.00 19.43 401 GLY A C 1
ATOM 3039 O O . GLY A 1 401 ? 22.623 0.669 5.435 1.00 19.84 401 GLY A O 1
ATOM 3040 N N . THR A 1 402 ? 23.641 2.676 5.397 1.00 20.16 402 THR A N 1
ATOM 3041 C CA . THR A 1 402 ? 23.985 2.616 6.812 1.00 18.96 402 THR A CA 1
ATOM 3042 C C . THR A 1 402 ? 23.561 3.873 7.578 1.00 20.55 402 THR A C 1
ATOM 3043 O O . THR A 1 402 ? 23.498 4.974 7.019 1.00 19.89 402 THR A O 1
ATOM 3047 N N . VAL A 1 403 ? 23.242 3.698 8.857 1.00 18.53 403 VAL A N 1
ATOM 3048 C CA . VAL A 1 403 ? 22.821 4.810 9.692 1.00 18.06 403 VAL A CA 1
ATOM 3049 C C . VAL A 1 403 ? 23.619 4.861 10.997 1.00 19.47 403 VAL A C 1
ATOM 3050 O O . VAL A 1 403 ? 23.230 4.255 12.004 1.00 19.51 403 VAL A O 1
ATOM 3054 N N . PRO A 1 404 ? 24.755 5.585 10.988 1.00 19.81 404 PRO A N 1
ATOM 3055 C CA . PRO A 1 404 ? 25.620 5.730 12.170 1.00 21.05 404 PRO A CA 1
ATOM 3056 C C . PRO A 1 404 ? 24.913 6.597 13.215 1.00 20.27 404 PRO A C 1
ATOM 3057 O O . PRO A 1 404 ? 23.813 7.102 12.980 1.00 18.98 404 PRO A O 1
ATOM 3061 N N . ASN A 1 405 ? 25.549 6.780 14.364 1.00 18.14 405 ASN A N 1
ATOM 3062 C CA . ASN A 1 405 ? 24.964 7.601 15.407 1.00 19.13 405 ASN A CA 1
ATOM 3063 C C . ASN A 1 405 ? 26.009 8.455 16.123 1.00 17.89 405 ASN A C 1
ATOM 3064 O O . ASN A 1 405 ? 27.100 7.980 16.458 1.00 18.53 405 ASN A O 1
ATOM 3069 N N . VAL A 1 406 ? 25.663 9.728 16.317 1.00 17.47 406 VAL A N 1
ATOM 3070 C CA . VAL A 1 406 ? 26.490 10.691 17.038 1.00 18.21 406 VAL A CA 1
ATOM 3071 C C . VAL A 1 406 ? 25.565 11.023 18.207 1.00 19.34 406 VAL A C 1
ATOM 3072 O O . VAL A 1 406 ? 24.563 11.732 18.047 1.00 18.90 406 VAL A O 1
ATOM 3076 N N . GLY A 1 407 ? 25.886 10.494 19.382 1.00 18.53 407 GLY A N 1
ATOM 3077 C CA . GLY A 1 407 ? 25.023 10.699 20.522 1.00 18.62 407 GLY A CA 1
ATOM 3078 C C . GLY A 1 407 ? 25.514 11.557 21.662 1.00 19.74 407 GLY A C 1
ATOM 3079 O O . GLY A 1 407 ? 26.676 11.503 22.065 1.00 19.15 407 GLY A O 1
ATOM 3080 N N . LEU A 1 408 ? 24.586 12.346 22.186 1.00 19.69 408 LEU A N 1
ATOM 3081 C CA . LEU A 1 408 ? 24.843 13.240 23.300 1.00 21.25 408 LEU A CA 1
ATOM 3082 C C . LEU A 1 408 ? 24.797 12.391 24.572 1.00 22.50 408 LEU A C 1
ATOM 3083 O O . LEU A 1 408 ? 23.721 11.959 24.992 1.00 23.89 408 LEU A O 1
ATOM 3088 N N . MET A 1 409 ? 25.952 12.129 25.181 1.00 23.15 409 MET A N 1
ATOM 3089 C CA . MET A 1 409 ? 25.957 11.310 26.393 1.00 23.75 409 MET A CA 1
ATOM 3090 C C . MET A 1 409 ? 26.901 11.801 27.489 1.00 24.51 409 MET A C 1
ATOM 3091 O O . MET A 1 409 ? 26.864 11.304 28.615 1.00 23.02 409 MET A O 1
ATOM 3096 N N . ALA A 1 410 ? 27.728 12.790 27.168 1.00 24.91 410 ALA A N 1
ATOM 3097 C CA . ALA A 1 410 ? 28.690 13.311 28.135 1.00 26.23 410 ALA A CA 1
ATOM 3098 C C . ALA A 1 410 ? 28.054 13.711 29.461 1.00 26.80 410 ALA A C 1
ATOM 3099 O O . ALA A 1 410 ? 27.013 14.378 29.491 1.00 23.66 410 ALA A O 1
ATOM 3101 N N . GLN A 1 411 ? 28.705 13.285 30.546 1.00 27.73 411 GLN A N 1
ATOM 3102 C CA . GLN A 1 411 ? 28.291 13.558 31.926 1.00 29.67 411 GLN A CA 1
ATOM 3103 C C . GLN A 1 411 ? 26.865 13.089 32.263 1.00 29.55 411 GLN A C 1
ATOM 3104 O O . GLN A 1 411 ? 26.052 13.855 32.800 1.00 28.38 411 GLN A O 1
ATOM 3110 N N . LYS A 1 412 ? 26.581 11.820 31.962 1.00 27.89 412 LYS A N 1
ATOM 3111 C CA . LYS A 1 412 ? 25.270 11.227 32.216 1.00 29.42 412 LYS A CA 1
ATOM 3112 C C . LYS A 1 412 ? 24.164 12.141 31.699 1.00 28.49 412 LYS A C 1
ATOM 3113 O O . LYS A 1 412 ? 23.218 12.467 32.408 1.00 27.92 412 LYS A O 1
ATOM 3119 N N . ALA A 1 413 ? 24.294 12.536 30.441 1.00 26.77 413 ALA A N 1
ATOM 3120 C CA . ALA A 1 413 ? 23.343 13.432 29.810 1.00 25.86 413 ALA A CA 1
ATOM 3121 C C . ALA A 1 413 ? 21.890 12.953 29.787 1.00 25.25 413 ALA A C 1
ATOM 3122 O O . ALA A 1 413 ? 21.603 11.773 29.576 1.00 25.53 413 ALA A O 1
ATOM 3124 N N . GLU A 1 414 ? 20.979 13.896 29.999 1.00 24.30 414 GLU A N 1
ATOM 3125 C CA . GLU A 1 414 ? 19.543 13.645 29.953 1.00 25.47 414 GLU A CA 1
ATOM 3126 C C . GLU A 1 414 ? 19.033 12.510 30.850 1.00 25.52 414 GLU A C 1
ATOM 3127 O O . GLU A 1 414 ? 19.472 12.383 31.989 1.00 25.63 414 GLU A O 1
ATOM 3133 N N . GLU A 1 415 ? 18.111 11.691 30.352 1.00 26.41 415 GLU A N 1
ATOM 3134 C CA . GLU A 1 415 ? 17.535 10.621 31.170 1.00 27.60 415 GLU A CA 1
ATOM 3135 C C . GLU A 1 415 ? 18.495 9.671 31.878 1.00 28.75 415 GLU A C 1
ATOM 3136 O O . GLU A 1 415 ? 18.170 9.154 32.953 1.00 29.64 415 GLU A O 1
ATOM 3142 N N . TYR A 1 416 ? 19.668 9.430 31.302 1.00 28.58 416 TYR A N 1
ATOM 3143 C CA . TYR A 1 416 ? 20.598 8.505 31.941 1.00 28.92 416 TYR A CA 1
ATOM 3144 C C . TYR A 1 416 ? 21.302 9.083 33.169 1.00 29.48 416 TYR A C 1
ATOM 3145 O O . TYR A 1 416 ? 22.234 8.487 33.712 1.00 30.57 416 TYR A O 1
ATOM 3154 N N . GLY A 1 417 ? 20.818 10.240 33.614 1.00 28.76 417 GLY A N 1
ATOM 3155 C CA . GLY A 1 417 ? 21.357 10.883 34.798 1.00 29.08 417 GLY A CA 1
ATOM 3156 C C . GLY A 1 417 ? 20.209 11.387 35.662 1.00 28.57 417 GLY A C 1
ATOM 3157 O O . GLY A 1 417 ? 20.427 12.116 36.627 1.00 29.24 417 GLY A O 1
ATOM 3158 N N . SER A 1 418 ? 18.985 10.980 35.324 1.00 29.25 418 SER A N 1
ATOM 3159 C CA . SER A 1 418 ? 17.783 11.420 36.037 1.00 31.16 418 SER A CA 1
ATOM 3160 C C . SER A 1 418 ? 17.370 10.561 37.225 1.00 31.73 418 SER A C 1
ATOM 3161 O O . SER A 1 418 ? 16.364 10.849 37.873 1.00 32.53 418 SER A O 1
ATOM 3164 N N . HIS A 1 419 ? 18.142 9.518 37.512 1.00 30.79 419 HIS A N 1
ATOM 3165 C CA . HIS A 1 419 ? 17.817 8.594 38.598 1.00 33.67 419 HIS A CA 1
ATOM 3166 C C . HIS A 1 419 ? 17.703 9.217 39.983 1.00 34.69 419 HIS A C 1
ATOM 3167 O O . HIS A 1 419 ? 16.819 8.851 40.760 1.00 34.96 419 HIS A O 1
ATOM 3174 N N . ASP A 1 420 ? 18.586 10.159 40.289 1.00 35.23 420 ASP A N 1
ATOM 3175 C CA . ASP A 1 420 ? 18.566 10.822 41.592 1.00 37.04 420 ASP A CA 1
ATOM 3176 C C . ASP A 1 420 ? 17.605 12.012 41.586 1.00 36.06 420 ASP A C 1
ATOM 3177 O O . ASP A 1 420 ? 17.568 12.793 42.536 1.00 36.20 420 ASP A O 1
ATOM 3182 N N . LYS A 1 421 ? 16.833 12.141 40.511 1.00 34.99 421 LYS A N 1
ATOM 3183 C CA . LYS A 1 421 ? 15.876 13.232 40.372 1.00 34.40 421 LYS A CA 1
ATOM 3184 C C . LYS A 1 421 ? 14.525 12.693 39.910 1.00 33.70 421 LYS A C 1
ATOM 3185 O O . LYS A 1 421 ? 13.745 13.399 39.259 1.00 33.98 421 LYS A O 1
ATOM 3191 N N . THR A 1 422 ? 14.259 11.434 40.249 1.00 32.85 422 THR A N 1
ATOM 3192 C CA . THR A 1 422 ? 13.002 10.774 39.891 1.00 32.78 422 THR A CA 1
ATOM 3193 C C . THR A 1 422 ? 12.292 10.393 41.190 1.00 33.67 422 THR A C 1
ATOM 3194 O O . THR A 1 422 ? 12.866 9.702 42.039 1.00 33.78 422 THR A O 1
ATOM 3198 N N . PHE A 1 423 ? 11.053 10.855 41.351 1.00 34.27 423 PHE A N 1
ATOM 3199 C CA . PHE A 1 423 ? 10.306 10.565 42.568 1.00 35.11 423 PHE A CA 1
ATOM 3200 C C . PHE A 1 423 ? 8.886 10.089 42.327 1.00 35.82 423 PHE A C 1
ATOM 3201 O O . PHE A 1 423 ? 8.204 10.532 41.396 1.00 34.97 423 PHE A O 1
ATOM 3209 N N . ARG A 1 424 ? 8.456 9.164 43.178 1.00 36.85 424 ARG A N 1
ATOM 3210 C CA . ARG A 1 424 ? 7.112 8.626 43.112 1.00 39.05 424 ARG A CA 1
ATOM 3211 C C . ARG A 1 424 ? 6.223 9.512 43.974 1.00 39.15 424 ARG A C 1
ATOM 3212 O O . ARG A 1 424 ? 6.320 9.488 45.199 1.00 39.26 424 ARG A O 1
ATOM 3220 N N . ILE A 1 425 ? 5.365 10.295 43.331 1.00 40.12 425 ILE A N 1
ATOM 3221 C CA . ILE A 1 425 ? 4.474 11.192 44.051 1.00 41.44 425 ILE A CA 1
ATOM 3222 C C . ILE A 1 425 ? 3.521 10.400 44.944 1.00 42.82 425 ILE A C 1
ATOM 3223 O O . ILE A 1 425 ? 2.859 9.465 44.488 1.00 42.11 425 ILE A O 1
ATOM 3228 N N . GLU A 1 426 ? 3.463 10.774 46.221 1.00 44.63 426 GLU A N 1
ATOM 3229 C CA . GLU A 1 426 ? 2.600 10.091 47.177 1.00 46.50 426 GLU A CA 1
ATOM 3230 C C . GLU A 1 426 ? 1.311 10.843 47.503 1.00 46.96 426 GLU A C 1
ATOM 3231 O O . GLU A 1 426 ? 0.333 10.236 47.928 1.00 47.10 426 GLU A O 1
ATOM 3237 N N . ALA A 1 427 ? 1.304 12.156 47.305 1.00 46.41 427 ALA A N 1
ATOM 3238 C CA . ALA A 1 427 ? 0.114 12.947 47.595 1.00 46.87 427 ALA A CA 1
ATOM 3239 C C . ALA A 1 427 ? -0.179 13.938 46.483 1.00 47.39 427 ALA A C 1
ATOM 3240 O O . ALA A 1 427 ? 0.727 14.351 45.762 1.00 47.15 427 ALA A O 1
ATOM 3242 N N . ASP A 1 428 ? -1.448 14.311 46.336 1.00 47.39 428 ASP A N 1
ATOM 3243 C CA . ASP A 1 428 ? -1.816 15.283 45.320 1.00 48.22 428 ASP A CA 1
ATOM 3244 C C . ASP A 1 428 ? -1.151 16.597 45.694 1.00 48.30 428 ASP A C 1
ATOM 3245 O O . ASP A 1 428 ? -0.781 16.807 46.852 1.00 48.18 428 ASP A O 1
ATOM 3250 N N . GLY A 1 429 ? -0.990 17.475 44.712 1.00 48.18 429 GLY A N 1
ATOM 3251 C CA . GLY A 1 429 ? -0.364 18.756 44.970 1.00 47.54 429 GLY A CA 1
ATOM 3252 C C . GLY A 1 429 ? 0.436 19.206 43.772 1.00 47.07 429 GLY A C 1
ATOM 3253 O O . GLY A 1 429 ? 0.004 19.051 42.630 1.00 46.61 429 GLY A O 1
ATOM 3254 N N . VAL A 1 430 ? 1.606 19.774 44.028 1.00 46.57 430 VAL A N 1
ATOM 3255 C CA . VAL A 1 430 ? 2.460 20.234 42.946 1.00 47.09 430 VAL A CA 1
ATOM 3256 C C . VAL A 1 430 ? 3.929 20.108 43.319 1.00 46.39 430 VAL A C 1
ATOM 3257 O O . VAL A 1 430 ? 4.291 20.188 44.494 1.00 45.89 430 VAL A O 1
ATOM 3261 N N . VAL A 1 431 ? 4.765 19.881 42.308 1.00 46.34 431 VAL A N 1
ATOM 3262 C CA . VAL A 1 431 ? 6.207 19.768 42.501 1.00 45.38 431 VAL A CA 1
ATOM 3263 C C . VAL A 1 431 ? 6.816 20.939 41.743 1.00 44.81 431 VAL A C 1
ATOM 3264 O O . VAL A 1 431 ? 6.397 21.260 40.622 1.00 44.26 431 VAL A O 1
ATOM 3268 N N . GLN A 1 432 ? 7.793 21.589 42.362 1.00 44.02 432 GLN A N 1
ATOM 3269 C CA . GLN A 1 432 ? 8.425 22.737 41.740 1.00 44.84 432 GLN A CA 1
ATOM 3270 C C . GLN A 1 432 ? 9.936 22.753 41.953 1.00 44.43 432 GLN A C 1
ATOM 3271 O O . GLN A 1 432 ? 10.442 22.251 42.962 1.00 44.00 432 GLN A O 1
ATOM 3277 N N . VAL A 1 433 ? 10.648 23.317 40.980 1.00 44.06 433 VAL A N 1
ATOM 3278 C CA . VAL A 1 433 ? 12.099 23.443 41.051 1.00 44.52 433 VAL A CA 1
ATOM 3279 C C . VAL A 1 433 ? 12.350 24.907 41.389 1.00 45.25 433 VAL A C 1
ATOM 3280 O O . VAL A 1 433 ? 12.190 25.794 40.544 1.00 45.00 433 VAL A O 1
ATOM 3284 N N . VAL A 1 434 ? 12.737 25.153 42.635 1.00 46.64 434 VAL A N 1
ATOM 3285 C CA . VAL A 1 434 ? 12.956 26.512 43.105 1.00 48.20 434 VAL A CA 1
ATOM 3286 C C . VAL A 1 434 ? 14.394 27.016 43.039 1.00 48.93 434 VAL A C 1
ATOM 3287 O O . VAL A 1 434 ? 15.319 26.396 43.566 1.00 48.74 434 VAL A O 1
ATOM 3291 N N . SER A 1 435 ? 14.555 28.165 42.388 1.00 50.96 435 SER A N 1
ATOM 3292 C CA . SER A 1 435 ? 15.851 28.801 42.231 1.00 52.87 435 SER A CA 1
ATOM 3293 C C . SER A 1 435 ? 16.457 29.078 43.597 1.00 54.08 435 SER A C 1
ATOM 3294 O O . SER A 1 435 ? 15.763 29.042 44.611 1.00 54.20 435 SER A O 1
ATOM 3297 N N . SER A 1 436 ? 17.755 29.353 43.617 1.00 55.50 436 SER A N 1
ATOM 3298 C CA . SER A 1 436 ? 18.464 29.639 44.858 1.00 56.87 436 SER A CA 1
ATOM 3299 C C . SER A 1 436 ? 17.897 30.883 45.543 1.00 57.30 436 SER A C 1
ATOM 3300 O O . SER A 1 436 ? 17.944 31.015 46.766 1.00 57.48 436 SER A O 1
ATOM 3303 N N . ASN A 1 437 ? 17.357 31.791 44.738 1.00 57.89 437 ASN A N 1
ATOM 3304 C CA . ASN A 1 437 ? 16.792 33.035 45.239 1.00 58.82 437 ASN A CA 1
ATOM 3305 C C . ASN A 1 437 ? 15.308 32.933 45.567 1.00 58.70 437 ASN A C 1
ATOM 3306 O O . ASN A 1 437 ? 14.717 33.890 46.060 1.00 59.43 437 ASN A O 1
ATOM 3311 N N . GLY A 1 438 ? 14.703 31.785 45.279 1.00 58.08 438 GLY A N 1
ATOM 3312 C CA . GLY A 1 438 ? 13.291 31.609 45.572 1.00 56.11 438 GLY A CA 1
ATOM 3313 C C . GLY A 1 438 ? 12.379 31.498 44.364 1.00 55.60 438 GLY A C 1
ATOM 3314 O O . GLY A 1 438 ? 11.281 30.956 44.468 1.00 55.61 438 GLY A O 1
ATOM 3315 N N . ASP A 1 439 ? 12.810 32.010 43.219 1.00 54.66 439 ASP A N 1
ATOM 3316 C CA . ASP A 1 439 ? 11.985 31.931 42.018 1.00 54.48 439 ASP A CA 1
ATOM 3317 C C . ASP A 1 439 ? 11.599 30.491 41.692 1.00 52.93 439 ASP A C 1
ATOM 3318 O O . ASP A 1 439 ? 12.360 29.554 41.945 1.00 52.17 439 ASP A O 1
ATOM 3323 N N . VAL A 1 440 ? 10.404 30.320 41.140 1.00 51.50 440 VAL A N 1
ATOM 3324 C CA . VAL A 1 440 ? 9.932 28.998 40.755 1.00 49.94 440 VAL A CA 1
ATOM 3325 C C . VAL A 1 440 ? 10.273 28.804 39.283 1.00 48.89 440 VAL A C 1
ATOM 3326 O O . VAL A 1 440 ? 9.566 29.297 38.399 1.00 48.21 440 VAL A O 1
ATOM 3330 N N . LEU A 1 441 ? 11.371 28.095 39.034 1.00 46.89 441 LEU A N 1
ATOM 3331 C CA . LEU A 1 441 ? 11.833 27.831 37.679 1.00 45.15 441 LEU A CA 1
ATOM 3332 C C . LEU A 1 441 ? 10.888 26.917 36.907 1.00 44.21 441 LEU A C 1
ATOM 3333 O O . LEU A 1 441 ? 10.488 27.220 35.778 1.00 43.99 441 LEU A O 1
ATOM 3338 N N . ILE A 1 442 ? 10.543 25.791 37.522 1.00 43.01 442 ILE A N 1
ATOM 3339 C CA . ILE A 1 442 ? 9.651 24.818 36.903 1.00 42.27 442 ILE A CA 1
ATOM 3340 C C . ILE A 1 442 ? 8.650 24.327 37.939 1.00 41.74 442 ILE A C 1
ATOM 3341 O O . ILE A 1 442 ? 8.997 24.133 39.105 1.00 41.64 442 ILE A O 1
ATOM 3346 N N . GLU A 1 443 ? 7.410 24.124 37.514 1.00 41.82 443 GLU A N 1
ATOM 3347 C CA . GLU A 1 443 ? 6.392 23.627 38.424 1.00 42.15 443 GLU A CA 1
ATOM 3348 C C . GLU A 1 443 ? 5.359 22.773 37.697 1.00 41.17 443 GLU A C 1
ATOM 3349 O O . GLU A 1 443 ? 4.886 23.131 36.618 1.00 40.49 443 GLU A O 1
ATOM 3355 N N . HIS A 1 444 ? 5.028 21.634 38.298 1.00 41.12 444 HIS A N 1
ATOM 3356 C CA . HIS A 1 444 ? 4.055 20.706 37.725 1.00 41.82 444 HIS A CA 1
ATOM 3357 C C . HIS A 1 444 ? 2.973 20.317 38.729 1.00 43.19 444 HIS A C 1
ATOM 3358 O O . HIS A 1 444 ? 3.241 20.190 39.925 1.00 42.95 444 HIS A O 1
ATOM 3365 N N . ASP A 1 445 ? 1.752 20.136 38.232 1.00 44.97 445 ASP A N 1
ATOM 3366 C CA . ASP A 1 445 ? 0.657 19.685 39.077 1.00 46.75 445 ASP A CA 1
ATOM 3367 C C . ASP A 1 445 ? 0.849 18.173 39.134 1.00 46.66 445 ASP A C 1
ATOM 3368 O O . ASP A 1 445 ? 0.981 17.526 38.093 1.00 46.49 445 ASP A O 1
ATOM 3373 N N . VAL A 1 446 ? 0.870 17.612 40.337 1.00 46.30 446 VAL A N 1
ATOM 3374 C CA . VAL A 1 446 ? 1.043 16.174 40.485 1.00 46.57 446 VAL A CA 1
ATOM 3375 C C . VAL A 1 446 ? -0.078 15.532 41.301 1.00 46.84 446 VAL A C 1
ATOM 3376 O O . VAL A 1 446 ? -0.806 16.210 42.025 1.00 46.85 446 VAL A O 1
ATOM 3380 N N . GLU A 1 447 ? -0.215 14.219 41.162 1.00 46.71 447 GLU A N 1
ATOM 3381 C CA . GLU A 1 447 ? -1.217 13.463 41.893 1.00 46.28 447 GLU A CA 1
ATOM 3382 C C . GLU A 1 447 ? -0.561 12.189 42.395 1.00 45.23 447 GLU A C 1
ATOM 3383 O O . GLU A 1 447 ? 0.362 11.677 41.769 1.00 43.38 447 GLU A O 1
ATOM 3389 N N . ALA A 1 448 ? -1.029 11.690 43.534 1.00 44.00 448 ALA A N 1
ATOM 3390 C CA . ALA A 1 448 ? -0.478 10.472 44.118 1.00 42.60 448 ALA A CA 1
ATOM 3391 C C . ALA A 1 448 ? -0.288 9.403 43.045 1.00 40.78 448 ALA A C 1
ATOM 3392 O O . ALA A 1 448 ? -1.152 9.219 42.181 1.00 40.65 448 ALA A O 1
ATOM 3394 N N . ASN A 1 449 ? 0.851 8.715 43.113 1.00 39.43 449 ASN A N 1
ATOM 3395 C CA . ASN A 1 449 ? 1.223 7.647 42.179 1.00 38.71 449 ASN A CA 1
ATOM 3396 C C . ASN A 1 449 ? 1.867 8.111 40.870 1.00 37.67 449 ASN A C 1
ATOM 3397 O O . ASN A 1 449 ? 2.293 7.283 40.065 1.00 36.02 449 ASN A O 1
ATOM 3402 N N . ASP A 1 450 ? 1.928 9.423 40.650 1.00 36.66 450 ASP A N 1
ATOM 3403 C CA . ASP A 1 450 ? 2.544 9.955 39.439 1.00 35.19 450 ASP A CA 1
ATOM 3404 C C . ASP A 1 450 ? 4.050 9.829 39.567 1.00 34.88 450 ASP A C 1
ATOM 3405 O O . ASP A 1 450 ? 4.580 9.696 40.674 1.00 35.20 450 ASP A O 1
ATOM 3410 N N . ILE A 1 451 ? 4.731 9.858 38.426 1.00 33.31 451 ILE A N 1
ATOM 3411 C CA . ILE 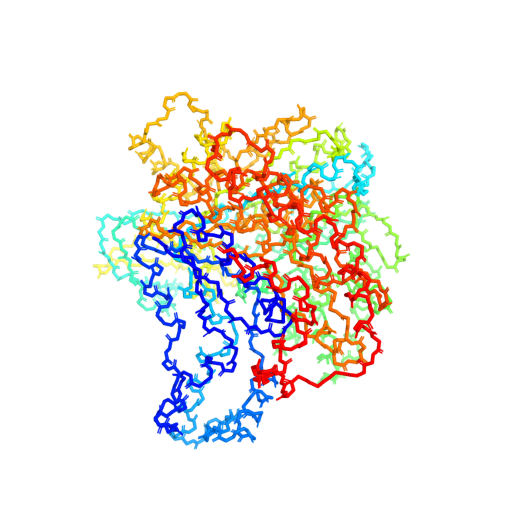A 1 451 ? 6.185 9.790 38.404 1.00 32.85 451 ILE A CA 1
ATOM 3412 C C . ILE A 1 451 ? 6.692 11.137 37.907 1.00 31.54 451 ILE A C 1
ATOM 3413 O O . ILE A 1 451 ? 6.435 11.528 36.761 1.00 31.98 451 ILE A O 1
ATOM 3418 N N . TRP A 1 452 ? 7.382 11.851 38.788 1.00 30.91 452 TRP A N 1
ATOM 3419 C CA . TRP A 1 452 ? 7.952 13.146 38.447 1.00 30.74 452 TRP A CA 1
ATOM 3420 C C . TRP A 1 452 ? 9.449 12.922 38.213 1.00 30.32 452 TRP A C 1
ATOM 3421 O O . TRP A 1 452 ? 10.111 12.229 38.989 1.00 28.85 452 TRP A O 1
ATOM 3432 N N . ARG A 1 453 ? 9.985 13.526 37.157 1.00 29.39 453 ARG A N 1
ATOM 3433 C CA . ARG A 1 453 ? 11.389 13.338 36.814 1.00 29.49 453 ARG A CA 1
ATOM 3434 C C . ARG A 1 453 ? 12.068 14.630 36.350 1.00 29.99 453 ARG A C 1
ATOM 3435 O O . ARG A 1 453 ? 11.440 15.487 35.714 1.00 29.68 453 ARG A O 1
ATOM 3443 N N . ALA A 1 454 ? 13.352 14.759 36.673 1.00 30.50 454 ALA A N 1
ATOM 3444 C CA . ALA A 1 454 ? 14.150 15.910 36.261 1.00 30.99 454 ALA A CA 1
ATOM 3445 C C . ALA A 1 454 ? 15.390 15.398 35.526 1.00 30.28 454 ALA A C 1
ATOM 3446 O O . ALA A 1 454 ? 16.028 14.433 35.961 1.00 30.17 454 ALA A O 1
ATOM 3448 N N . CYS A 1 455 ? 15.715 16.042 34.408 1.00 27.64 455 CYS A N 1
ATOM 3449 C CA . CYS A 1 455 ? 16.878 15.674 33.603 1.00 27.04 455 CYS A CA 1
ATOM 3450 C C . CYS A 1 455 ? 17.754 16.890 33.369 1.00 27.01 455 CYS A C 1
ATOM 3451 O O . CYS A 1 455 ? 17.263 18.024 33.359 1.00 26.52 455 CYS A O 1
ATOM 3454 N N . GLN A 1 456 ? 19.045 16.658 33.162 1.00 26.31 456 GLN A N 1
ATOM 3455 C CA . GLN A 1 456 ? 19.956 17.760 32.902 1.00 27.52 456 GLN A CA 1
ATOM 3456 C C . GLN A 1 456 ? 21.076 17.376 31.940 1.00 26.89 456 GLN A C 1
ATOM 3457 O O . GLN A 1 456 ? 21.543 16.236 31.935 1.00 24.95 456 GLN A O 1
ATOM 3463 N N . VAL A 1 457 ? 21.474 18.329 31.099 1.00 25.42 457 VAL A N 1
ATOM 3464 C CA . VAL A 1 457 ? 22.571 18.146 30.144 1.00 25.23 457 VAL A CA 1
ATOM 3465 C C . VAL A 1 457 ? 23.299 19.492 30.064 1.00 25.13 457 VAL A C 1
ATOM 3466 O O . VAL A 1 457 ? 22.672 20.544 29.930 1.00 24.59 457 VAL A O 1
ATOM 3470 N N . LYS A 1 458 ? 24.620 19.457 30.158 1.00 25.23 458 LYS A N 1
ATOM 3471 C CA . LYS A 1 458 ? 25.408 20.677 30.144 1.00 25.27 458 LYS A CA 1
ATOM 3472 C C . LYS A 1 458 ? 25.679 21.258 28.759 1.00 26.90 458 LYS A C 1
ATOM 3473 O O . LYS A 1 458 ? 25.527 20.580 27.742 1.00 24.02 458 LYS A O 1
ATOM 3479 N N . ASP A 1 459 ? 26.067 22.529 28.727 1.00 25.98 459 ASP A N 1
ATOM 3480 C CA . ASP A 1 459 ? 26.318 23.218 27.469 1.00 25.99 459 ASP A CA 1
ATOM 3481 C C . ASP A 1 459 ? 27.539 22.750 26.691 1.00 24.91 459 ASP A C 1
ATOM 3482 O O . ASP A 1 459 ? 27.471 22.621 25.463 1.00 24.55 459 ASP A O 1
ATOM 3487 N N . ALA A 1 460 ? 28.651 22.509 27.389 1.00 24.34 460 ALA A N 1
ATOM 3488 C CA . ALA A 1 460 ? 29.879 22.045 26.739 1.00 24.44 460 ALA A CA 1
ATOM 3489 C C . ALA A 1 460 ? 29.596 20.726 26.013 1.00 22.46 460 ALA A C 1
ATOM 3490 O O . ALA A 1 460 ? 29.964 20.560 24.850 1.00 24.47 460 ALA A O 1
ATOM 3492 N N . PRO A 1 461 ? 28.949 19.764 26.697 1.00 24.06 461 PRO A N 1
ATOM 3493 C CA . PRO A 1 461 ? 28.638 18.485 26.046 1.00 22.06 461 PRO A CA 1
ATOM 3494 C C . PRO A 1 461 ? 27.850 18.731 24.751 1.00 22.52 461 PRO A C 1
ATOM 3495 O O . PRO A 1 461 ? 28.069 18.071 23.739 1.00 21.60 461 PRO A O 1
ATOM 3499 N N . ILE A 1 462 ? 26.936 19.693 24.801 1.00 21.66 462 ILE A N 1
ATOM 3500 C CA . ILE A 1 462 ? 26.118 20.034 23.652 1.00 21.99 462 ILE A CA 1
ATOM 3501 C C . ILE A 1 462 ? 26.955 20.628 22.519 1.00 22.03 462 ILE A C 1
ATOM 3502 O O . ILE A 1 462 ? 26.782 20.256 21.353 1.00 21.94 462 ILE A O 1
ATOM 3507 N N . GLN A 1 463 ? 27.860 21.548 22.847 1.00 21.42 463 GLN A N 1
ATOM 3508 C CA . GLN A 1 463 ? 28.705 22.149 21.815 1.00 22.40 463 GLN A CA 1
ATOM 3509 C C . GLN A 1 463 ? 29.623 21.108 21.185 1.00 22.21 463 GLN A C 1
ATOM 3510 O O . GLN A 1 463 ? 29.859 21.129 19.979 1.00 21.65 463 GLN A O 1
ATOM 3516 N N . ASP A 1 464 ? 30.136 20.197 22.008 1.00 20.58 464 ASP A N 1
ATOM 3517 C CA . ASP A 1 464 ? 31.022 19.142 21.532 1.00 21.58 464 ASP A CA 1
ATOM 3518 C C . ASP A 1 464 ? 30.248 18.183 20.622 1.00 19.62 464 ASP A C 1
ATOM 3519 O O . ASP A 1 464 ? 30.768 17.695 19.618 1.00 21.18 464 ASP A O 1
ATOM 3524 N N . TRP A 1 465 ? 29.001 17.919 20.991 1.00 19.43 465 TRP A N 1
ATOM 3525 C CA . TRP A 1 465 ? 28.108 17.041 20.235 1.00 20.45 465 TRP A CA 1
ATOM 3526 C C . TRP A 1 465 ? 27.872 17.629 18.835 1.00 20.68 465 TRP A C 1
ATOM 3527 O O . TRP A 1 465 ? 27.940 16.920 17.832 1.00 20.17 465 TRP A O 1
ATOM 3538 N N . VAL A 1 466 ? 27.603 18.930 18.774 1.00 20.72 466 VAL A N 1
ATOM 3539 C CA . VAL A 1 466 ? 27.370 19.596 17.497 1.00 20.70 466 VAL A CA 1
ATOM 3540 C C . VAL A 1 466 ? 28.644 19.547 16.652 1.00 20.65 466 VAL A C 1
ATOM 3541 O O . VAL A 1 466 ? 28.591 19.330 15.441 1.00 19.52 466 VAL A O 1
ATOM 3545 N N . LYS A 1 467 ? 29.793 19.736 17.296 1.00 21.62 467 LYS A N 1
ATOM 3546 C CA . LYS A 1 467 ? 31.067 19.691 16.594 1.00 23.02 467 LYS A CA 1
ATOM 3547 C C . LYS A 1 467 ? 31.299 18.298 16.015 1.00 22.61 467 LYS A C 1
ATOM 3548 O O . LYS A 1 467 ? 31.725 18.158 14.861 1.00 21.52 467 LYS A O 1
ATOM 3554 N N . LEU A 1 468 ? 31.027 17.272 16.822 1.00 21.26 468 LEU A N 1
ATOM 3555 C CA . LEU A 1 468 ? 31.200 15.891 16.389 1.00 20.12 468 LEU A CA 1
ATOM 3556 C C . LEU A 1 468 ? 30.318 15.582 15.179 1.00 20.34 468 LEU A C 1
ATOM 3557 O O . LEU A 1 468 ? 30.750 14.887 14.265 1.00 19.44 468 LEU A O 1
ATOM 3562 N N . ALA A 1 469 ? 29.088 16.098 15.170 1.00 19.68 469 ALA A N 1
ATOM 3563 C CA . ALA A 1 469 ? 28.176 15.884 14.044 1.00 20.08 469 ALA A CA 1
ATOM 3564 C C . ALA A 1 469 ? 28.771 16.473 12.754 1.00 21.01 469 ALA A C 1
ATOM 3565 O O . ALA A 1 469 ? 28.819 15.804 11.716 1.00 19.78 469 ALA A O 1
ATOM 3567 N N . VAL A 1 470 ? 29.230 17.724 12.830 1.00 21.51 470 VAL A N 1
ATOM 3568 C CA . VAL A 1 470 ? 29.836 18.414 11.689 1.00 21.27 470 VAL A CA 1
ATOM 3569 C C . VAL A 1 470 ? 31.065 17.645 11.204 1.00 22.09 470 VAL A C 1
ATOM 3570 O O . VAL A 1 470 ? 31.264 17.458 10.004 1.00 22.06 470 VAL A O 1
ATOM 3574 N N . THR A 1 471 ? 31.883 17.201 12.150 1.00 20.91 471 THR A N 1
ATOM 3575 C CA . THR A 1 471 ? 33.089 16.442 11.845 1.00 20.06 471 THR A CA 1
ATOM 3576 C C . THR A 1 471 ? 32.799 15.137 11.108 1.00 19.20 471 THR A C 1
ATOM 3577 O O . THR A 1 471 ? 33.482 14.802 10.137 1.00 19.56 471 THR A O 1
ATOM 3581 N N . ARG A 1 472 ? 31.796 14.398 11.577 1.00 19.04 472 ARG A N 1
ATOM 3582 C CA . ARG A 1 472 ? 31.444 13.130 10.957 1.00 19.18 472 ARG A CA 1
ATOM 3583 C C . ARG A 1 472 ? 30.855 13.305 9.555 1.00 19.99 472 ARG A C 1
ATOM 3584 O O . ARG A 1 472 ? 31.187 12.549 8.642 1.00 21.13 472 ARG A O 1
ATOM 3592 N N . SER A 1 473 ? 29.996 14.303 9.380 1.00 20.77 473 SER A N 1
ATOM 3593 C CA . SER A 1 473 ? 29.402 14.571 8.074 1.00 20.55 473 SER A CA 1
ATOM 3594 C C . SER A 1 473 ? 30.505 15.009 7.100 1.00 22.92 473 SER A C 1
ATOM 3595 O O . SER A 1 473 ? 30.517 14.610 5.934 1.00 22.38 473 SER A O 1
ATOM 3598 N N . ARG A 1 474 ? 31.428 15.836 7.591 1.00 22.64 474 ARG A N 1
ATOM 3599 C CA . ARG A 1 474 ? 32.539 16.331 6.787 1.00 24.03 474 ARG A CA 1
ATOM 3600 C C . ARG A 1 474 ? 33.467 15.190 6.359 1.00 24.52 474 ARG A C 1
ATOM 3601 O O . ARG A 1 474 ? 33.763 15.026 5.173 1.00 23.91 474 ARG A O 1
ATOM 3609 N N . LEU A 1 475 ? 33.919 14.392 7.322 1.00 23.02 475 LEU A N 1
ATOM 3610 C CA . LEU A 1 475 ? 34.816 13.284 7.018 1.00 22.86 475 LEU A CA 1
ATOM 3611 C C . LEU A 1 475 ? 34.181 12.144 6.224 1.00 22.81 475 LEU A C 1
ATOM 3612 O O . LEU A 1 475 ? 34.837 11.558 5.366 1.00 24.32 475 LEU A O 1
ATOM 3617 N N . SER A 1 476 ? 32.919 11.826 6.497 1.00 21.67 476 SER A N 1
ATOM 3618 C CA . SER A 1 476 ? 32.252 10.723 5.796 1.00 21.65 476 SER A CA 1
ATOM 3619 C C . SER A 1 476 ? 31.524 11.123 4.515 1.00 22.82 476 SER A C 1
ATOM 3620 O O . SER A 1 476 ? 31.331 10.295 3.624 1.00 23.55 476 SER A O 1
ATOM 3623 N N . GLY A 1 477 ? 31.111 12.380 4.428 1.00 21.89 477 GLY A N 1
ATOM 3624 C CA . GLY A 1 477 ? 30.390 12.816 3.253 1.00 24.33 477 GLY A CA 1
ATOM 3625 C C . GLY A 1 477 ? 28.937 12.403 3.356 1.00 24.34 477 GLY A C 1
ATOM 3626 O O . GLY A 1 477 ? 28.178 12.543 2.403 1.00 26.79 477 GLY A O 1
ATOM 3627 N N . MET A 1 478 ? 28.552 11.882 4.516 1.00 22.69 478 MET A N 1
ATOM 3628 C CA . MET A 1 478 ? 27.176 11.465 4.754 1.00 23.45 478 MET A CA 1
ATOM 3629 C C . MET A 1 478 ? 26.383 12.623 5.354 1.00 24.11 478 MET A C 1
ATOM 3630 O O . MET A 1 478 ? 26.878 13.335 6.226 1.00 25.86 478 MET A O 1
ATOM 3635 N N . PRO A 1 479 ? 25.136 12.826 4.899 1.00 24.51 479 PRO A N 1
ATOM 3636 C CA . PRO A 1 479 ? 24.334 13.918 5.453 1.00 23.32 479 PRO A CA 1
ATOM 3637 C C . PRO A 1 479 ? 24.002 13.598 6.904 1.00 23.46 479 PRO A C 1
ATOM 3638 O O . PRO A 1 479 ? 23.861 12.430 7.270 1.00 23.58 479 PRO A O 1
ATOM 3642 N N . ALA A 1 480 ? 23.890 14.631 7.729 1.00 20.79 480 ALA A N 1
ATOM 3643 C CA . ALA A 1 480 ? 23.571 14.437 9.133 1.00 21.87 480 ALA A CA 1
ATOM 3644 C C . ALA A 1 480 ? 22.198 15.028 9.449 1.00 22.15 480 ALA A C 1
ATOM 3645 O O . ALA A 1 480 ? 21.815 16.081 8.925 1.00 22.86 480 ALA A O 1
ATOM 3647 N N . VAL A 1 481 ? 21.458 14.335 10.308 1.00 20.91 481 VAL A N 1
ATOM 3648 C CA . VAL A 1 481 ? 20.135 14.780 10.714 1.00 19.07 481 VAL A CA 1
ATOM 3649 C C . VAL A 1 481 ? 20.047 14.786 12.236 1.00 19.91 481 VAL A C 1
ATOM 3650 O O . VAL A 1 481 ? 20.315 13.763 12.874 1.00 19.46 481 VAL A O 1
ATOM 3654 N N . PHE A 1 482 ? 19.700 15.936 12.819 1.00 18.92 482 PHE A N 1
ATOM 3655 C CA . PHE A 1 482 ? 19.521 16.023 14.274 1.00 19.12 482 PHE A CA 1
ATOM 3656 C C . PHE A 1 482 ? 18.080 15.571 14.544 1.00 20.36 482 PHE A C 1
ATOM 3657 O O . PHE A 1 482 ? 17.136 16.116 13.973 1.00 20.07 482 PHE A O 1
ATOM 3665 N N . TRP A 1 483 ? 17.924 14.553 15.386 1.00 18.83 483 TRP A N 1
ATOM 3666 C CA . TRP A 1 483 ? 16.609 14.021 15.736 1.00 19.01 483 TRP A CA 1
ATOM 3667 C C . TRP A 1 483 ? 16.082 14.794 16.945 1.00 20.93 483 TRP A C 1
ATOM 3668 O O . TRP A 1 483 ? 16.429 14.497 18.093 1.00 21.00 483 TRP A O 1
ATOM 3679 N N . LEU A 1 484 ? 15.248 15.794 16.684 1.00 20.04 484 LEU A N 1
ATOM 3680 C CA . LEU A 1 484 ? 14.687 16.614 17.748 1.00 22.29 484 LEU A CA 1
ATOM 3681 C C . LEU A 1 484 ? 13.179 16.776 17.536 1.00 23.93 484 LEU A C 1
ATOM 3682 O O . LEU A 1 484 ? 12.725 17.209 16.470 1.00 24.07 484 LEU A O 1
ATOM 3687 N N . ASP A 1 485 ? 12.421 16.412 18.568 1.00 24.64 485 ASP A N 1
ATOM 3688 C CA . ASP A 1 485 ? 10.957 16.448 18.573 1.00 25.84 485 ASP A CA 1
ATOM 3689 C C . ASP A 1 485 ? 10.356 17.836 18.861 1.00 26.84 485 ASP A C 1
ATOM 3690 O O . ASP A 1 485 ? 10.523 18.376 19.957 1.00 24.98 485 ASP A O 1
ATOM 3695 N N . PRO A 1 486 ? 9.629 18.417 17.885 1.00 27.92 486 PRO A N 1
ATOM 3696 C CA . PRO A 1 486 ? 9.015 19.740 18.058 1.00 30.10 486 PRO A CA 1
ATOM 3697 C C . PRO A 1 486 ? 8.044 19.772 19.234 1.00 31.07 486 PRO A C 1
ATOM 3698 O O . PRO A 1 486 ? 7.775 20.836 19.794 1.00 31.96 486 PRO A O 1
ATOM 3702 N N . GLU A 1 487 ? 7.526 18.599 19.600 1.00 31.09 487 GLU A N 1
ATOM 3703 C CA . GLU A 1 487 ? 6.575 18.464 20.702 1.00 33.05 487 GLU A CA 1
ATOM 3704 C C . GLU A 1 487 ? 7.195 18.392 22.091 1.00 31.85 487 GLU A C 1
ATOM 3705 O O . GLU A 1 487 ? 6.474 18.310 23.082 1.00 32.30 487 GLU A O 1
ATOM 3711 N N . ARG A 1 488 ? 8.520 18.403 22.179 1.00 30.64 488 ARG A N 1
ATOM 3712 C CA . ARG A 1 488 ? 9.163 18.362 23.490 1.00 28.97 488 ARG A CA 1
ATOM 3713 C C . ARG A 1 488 ? 9.843 19.686 23.821 1.00 28.94 488 ARG A C 1
ATOM 3714 O O . ARG A 1 488 ? 10.567 20.244 23.001 1.00 29.26 488 ARG A O 1
ATOM 3722 N N . ALA A 1 489 ? 9.596 20.188 25.027 1.00 27.73 489 ALA A N 1
ATOM 3723 C CA . ALA A 1 489 ? 10.210 21.430 25.470 1.00 26.06 489 ALA A CA 1
ATOM 3724 C C . ALA A 1 489 ? 11.733 21.258 25.473 1.00 25.55 489 ALA A C 1
ATOM 3725 O O . ALA A 1 489 ? 12.466 22.165 25.082 1.00 25.45 489 ALA A O 1
ATOM 3727 N N . HIS A 1 490 ? 12.203 20.088 25.909 1.00 24.91 490 HIS A N 1
ATOM 3728 C CA . HIS A 1 490 ? 13.637 19.804 25.947 1.00 24.09 490 HIS A CA 1
ATOM 3729 C C . HIS A 1 490 ? 14.261 19.890 24.552 1.00 24.69 490 HIS A C 1
ATOM 3730 O O . HIS A 1 490 ? 15.257 20.587 24.350 1.00 25.80 490 HIS A O 1
ATOM 3737 N N . ASP A 1 491 ? 13.673 19.171 23.599 1.00 23.92 491 ASP A N 1
ATOM 3738 C CA . ASP A 1 491 ? 14.159 19.158 22.222 1.00 23.86 491 ASP A CA 1
ATOM 3739 C C . ASP A 1 491 ? 14.091 20.533 21.562 1.00 24.48 491 ASP A C 1
ATOM 3740 O O . ASP A 1 491 ? 14.952 20.876 20.745 1.00 23.43 491 ASP A O 1
ATOM 3745 N N . ARG A 1 492 ? 13.067 21.311 21.905 1.00 24.70 492 ARG A N 1
ATOM 3746 C CA . ARG A 1 492 ? 12.934 22.651 21.348 1.00 26.62 492 ARG A CA 1
ATOM 3747 C C . ARG A 1 492 ? 14.097 23.500 21.850 1.00 26.13 492 ARG A C 1
ATOM 3748 O O . ARG A 1 492 ? 14.605 24.354 21.122 1.00 28.38 492 ARG A O 1
ATOM 3756 N N . ASN A 1 493 ? 14.519 23.261 23.092 1.00 26.05 493 ASN A N 1
ATOM 3757 C CA . ASN A 1 493 ? 15.648 23.988 23.657 1.00 25.90 493 ASN A CA 1
ATOM 3758 C C . ASN A 1 493 ? 16.936 23.594 22.937 1.00 24.95 493 ASN A C 1
ATOM 3759 O O . ASN A 1 493 ? 17.734 24.456 22.573 1.00 24.52 493 ASN A O 1
ATOM 3764 N N . LEU A 1 494 ? 17.141 22.293 22.732 1.00 23.81 494 LEU A N 1
ATOM 3765 C CA . LEU A 1 494 ? 18.341 21.827 22.048 1.00 23.24 494 LEU A CA 1
ATOM 3766 C C . LEU A 1 494 ? 18.391 22.295 20.602 1.00 23.55 494 LEU A C 1
ATOM 3767 O O . LEU A 1 494 ? 19.456 22.622 20.093 1.00 23.78 494 LEU A O 1
ATOM 3772 N N . ALA A 1 495 ? 17.245 22.320 19.934 1.00 25.46 495 ALA A N 1
ATOM 3773 C CA . ALA A 1 495 ? 17.196 22.752 18.541 1.00 25.42 495 ALA A CA 1
ATOM 3774 C C . ALA A 1 495 ? 17.760 24.165 18.363 1.00 26.29 495 ALA A C 1
ATOM 3775 O O . ALA A 1 495 ? 18.496 24.433 17.407 1.00 25.70 495 ALA A O 1
ATOM 3777 N N . SER A 1 496 ? 17.417 25.066 19.283 1.00 27.63 496 SER A N 1
ATOM 3778 C CA . SER A 1 496 ? 17.889 26.445 19.209 1.00 27.50 496 SER A CA 1
ATOM 3779 C C . SER A 1 496 ? 19.389 26.515 19.481 1.00 26.67 496 SER A C 1
ATOM 3780 O O . SER A 1 496 ? 20.098 27.339 18.899 1.00 26.39 496 SER A O 1
ATOM 3783 N N . LEU A 1 497 ? 19.879 25.655 20.366 1.00 25.05 497 LEU A N 1
ATOM 3784 C CA . LEU A 1 497 ? 21.305 25.642 20.659 1.00 24.55 497 LEU A CA 1
ATOM 3785 C C . LEU A 1 497 ? 22.081 25.051 19.482 1.00 23.81 497 LEU A C 1
ATOM 3786 O O . LEU A 1 497 ? 23.192 25.484 19.176 1.00 23.94 497 LEU A O 1
ATOM 3791 N N . VAL A 1 498 ? 21.489 24.059 18.827 1.00 23.23 498 VAL A N 1
ATOM 3792 C CA . VAL A 1 498 ? 22.115 23.424 17.677 1.00 23.87 498 VAL A CA 1
ATOM 3793 C C . VAL A 1 498 ? 22.217 24.442 16.554 1.00 24.77 498 VAL A C 1
ATOM 3794 O O . VAL A 1 498 ? 23.253 24.569 15.902 1.00 22.98 498 VAL A O 1
ATOM 3798 N N . GLU A 1 499 ? 21.128 25.167 16.331 1.00 26.23 499 GLU A N 1
ATOM 3799 C CA . GLU A 1 499 ? 21.106 26.181 15.295 1.00 28.70 499 GLU A CA 1
ATOM 3800 C C . GLU A 1 499 ? 22.161 27.248 15.601 1.00 28.69 499 GLU A C 1
ATOM 3801 O O . GLU A 1 499 ? 22.832 27.755 14.704 1.00 29.35 499 GLU A O 1
ATOM 3807 N N . LYS A 1 500 ? 22.317 27.567 16.878 1.00 28.35 500 LYS A N 1
ATOM 3808 C CA . LYS A 1 500 ? 23.299 28.548 17.317 1.00 29.62 500 LYS A CA 1
ATOM 3809 C C . LYS A 1 500 ? 24.743 28.067 17.129 1.00 29.09 500 LYS A C 1
ATOM 3810 O O . LYS A 1 500 ? 25.581 28.775 16.561 1.00 27.52 500 LYS A O 1
ATOM 3816 N N . TYR A 1 501 ? 25.032 26.862 17.614 1.00 27.28 501 TYR A N 1
ATOM 3817 C CA . TYR A 1 501 ? 26.378 26.295 17.527 1.00 26.12 501 TYR A CA 1
ATOM 3818 C C . TYR A 1 501 ? 26.834 25.839 16.136 1.00 25.88 501 TYR A C 1
ATOM 3819 O O . TYR A 1 501 ? 28.036 25.778 15.870 1.00 25.31 501 TYR A O 1
ATOM 3828 N N . LEU A 1 502 ? 25.894 25.520 15.250 1.00 25.80 502 LEU A N 1
ATOM 3829 C CA . LEU A 1 502 ? 26.272 25.111 13.903 1.00 26.72 502 LEU A CA 1
ATOM 3830 C C . LEU A 1 502 ? 26.965 26.289 13.227 1.00 26.67 502 LEU A C 1
ATOM 3831 O O . LEU A 1 502 ? 27.837 26.105 12.377 1.00 27.24 502 LEU A O 1
ATOM 3836 N N . ALA A 1 503 ? 26.585 27.498 13.623 1.00 28.84 503 ALA A N 1
ATOM 3837 C CA . ALA A 1 503 ? 27.179 28.710 13.065 1.00 29.68 503 ALA A CA 1
ATOM 3838 C C . ALA A 1 503 ? 28.671 28.844 13.408 1.00 29.94 503 ALA A C 1
ATOM 3839 O O . ALA A 1 503 ? 29.402 29.554 12.721 1.00 32.46 503 ALA A O 1
ATOM 3841 N N . ASP A 1 504 ? 29.128 28.167 14.462 1.00 29.02 504 ASP A N 1
ATOM 3842 C CA . ASP A 1 504 ? 30.538 28.229 14.841 1.00 28.34 504 ASP A CA 1
ATOM 3843 C C . ASP A 1 504 ? 31.399 27.347 13.941 1.00 29.16 504 ASP A C 1
ATOM 3844 O O . ASP A 1 504 ? 32.627 27.370 14.027 1.00 29.97 504 ASP A O 1
ATOM 3849 N N . HIS A 1 505 ? 30.756 26.575 13.073 1.00 28.35 505 HIS A N 1
ATOM 3850 C CA . HIS A 1 505 ? 31.475 25.662 12.191 1.00 28.72 505 HIS A CA 1
ATOM 3851 C C . HIS A 1 505 ? 31.321 25.971 10.710 1.00 29.42 505 HIS A C 1
ATOM 3852 O O . HIS A 1 505 ? 30.377 26.636 10.278 1.00 29.06 505 HIS A O 1
ATOM 3859 N N . ASP A 1 506 ? 32.270 25.466 9.936 1.00 31.56 506 ASP A N 1
ATOM 3860 C CA . ASP A 1 506 ? 32.247 25.637 8.498 1.00 33.49 506 ASP A CA 1
ATOM 3861 C C . ASP A 1 506 ? 31.412 24.480 7.957 1.00 32.44 506 ASP A C 1
ATOM 3862 O O . ASP A 1 506 ? 31.865 23.336 7.938 1.00 31.56 506 ASP A O 1
ATOM 3867 N N . THR A 1 507 ? 30.186 24.775 7.537 1.00 31.82 507 THR A N 1
ATOM 3868 C CA . THR A 1 507 ? 29.304 23.734 7.031 1.00 31.81 507 THR A CA 1
ATOM 3869 C C . THR A 1 507 ? 29.022 23.835 5.536 1.00 32.97 507 THR A C 1
ATOM 3870 O O . THR A 1 507 ? 28.101 23.191 5.018 1.00 31.33 507 THR A O 1
ATOM 3874 N N . GLU A 1 508 ? 29.817 24.646 4.846 1.00 33.72 508 GLU A N 1
ATOM 3875 C CA . GLU A 1 508 ? 29.680 24.799 3.404 1.00 34.46 508 GLU A CA 1
ATOM 3876 C C . GLU A 1 508 ? 29.937 23.427 2.780 1.00 32.44 508 GLU A C 1
ATOM 3877 O O . GLU A 1 508 ? 30.942 22.783 3.081 1.00 32.49 508 GLU A O 1
ATOM 3883 N N . GLY A 1 509 ? 29.025 22.977 1.925 1.00 29.95 509 GLY A N 1
ATOM 3884 C CA . GLY A 1 509 ? 29.197 21.680 1.293 1.00 28.63 509 GLY A CA 1
ATOM 3885 C C . GLY A 1 509 ? 28.641 20.514 2.098 1.00 27.40 509 GLY A C 1
ATOM 3886 O O . GLY A 1 509 ? 28.645 19.374 1.627 1.00 28.04 509 GLY A O 1
ATOM 3887 N N . LEU A 1 510 ? 28.170 20.793 3.314 1.00 26.54 510 LEU A N 1
ATOM 3888 C CA . LEU A 1 510 ? 27.602 19.759 4.179 1.00 26.03 510 LEU A CA 1
ATOM 3889 C C . LEU A 1 510 ? 26.074 19.791 4.140 1.00 25.88 510 LEU A C 1
ATOM 3890 O O . LEU A 1 510 ? 25.462 20.858 4.016 1.00 25.48 510 LEU A O 1
ATOM 3895 N N . ASP A 1 511 ? 25.470 18.610 4.244 1.00 25.38 511 ASP A N 1
ATOM 3896 C CA . ASP A 1 511 ? 24.019 18.460 4.238 1.00 23.87 511 ASP A CA 1
ATOM 3897 C C . ASP A 1 511 ? 23.594 18.125 5.674 1.00 23.47 511 ASP A C 1
ATOM 3898 O O . ASP A 1 511 ? 23.613 16.962 6.087 1.00 21.17 511 ASP A O 1
ATOM 3903 N N . ILE A 1 512 ? 23.230 19.157 6.429 1.00 22.24 512 ILE A N 1
ATOM 3904 C CA . ILE A 1 512 ? 22.812 19.000 7.821 1.00 23.17 512 ILE A CA 1
ATOM 3905 C C . ILE A 1 512 ? 21.408 19.578 8.047 1.00 23.33 512 ILE A C 1
ATOM 3906 O O . ILE A 1 512 ? 21.055 20.629 7.502 1.00 22.38 512 ILE A O 1
ATOM 3911 N N . GLN A 1 513 ? 20.602 18.900 8.851 1.00 22.32 513 GLN A N 1
ATOM 3912 C CA . GLN A 1 513 ? 19.259 19.392 9.110 1.00 24.09 513 GLN A CA 1
ATOM 3913 C C . GLN A 1 513 ? 18.706 18.859 10.415 1.00 24.12 513 GLN A C 1
ATOM 3914 O O . GLN A 1 513 ? 19.328 18.018 11.067 1.00 23.60 513 GLN A O 1
ATOM 3920 N N . ILE A 1 514 ? 17.536 19.371 10.789 1.00 23.54 514 ILE A N 1
ATOM 3921 C CA . ILE A 1 514 ? 16.860 18.962 12.012 1.00 23.34 514 ILE A CA 1
ATOM 3922 C C . ILE A 1 514 ? 15.468 18.444 11.659 1.00 24.21 514 ILE A C 1
ATOM 3923 O O . ILE A 1 514 ? 14.720 19.099 10.933 1.00 24.97 514 ILE A O 1
ATOM 3928 N N . LEU A 1 515 ? 15.141 17.253 12.155 1.00 23.75 515 LEU A N 1
ATOM 3929 C CA . LEU A 1 515 ? 13.830 16.641 11.927 1.00 23.76 515 LEU A CA 1
ATOM 3930 C C . LEU A 1 515 ? 13.361 15.965 13.214 1.00 24.15 515 LEU A C 1
ATOM 3931 O O . LEU A 1 515 ? 14.170 15.635 14.091 1.00 24.14 515 LEU A O 1
ATOM 3936 N N . SER A 1 516 ? 12.052 15.771 13.338 1.00 23.76 516 SER A N 1
ATOM 3937 C CA . SER A 1 516 ? 11.513 15.109 14.519 1.00 22.02 516 SER A CA 1
ATOM 3938 C C . SER A 1 516 ? 11.996 13.665 14.443 1.00 21.11 516 SER A C 1
ATOM 3939 O O . SER A 1 516 ? 12.332 13.170 13.366 1.00 20.46 516 SER A O 1
ATOM 3942 N N . PRO A 1 517 ? 12.048 12.969 15.583 1.00 21.56 517 PRO A N 1
ATOM 3943 C CA . PRO A 1 517 ? 12.506 11.579 15.517 1.00 20.58 517 PRO A CA 1
ATOM 3944 C C . PRO A 1 517 ? 11.756 10.765 14.453 1.00 19.73 517 PRO A C 1
ATOM 3945 O O . PRO A 1 517 ? 12.355 9.964 13.753 1.00 20.28 517 PRO A O 1
ATOM 3949 N N . VAL A 1 518 ? 10.449 10.973 14.328 1.00 21.01 518 VAL A N 1
ATOM 3950 C CA . VAL A 1 518 ? 9.665 10.237 13.338 1.00 22.37 518 VAL A CA 1
ATOM 3951 C C . VAL A 1 518 ? 10.033 10.603 11.899 1.00 21.57 518 VAL A C 1
ATOM 3952 O O . VAL A 1 518 ? 10.229 9.721 11.061 1.00 21.50 518 VAL A O 1
ATOM 3956 N N . GLU A 1 519 ? 10.123 11.899 11.611 1.00 21.43 519 GLU A N 1
ATOM 3957 C CA . GLU A 1 519 ? 10.483 12.354 10.273 1.00 22.24 519 GLU A CA 1
ATOM 3958 C C . GLU A 1 519 ? 11.908 11.944 9.948 1.00 20.69 519 GLU A C 1
ATOM 3959 O O . GLU A 1 519 ? 12.224 11.625 8.798 1.00 19.37 519 GLU A O 1
ATOM 3965 N N . ALA A 1 520 ? 12.764 11.953 10.968 1.00 19.75 520 ALA A N 1
ATOM 3966 C CA . ALA A 1 520 ? 14.158 11.571 10.804 1.00 19.68 520 ALA A CA 1
ATOM 3967 C C . ALA A 1 520 ? 14.267 10.080 10.485 1.00 19.75 520 ALA A C 1
ATOM 3968 O O . ALA A 1 520 ? 15.066 9.680 9.644 1.00 20.58 520 ALA A O 1
ATOM 3970 N N . THR A 1 521 ? 13.459 9.261 11.155 1.00 20.04 521 THR A N 1
ATOM 3971 C CA . THR A 1 521 ? 13.480 7.822 10.926 1.00 19.04 521 THR A CA 1
ATOM 3972 C C . THR A 1 521 ? 13.041 7.519 9.496 1.00 19.96 521 THR A C 1
ATOM 3973 O O . THR A 1 521 ? 13.676 6.724 8.796 1.00 20.17 521 THR A O 1
ATOM 3977 N N . GLN A 1 522 ? 11.959 8.163 9.064 1.00 20.80 522 GLN A N 1
ATOM 3978 C CA . GLN A 1 522 ? 11.428 7.962 7.717 1.00 19.78 522 GLN A CA 1
ATOM 3979 C C . GLN A 1 522 ? 12.457 8.270 6.632 1.00 19.89 522 GLN A C 1
ATOM 3980 O O . GLN A 1 522 ? 12.649 7.484 5.703 1.00 23.52 522 GLN A O 1
ATOM 3986 N N . LEU A 1 523 ? 13.107 9.426 6.742 1.00 19.40 523 LEU A N 1
ATOM 3987 C CA . LEU A 1 523 ? 14.127 9.825 5.774 1.00 19.52 523 LEU A CA 1
ATOM 3988 C C . LEU A 1 523 ? 15.268 8.807 5.765 1.00 18.22 523 LEU A C 1
ATOM 3989 O O . LEU A 1 523 ? 15.693 8.336 4.708 1.00 19.51 523 LEU A O 1
ATOM 3994 N N . SER A 1 524 ? 15.749 8.463 6.958 1.00 18.90 524 SER A N 1
ATOM 3995 C CA . SER A 1 524 ? 16.848 7.518 7.094 1.00 16.52 524 SER A CA 1
ATOM 3996 C C . SER A 1 524 ? 16.565 6.168 6.456 1.00 17.81 524 SER A C 1
ATOM 3997 O O . SER A 1 524 ? 17.440 5.616 5.790 1.00 19.78 524 SER A O 1
ATOM 4000 N N . ILE A 1 525 ? 15.360 5.631 6.659 1.00 18.07 525 ILE A N 1
ATOM 4001 C CA . ILE A 1 525 ? 15.020 4.334 6.089 1.00 19.59 525 ILE A CA 1
ATOM 4002 C C . ILE A 1 525 ? 14.651 4.445 4.613 1.00 20.84 525 ILE A C 1
ATOM 4003 O O . ILE A 1 525 ? 14.789 3.482 3.870 1.00 22.90 525 ILE A O 1
ATOM 4008 N N . ASP A 1 526 ? 14.187 5.615 4.187 1.00 22.19 526 ASP A N 1
ATOM 4009 C CA . ASP A 1 526 ? 13.879 5.810 2.771 1.00 21.82 526 ASP A CA 1
ATOM 4010 C C . ASP A 1 526 ? 15.217 5.705 2.039 1.00 21.20 526 ASP A C 1
ATOM 4011 O O . ASP A 1 526 ? 15.339 5.023 1.017 1.00 21.38 526 ASP A O 1
ATOM 4016 N N . ARG A 1 527 ? 16.222 6.393 2.577 1.00 21.65 527 ARG A N 1
ATOM 4017 C CA . ARG A 1 527 ? 17.554 6.403 1.981 1.00 20.50 527 ARG A CA 1
ATOM 4018 C C . ARG A 1 527 ? 18.246 5.056 2.112 1.00 20.52 527 ARG A C 1
ATOM 4019 O O . ARG A 1 527 ? 18.870 4.584 1.168 1.00 18.66 527 ARG A O 1
ATOM 4027 N N . ILE A 1 528 ? 18.127 4.432 3.280 1.00 19.98 528 ILE A N 1
ATOM 4028 C CA . ILE A 1 528 ? 18.763 3.141 3.511 1.00 19.03 528 ILE A CA 1
ATOM 4029 C C . ILE A 1 528 ? 18.287 2.103 2.489 1.00 19.58 528 ILE A C 1
ATOM 4030 O O . ILE A 1 528 ? 19.083 1.302 2.005 1.00 19.31 528 ILE A O 1
ATOM 4035 N N . ARG A 1 529 ? 17.002 2.125 2.144 1.00 21.36 529 ARG A N 1
ATOM 4036 C CA . ARG A 1 529 ? 16.473 1.169 1.175 1.00 22.72 529 ARG A CA 1
ATOM 4037 C C . ARG A 1 529 ? 17.026 1.400 -0.233 1.00 23.42 529 ARG A C 1
ATOM 4038 O O . ARG A 1 529 ? 17.099 0.468 -1.037 1.00 24.17 529 ARG A O 1
ATOM 4046 N N . ARG A 1 530 ? 17.415 2.634 -0.542 1.00 22.68 530 ARG A N 1
ATOM 4047 C CA . ARG A 1 530 ? 17.980 2.898 -1.857 1.00 23.00 530 ARG A CA 1
ATOM 4048 C C . ARG A 1 530 ? 19.506 2.977 -1.767 1.00 22.53 530 ARG A C 1
ATOM 4049 O O . ARG A 1 530 ? 20.165 3.647 -2.560 1.00 23.48 530 ARG A O 1
ATOM 4057 N N . GLY A 1 531 ? 20.049 2.273 -0.772 1.00 23.23 531 GLY A N 1
ATOM 4058 C CA . GLY A 1 531 ? 21.491 2.180 -0.572 1.00 21.51 531 GLY A CA 1
ATOM 4059 C C . GLY A 1 531 ? 22.269 3.400 -0.125 1.00 20.06 531 GLY A C 1
ATOM 4060 O O . GLY A 1 531 ? 23.498 3.422 -0.238 1.00 20.38 531 GLY A O 1
ATOM 4061 N N . GLU A 1 532 ? 21.576 4.405 0.389 1.00 19.25 532 GLU A N 1
ATOM 4062 C CA . GLU A 1 532 ? 22.240 5.616 0.836 1.00 18.94 532 GLU A CA 1
ATOM 4063 C C . GLU A 1 532 ? 22.367 5.669 2.358 1.00 18.85 532 GLU A C 1
ATOM 4064 O O . GLU A 1 532 ? 21.683 4.937 3.077 1.00 18.78 532 GLU A O 1
ATOM 4070 N N . ASP A 1 533 ? 23.245 6.552 2.832 1.00 20.87 533 ASP A N 1
ATOM 4071 C CA . ASP A 1 533 ? 23.537 6.680 4.259 1.00 20.16 533 ASP A CA 1
ATOM 4072 C C . ASP A 1 533 ? 23.108 7.994 4.899 1.00 20.18 533 ASP A C 1
ATOM 4073 O O . ASP A 1 533 ? 23.076 9.038 4.251 1.00 21.70 533 ASP A O 1
ATOM 4078 N N . THR A 1 534 ? 22.801 7.926 6.191 1.00 19.03 534 THR A N 1
ATOM 4079 C CA . THR A 1 534 ? 22.359 9.085 6.942 1.00 16.99 534 THR A CA 1
ATOM 4080 C C . THR A 1 534 ? 22.846 8.977 8.387 1.00 17.31 534 THR A C 1
ATOM 4081 O O . THR A 1 534 ? 22.587 7.989 9.063 1.00 17.64 534 THR A O 1
ATOM 4085 N N . ILE A 1 535 ? 23.564 9.989 8.856 1.00 17.56 535 ILE A N 1
ATOM 4086 C CA . ILE A 1 535 ? 24.041 9.995 10.234 1.00 17.83 535 ILE A CA 1
ATOM 4087 C C . ILE A 1 535 ? 22.884 10.450 11.138 1.00 18.72 535 ILE A C 1
ATOM 4088 O O . ILE A 1 535 ? 22.212 11.453 10.850 1.00 20.02 535 ILE A O 1
ATOM 4093 N N . SER A 1 536 ? 22.632 9.720 12.221 1.00 18.83 536 SER A N 1
ATOM 4094 C CA . SER A 1 536 ? 21.593 10.140 13.149 1.00 19.35 536 SER A CA 1
ATOM 4095 C C . SER A 1 536 ? 22.306 10.837 14.311 1.00 20.86 536 SER A C 1
ATOM 4096 O O . SER A 1 536 ? 23.168 10.246 14.964 1.00 20.80 536 SER A O 1
ATOM 4099 N N . VAL A 1 537 ? 21.975 12.107 14.533 1.00 18.99 537 VAL A N 1
ATOM 4100 C CA . VAL A 1 537 ? 22.574 12.879 15.623 1.00 19.26 537 VAL A CA 1
ATOM 4101 C C . VAL A 1 537 ? 21.448 12.961 16.645 1.00 20.46 537 VAL A C 1
ATOM 4102 O O . VAL A 1 537 ? 20.440 13.642 16.434 1.00 19.85 537 VAL A O 1
ATOM 4106 N N . THR A 1 538 ? 21.626 12.265 17.761 1.00 19.01 538 THR A N 1
ATOM 4107 C CA . THR A 1 538 ? 20.571 12.178 18.750 1.00 18.88 538 THR A CA 1
ATOM 4108 C C . THR A 1 538 ? 20.998 12.367 20.192 1.00 18.20 538 THR A C 1
ATOM 4109 O O . THR A 1 538 ? 22.183 12.490 20.498 1.00 16.96 538 THR A O 1
ATOM 4113 N N . GLY A 1 539 ? 20.000 12.365 21.074 1.00 17.33 539 GLY A N 1
ATOM 4114 C CA . GLY A 1 539 ? 20.254 12.483 22.496 1.00 19.13 539 GLY A CA 1
ATOM 4115 C C . GLY A 1 539 ? 20.701 11.132 23.036 1.00 19.14 539 GLY A C 1
ATOM 4116 O O . GLY A 1 539 ? 20.862 10.170 22.284 1.00 20.31 539 GLY A O 1
ATOM 4117 N N . ASN A 1 540 ? 20.876 11.056 24.349 1.00 19.02 540 ASN A N 1
ATOM 4118 C CA . ASN A 1 540 ? 21.344 9.844 25.009 1.00 18.82 540 ASN A CA 1
ATOM 4119 C C . ASN A 1 540 ? 20.500 8.594 24.797 1.00 19.19 540 ASN A C 1
ATOM 4120 O O . ASN A 1 540 ? 21.021 7.551 24.400 1.00 18.92 540 ASN A O 1
ATOM 4125 N N . VAL A 1 541 ? 19.205 8.687 25.070 1.00 18.54 541 VAL A N 1
ATOM 4126 C CA . VAL A 1 541 ? 18.335 7.529 24.910 1.00 19.21 541 VAL A CA 1
ATOM 4127 C C . VAL A 1 541 ? 18.278 7.053 23.457 1.00 19.86 541 VAL A C 1
ATOM 4128 O O . VAL A 1 541 ? 18.468 5.867 23.193 1.00 19.01 541 VAL A O 1
ATOM 4132 N N . LEU A 1 542 ? 18.041 7.956 22.506 1.00 19.11 542 LEU A N 1
ATOM 4133 C CA . LEU A 1 542 ? 17.996 7.527 21.108 1.00 18.26 542 LEU A CA 1
ATOM 4134 C C . LEU A 1 542 ? 19.354 6.989 20.654 1.00 17.51 542 LEU A C 1
ATOM 4135 O O . LEU A 1 542 ? 19.438 6.178 19.730 1.00 18.92 542 LEU A O 1
ATOM 4140 N N . ARG A 1 543 ? 20.423 7.445 21.302 1.00 17.33 543 ARG A N 1
ATOM 4141 C CA . ARG A 1 543 ? 21.764 6.944 20.984 1.00 16.66 543 ARG A CA 1
ATOM 4142 C C . ARG A 1 543 ? 21.752 5.455 21.365 1.00 18.26 543 ARG A C 1
ATOM 4143 O O . ARG A 1 543 ? 22.187 4.587 20.601 1.00 18.21 543 ARG A O 1
ATOM 4151 N N . ASP A 1 544 ? 21.232 5.183 22.560 1.00 18.53 544 ASP A N 1
ATOM 4152 C CA . ASP A 1 544 ? 21.122 3.827 23.086 1.00 20.26 544 ASP A CA 1
ATOM 4153 C C . ASP A 1 544 ? 20.186 2.972 22.203 1.00 20.67 544 ASP A C 1
ATOM 4154 O O . ASP A 1 544 ? 20.425 1.790 22.006 1.00 21.51 544 ASP A O 1
ATOM 4159 N N . TYR A 1 545 ? 19.127 3.565 21.660 1.00 19.01 545 TYR A N 1
ATOM 4160 C CA . TYR A 1 545 ? 18.200 2.808 20.810 1.00 18.96 545 TYR A CA 1
ATOM 4161 C C . TYR A 1 545 ? 18.704 2.618 19.381 1.00 18.86 545 TYR A C 1
ATOM 4162 O O . TYR A 1 545 ? 18.656 1.515 18.848 1.00 18.27 545 TYR A O 1
ATOM 4171 N N . ASN A 1 546 ? 19.170 3.701 18.764 1.00 17.26 546 ASN A N 1
ATOM 4172 C CA . ASN A 1 546 ? 19.656 3.660 17.389 1.00 19.69 546 ASN A CA 1
ATOM 4173 C C . ASN A 1 546 ? 20.886 2.783 17.168 1.00 20.20 546 ASN A C 1
ATOM 4174 O O . ASN A 1 546 ? 21.022 2.177 16.096 1.00 18.65 546 ASN A O 1
ATOM 4179 N N . THR A 1 547 ? 21.773 2.703 18.166 1.00 19.89 547 THR A N 1
ATOM 4180 C CA . THR A 1 547 ? 22.982 1.882 18.016 1.00 19.88 547 THR A CA 1
ATOM 4181 C C . THR A 1 547 ? 22.674 0.389 18.138 1.00 19.33 547 THR A C 1
ATOM 4182 O O . THR A 1 547 ? 23.561 -0.457 17.990 1.00 20.67 547 THR A O 1
ATOM 4186 N N . ASP A 1 548 ? 21.412 0.071 18.413 1.00 20.29 548 ASP A N 1
ATOM 4187 C CA . ASP A 1 548 ? 20.964 -1.320 18.473 1.00 21.12 548 ASP A CA 1
ATOM 4188 C C . ASP A 1 548 ? 20.115 -1.559 17.226 1.00 22.12 548 ASP A C 1
ATOM 4189 O O . ASP A 1 548 ? 20.377 -2.473 16.442 1.00 21.63 548 ASP A O 1
ATOM 4194 N N . LEU A 1 549 ? 19.110 -0.700 17.050 1.00 21.92 549 LEU A N 1
ATOM 4195 C CA . LEU A 1 549 ? 18.172 -0.808 15.944 1.00 21.70 549 LEU A CA 1
ATOM 4196 C C . LEU A 1 549 ? 18.770 -0.980 14.562 1.00 21.28 549 LEU A C 1
ATOM 4197 O O . LEU A 1 549 ? 18.562 -2.006 13.918 1.00 21.02 549 LEU A O 1
ATOM 4202 N N . PHE A 1 550 ? 19.508 0.017 14.091 1.00 20.78 550 PHE A N 1
ATOM 4203 C CA . PHE A 1 550 ? 20.068 -0.078 12.750 1.00 20.38 550 PHE A CA 1
ATOM 4204 C C . PHE A 1 550 ? 21.153 -1.134 12.579 1.00 20.80 550 PHE A C 1
ATOM 4205 O O . PHE A 1 550 ? 21.167 -1.846 11.574 1.00 19.76 550 PHE A O 1
ATOM 4213 N N . PRO A 1 551 ? 22.071 -1.264 13.555 1.00 22.00 551 PRO A N 1
ATOM 4214 C CA . PRO A 1 551 ? 23.104 -2.292 13.382 1.00 21.85 551 PRO A CA 1
ATOM 4215 C C . PRO A 1 551 ? 22.493 -3.694 13.301 1.00 22.17 551 PRO A C 1
ATOM 4216 O O . PRO A 1 551 ? 22.969 -4.535 12.552 1.00 22.41 551 PRO A O 1
ATOM 4220 N N . ILE A 1 552 ? 21.432 -3.940 14.068 1.00 21.55 552 ILE A N 1
ATOM 4221 C CA . ILE A 1 552 ? 20.794 -5.249 14.038 1.00 21.08 552 ILE A CA 1
ATOM 4222 C C . ILE A 1 552 ? 20.153 -5.491 12.665 1.00 21.32 552 ILE A C 1
ATOM 4223 O O . ILE A 1 552 ? 20.273 -6.579 12.101 1.00 22.02 552 ILE A O 1
ATOM 4228 N N . LEU A 1 553 ? 19.498 -4.477 12.110 1.00 20.68 553 LEU A N 1
ATOM 4229 C CA . LEU A 1 553 ? 18.887 -4.628 10.792 1.00 20.42 553 LEU A CA 1
ATOM 4230 C C . LEU A 1 553 ? 19.940 -4.763 9.686 1.00 21.26 553 LEU A C 1
ATOM 4231 O O . LEU A 1 553 ? 19.800 -5.590 8.783 1.00 22.69 553 LEU A O 1
ATOM 4236 N N . GLU A 1 554 ? 20.997 -3.956 9.766 1.00 20.15 554 GLU A N 1
ATOM 4237 C CA . GLU A 1 554 ? 22.067 -3.964 8.770 1.00 20.52 554 GLU A CA 1
ATOM 4238 C C . GLU A 1 554 ? 23.056 -5.123 8.904 1.00 21.59 554 GLU A C 1
ATOM 4239 O O . GLU A 1 554 ? 23.559 -5.646 7.908 1.00 21.70 554 GLU A O 1
ATOM 4245 N N . LEU A 1 555 ? 23.355 -5.495 10.144 1.00 22.22 555 LEU A N 1
ATOM 4246 C CA . LEU A 1 555 ? 24.346 -6.527 10.412 1.00 23.81 555 LEU A CA 1
ATOM 4247 C C . LEU A 1 555 ? 23.838 -7.778 11.102 1.00 24.61 555 LEU A C 1
ATOM 4248 O O . LEU A 1 555 ? 24.561 -8.775 11.164 1.00 25.10 555 LEU A O 1
ATOM 4253 N N . GLY A 1 556 ? 22.613 -7.729 11.622 1.00 25.12 556 GLY A N 1
ATOM 4254 C CA . GLY A 1 556 ? 22.060 -8.879 12.313 1.00 25.90 556 GLY A CA 1
ATOM 4255 C C . GLY A 1 556 ? 22.530 -8.917 13.754 1.00 27.70 556 GLY A C 1
ATOM 4256 O O . GLY A 1 556 ? 22.184 -9.829 14.509 1.00 29.48 556 GLY A O 1
ATOM 4257 N N . THR A 1 557 ? 23.321 -7.921 14.139 1.00 27.03 557 THR A N 1
ATOM 4258 C CA . THR A 1 557 ? 23.847 -7.839 15.493 1.00 27.92 557 THR A CA 1
ATOM 4259 C C . THR A 1 557 ? 24.380 -6.439 15.734 1.00 28.19 557 THR A C 1
ATOM 4260 O O . THR A 1 557 ? 24.735 -5.731 14.791 1.00 28.16 557 THR A O 1
ATOM 4264 N N . SER A 1 558 ? 24.427 -6.036 16.997 1.00 29.26 558 SER A N 1
ATOM 4265 C CA . SER A 1 558 ? 24.962 -4.729 17.346 1.00 31.75 558 SER A CA 1
ATOM 4266 C C . SER A 1 558 ? 26.299 -4.944 18.073 1.00 33.02 558 SER A C 1
ATOM 4267 O O . SER A 1 558 ? 26.942 -3.998 18.531 1.00 31.04 558 SER A O 1
ATOM 4270 N N . ALA A 1 559 ? 26.710 -6.210 18.132 1.00 34.27 559 ALA A N 1
ATOM 4271 C CA . ALA A 1 559 ? 27.940 -6.648 18.790 1.00 35.01 559 ALA A CA 1
ATOM 4272 C C . ALA A 1 559 ? 29.246 -6.237 18.119 1.00 35.24 559 ALA A C 1
ATOM 4273 O O . ALA A 1 559 ? 30.254 -6.034 18.794 1.00 36.44 559 ALA A O 1
ATOM 4275 N N . LYS A 1 560 ? 29.240 -6.143 16.795 1.00 34.01 560 LYS A N 1
ATOM 4276 C CA . LYS A 1 560 ? 30.439 -5.769 16.051 1.00 33.37 560 LYS A CA 1
ATOM 4277 C C . LYS A 1 560 ? 30.297 -4.334 15.568 1.00 32.79 560 LYS A C 1
ATOM 4278 O O . LYS A 1 560 ? 29.862 -4.094 14.444 1.00 32.64 560 LYS A O 1
ATOM 4284 N N . MET A 1 561 ? 30.683 -3.384 16.413 1.00 30.08 561 MET A N 1
ATOM 4285 C CA . MET A 1 561 ? 30.558 -1.969 16.084 1.00 29.19 561 MET A CA 1
ATOM 4286 C C . MET A 1 561 ? 31.844 -1.177 16.256 1.00 27.69 561 MET A C 1
ATOM 4287 O O . MET A 1 561 ? 32.743 -1.572 17.002 1.00 26.87 561 MET A O 1
ATOM 4292 N N . LEU A 1 562 ? 31.929 -0.057 15.550 1.00 23.86 562 LEU A N 1
ATOM 4293 C CA . LEU A 1 562 ? 33.068 0.827 15.704 1.00 24.08 562 LEU A CA 1
ATOM 4294 C C . LEU A 1 562 ? 32.523 1.737 16.810 1.00 23.46 562 LEU A C 1
ATOM 4295 O O . LEU A 1 562 ? 31.433 2.298 16.666 1.00 20.23 562 LEU A O 1
ATOM 4300 N N . SER A 1 563 ? 33.245 1.854 17.922 1.00 22.57 563 SER A N 1
ATOM 4301 C CA . SER A 1 563 ? 32.776 2.674 19.033 1.00 23.27 563 SER A CA 1
ATOM 4302 C C . SER A 1 563 ? 33.830 3.671 19.499 1.00 23.73 563 SER A C 1
ATOM 4303 O O . SER A 1 563 ? 34.823 3.303 20.123 1.00 24.19 563 SER A O 1
ATOM 4306 N N . VAL A 1 564 ? 33.584 4.941 19.210 1.00 22.03 564 VAL A N 1
ATOM 4307 C CA . VAL A 1 564 ? 34.510 6.001 19.551 1.00 21.32 564 VAL A CA 1
ATOM 4308 C C . VAL A 1 564 ? 33.937 7.027 20.517 1.00 21.90 564 VAL A C 1
ATOM 4309 O O . VAL A 1 564 ? 32.752 7.384 20.448 1.00 21.25 564 VAL A O 1
ATOM 4313 N N . VAL A 1 565 ? 34.789 7.505 21.418 1.00 20.71 565 VAL A N 1
ATOM 4314 C CA . VAL A 1 565 ? 34.390 8.541 22.352 1.00 22.44 565 VAL A CA 1
ATOM 4315 C C . VAL A 1 565 ? 35.376 9.692 22.186 1.00 23.54 565 VAL A C 1
ATOM 4316 O O . VAL A 1 565 ? 36.499 9.636 22.689 1.00 21.68 565 VAL A O 1
ATOM 4320 N N . PRO A 1 566 ? 34.992 10.725 21.419 1.00 25.53 566 PRO A N 1
ATOM 4321 C CA . PRO A 1 566 ? 35.870 11.883 21.211 1.00 27.87 566 PRO A CA 1
ATOM 4322 C C . PRO A 1 566 ? 36.019 12.540 22.575 1.00 29.18 566 PRO A C 1
ATOM 4323 O O . PRO A 1 566 ? 35.051 13.072 23.115 1.00 32.55 566 PRO A O 1
ATOM 4327 N N . LEU A 1 567 ? 37.218 12.489 23.138 1.00 28.43 567 LEU A N 1
ATOM 4328 C CA . LEU A 1 567 ? 37.435 13.049 24.459 1.00 30.04 567 LEU A CA 1
ATOM 4329 C C . LEU A 1 567 ? 37.388 14.570 24.489 1.00 32.31 567 LEU A C 1
ATOM 4330 O O . LEU A 1 567 ? 37.676 15.238 23.494 1.00 30.88 567 LEU A O 1
ATOM 4335 N N . MET A 1 568 ? 37.014 15.101 25.650 1.00 36.02 568 MET A N 1
ATOM 4336 C CA . MET A 1 568 ? 36.879 16.540 25.866 1.00 38.26 568 MET A CA 1
ATOM 4337 C C . MET A 1 568 ? 38.030 17.398 25.367 1.00 36.53 568 MET A C 1
ATOM 4338 O O . M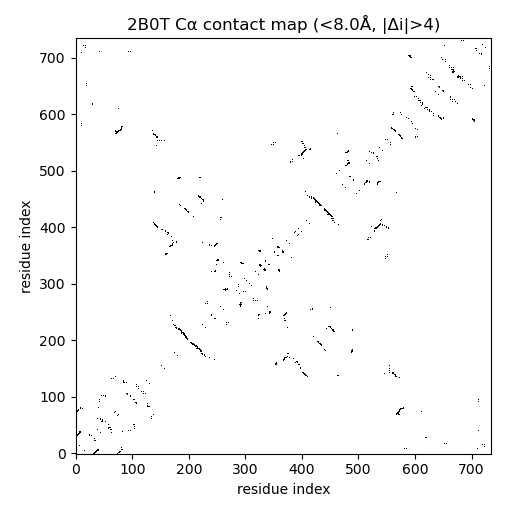ET A 1 568 ? 37.808 18.369 24.639 1.00 36.35 568 MET A O 1
ATOM 4343 N N . ALA A 1 569 ? 39.251 17.042 25.763 1.00 33.52 569 ALA A N 1
ATOM 4344 C CA . ALA A 1 569 ? 40.441 17.801 25.386 1.00 31.52 569 ALA A CA 1
ATOM 4345 C C . ALA A 1 569 ? 40.987 17.535 23.991 1.00 29.60 569 ALA A C 1
ATOM 4346 O O . ALA A 1 569 ? 42.091 17.973 23.670 1.00 28.53 569 ALA A O 1
ATOM 4348 N N . GLY A 1 570 ? 40.235 16.817 23.163 1.00 26.40 570 GLY A N 1
ATOM 4349 C CA . GLY A 1 570 ? 40.699 16.560 21.809 1.00 24.36 570 GLY A CA 1
ATOM 4350 C C . GLY A 1 570 ? 41.313 15.199 21.530 1.00 23.10 570 GLY A C 1
ATOM 4351 O O . GLY A 1 570 ? 41.656 14.906 20.386 1.00 23.20 570 GLY A O 1
ATOM 4352 N N . GLY A 1 571 ? 41.468 14.371 22.558 1.00 20.66 571 GLY A N 1
ATOM 4353 C CA . GLY A 1 571 ? 42.032 13.049 22.345 1.00 21.27 571 GLY A CA 1
ATOM 4354 C C . GLY A 1 571 ? 40.926 12.084 21.960 1.00 21.81 571 GLY A C 1
ATOM 4355 O O . GLY A 1 571 ? 39.802 12.502 21.683 1.00 21.24 571 GLY A O 1
ATOM 4356 N N . GLY A 1 572 ? 41.227 10.791 21.943 1.00 20.39 572 GLY A N 1
ATOM 4357 C CA . GLY A 1 572 ? 40.203 9.826 21.590 1.00 19.83 572 GLY A CA 1
ATOM 4358 C C . GLY A 1 572 ? 40.250 8.526 22.366 1.00 19.18 572 GLY A C 1
ATOM 4359 O O . GLY A 1 572 ? 41.322 8.048 22.746 1.00 18.40 572 GLY A O 1
ATOM 4360 N N . LEU A 1 573 ? 39.070 7.968 22.609 1.00 17.06 573 LEU A N 1
ATOM 4361 C CA . LEU A 1 573 ? 38.918 6.690 23.298 1.00 19.19 573 LEU A CA 1
ATOM 4362 C C . LEU A 1 573 ? 38.256 5.752 22.286 1.00 19.58 573 LEU A C 1
ATOM 4363 O O . LEU A 1 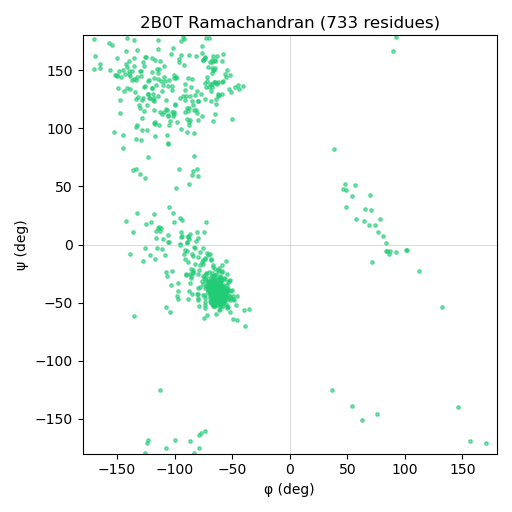573 ? 37.179 6.059 21.757 1.00 19.67 573 LEU A O 1
ATOM 4368 N N . PHE A 1 574 ? 38.898 4.620 22.011 1.00 17.88 574 PHE A N 1
ATOM 4369 C CA . PHE A 1 574 ? 38.359 3.658 21.054 1.00 18.82 574 PHE A CA 1
ATOM 4370 C C . PHE A 1 574 ? 38.071 2.326 21.751 1.00 18.67 574 PHE A C 1
ATOM 4371 O O . PHE A 1 574 ? 38.984 1.560 22.077 1.00 18.98 574 PHE A O 1
ATOM 4379 N N . GLU A 1 575 ? 36.784 2.078 21.993 1.00 19.55 575 GLU A N 1
ATOM 4380 C CA . GLU A 1 575 ? 36.321 0.867 22.660 1.00 20.23 575 GLU A CA 1
ATOM 4381 C C . GLU A 1 575 ? 36.174 -0.295 21.680 1.00 20.81 575 GLU A C 1
ATOM 4382 O O . GLU A 1 575 ? 35.407 -0.220 20.726 1.00 19.52 575 GLU A O 1
ATOM 4388 N N . THR A 1 576 ? 36.917 -1.369 21.929 1.00 18.72 576 THR A N 1
ATOM 4389 C CA . THR A 1 576 ? 36.913 -2.534 21.044 1.00 19.22 576 THR A CA 1
ATOM 4390 C C . THR A 1 576 ? 35.664 -3.407 21.093 1.00 20.42 576 THR A C 1
ATOM 4391 O O . THR A 1 576 ? 35.349 -4.090 20.128 1.00 21.80 576 THR A O 1
ATOM 4395 N N . GLY A 1 577 ? 34.960 -3.391 22.213 1.00 19.97 577 GLY A N 1
ATOM 4396 C CA . GLY A 1 577 ? 33.763 -4.202 22.347 1.00 21.83 577 GLY A CA 1
ATOM 4397 C C . GLY A 1 577 ? 32.986 -3.838 23.595 1.00 23.78 577 GLY A C 1
ATOM 4398 O O . GLY A 1 577 ? 33.534 -3.209 24.503 1.00 24.11 577 GLY A O 1
ATOM 4399 N N . ALA A 1 578 ? 31.721 -4.237 23.654 1.00 24.96 578 ALA A N 1
ATOM 4400 C CA . ALA A 1 578 ? 30.878 -3.909 24.797 1.00 28.10 578 ALA A CA 1
ATOM 4401 C C . ALA A 1 578 ? 30.573 -5.094 25.694 1.00 29.55 578 ALA A C 1
ATOM 4402 O O . ALA A 1 578 ? 30.001 -4.926 26.764 1.00 31.92 578 ALA A O 1
ATOM 4404 N N . GLY A 1 579 ? 30.938 -6.292 25.262 1.00 28.31 579 GLY A N 1
ATOM 4405 C CA . GLY A 1 579 ? 30.666 -7.458 26.079 1.00 30.03 579 GLY A CA 1
ATOM 4406 C C . GLY A 1 579 ? 31.588 -7.528 27.281 1.00 29.22 579 GLY A C 1
ATOM 4407 O O . GLY A 1 579 ? 32.172 -6.519 27.684 1.00 30.48 579 GLY A O 1
ATOM 4408 N N . GLY A 1 580 ? 31.713 -8.717 27.861 1.00 28.91 580 GLY A N 1
ATOM 4409 C CA . GLY A 1 580 ? 32.589 -8.900 29.007 1.00 25.86 580 GLY A CA 1
ATOM 4410 C C . GLY A 1 580 ? 33.900 -9.505 28.541 1.00 24.08 580 GLY A C 1
ATOM 4411 O O . GLY A 1 580 ? 34.167 -9.571 27.337 1.00 24.31 580 GLY A O 1
ATOM 4412 N N . SER A 1 581 ? 34.719 -9.958 29.485 1.00 22.47 581 SER A N 1
ATOM 4413 C CA . SER A 1 581 ? 36.008 -10.554 29.154 1.00 21.57 581 SER A CA 1
ATOM 4414 C C . SER A 1 581 ? 35.973 -12.084 29.022 1.00 22.43 581 SER A C 1
ATOM 4415 O O . SER A 1 581 ? 37.001 -12.756 29.127 1.00 21.00 581 SER A O 1
ATOM 4418 N N . ALA A 1 582 ? 34.773 -12.612 28.791 1.00 22.13 582 ALA A N 1
ATOM 4419 C CA . ALA A 1 582 ? 34.535 -14.038 28.568 1.00 22.95 582 ALA A CA 1
ATOM 4420 C C . ALA A 1 582 ? 35.338 -15.050 29.380 1.00 23.41 582 ALA A C 1
ATOM 4421 O O . ALA A 1 582 ? 36.337 -15.597 28.893 1.00 22.55 582 ALA A O 1
ATOM 4423 N N . PRO A 1 583 ? 34.906 -15.339 30.618 1.00 23.63 583 PRO A N 1
ATOM 4424 C CA . PRO A 1 583 ? 35.627 -16.311 31.448 1.00 24.24 583 PRO A CA 1
ATOM 4425 C C . PRO A 1 583 ? 35.680 -17.724 30.840 1.00 24.97 583 PRO A C 1
ATOM 4426 O O . PRO A 1 583 ? 36.684 -18.426 30.972 1.00 25.05 583 PRO A O 1
ATOM 4430 N N . LYS A 1 584 ? 34.609 -18.139 30.166 1.00 24.88 584 LYS A N 1
ATOM 4431 C CA . LYS A 1 584 ? 34.582 -19.468 29.558 1.00 25.70 584 LYS A CA 1
ATOM 4432 C C . LYS A 1 584 ? 35.689 -19.669 28.520 1.00 25.08 584 LYS A C 1
ATOM 4433 O O . LYS A 1 584 ? 36.152 -20.791 28.320 1.00 23.81 584 LYS A O 1
ATOM 4439 N N . HIS A 1 585 ? 36.113 -18.587 27.864 1.00 23.80 585 HIS A N 1
ATOM 4440 C CA . HIS A 1 585 ? 37.180 -18.665 26.872 1.00 22.05 585 HIS A CA 1
ATOM 4441 C C . HIS A 1 585 ? 38.497 -18.977 27.548 1.00 22.41 585 HIS A C 1
ATOM 4442 O O . HIS A 1 585 ? 39.319 -19.715 27.010 1.00 23.58 585 HIS A O 1
ATOM 4449 N N . VAL A 1 586 ? 38.706 -18.389 28.721 1.00 21.62 586 VAL A N 1
ATOM 4450 C CA . VAL A 1 586 ? 39.936 -18.617 29.469 1.00 21.64 586 VAL A CA 1
ATOM 4451 C C . VAL A 1 586 ? 39.955 -20.070 29.911 1.00 22.21 586 VAL A C 1
ATOM 4452 O O . VAL A 1 586 ? 40.988 -20.738 29.849 1.00 23.40 586 VAL A O 1
ATOM 4456 N N . GLN A 1 587 ? 38.799 -20.549 30.357 1.00 23.47 587 GLN A N 1
ATOM 4457 C CA . GLN A 1 587 ? 38.653 -21.925 30.801 1.00 26.78 587 GLN A CA 1
ATOM 4458 C C . GLN A 1 587 ? 39.094 -22.902 29.704 1.00 27.92 587 GLN A C 1
ATOM 4459 O O . GLN A 1 587 ? 39.764 -23.897 29.983 1.00 26.18 587 GLN A O 1
ATOM 4465 N N . GLN A 1 588 ? 38.722 -22.616 28.459 1.00 27.11 588 GLN A N 1
ATOM 4466 C CA . GLN A 1 588 ? 39.101 -23.475 27.342 1.00 26.79 588 GLN A CA 1
ATOM 4467 C C . GLN A 1 588 ? 40.609 -23.461 27.101 1.00 26.30 588 GLN A C 1
ATOM 4468 O O . GLN A 1 588 ? 41.182 -24.448 26.638 1.00 24.61 588 GLN A O 1
ATOM 4474 N N . VAL A 1 589 ? 41.251 -22.337 27.404 1.00 26.45 589 VAL A N 1
ATOM 4475 C CA . VAL A 1 589 ? 42.694 -22.231 27.231 1.00 25.47 589 VAL A CA 1
ATOM 4476 C C . VAL A 1 589 ? 43.373 -23.087 28.303 1.00 26.78 589 VAL A C 1
ATOM 4477 O O . VAL A 1 589 ? 44.348 -23.790 28.030 1.00 27.52 589 VAL A O 1
ATOM 4481 N N . GLN A 1 590 ? 42.841 -23.033 29.521 1.00 28.52 590 GLN A N 1
ATOM 4482 C CA . GLN A 1 590 ? 43.388 -23.818 30.622 1.00 29.83 590 GLN A CA 1
ATOM 4483 C C . GLN A 1 590 ? 43.195 -25.307 30.336 1.00 31.21 590 GLN A C 1
ATOM 4484 O O . GLN A 1 590 ? 44.059 -26.123 30.649 1.00 31.22 590 GLN A O 1
ATOM 4490 N N . GLU A 1 591 ? 42.064 -25.648 29.725 1.00 31.66 591 GLU A N 1
ATOM 4491 C CA . GLU A 1 591 ? 41.731 -27.038 29.417 1.00 33.40 591 GLU A CA 1
ATOM 4492 C C . GLU A 1 591 ? 42.362 -27.670 28.179 1.00 32.87 591 GLU A C 1
ATOM 4493 O O . GLU A 1 591 ? 42.804 -28.821 28.229 1.00 31.98 591 GLU A O 1
ATOM 4499 N N . GLU A 1 592 ? 42.406 -26.931 27.074 1.00 31.06 592 GLU A N 1
ATOM 4500 C CA . GLU A 1 592 ? 42.945 -27.472 25.830 1.00 30.01 592 GLU A CA 1
ATOM 4501 C C . GLU A 1 592 ? 43.750 -26.481 24.995 1.00 28.33 592 GLU A C 1
ATOM 4502 O O . GLU A 1 592 ? 43.936 -26.683 23.793 1.00 27.12 592 GLU A O 1
ATOM 4508 N N . ASN A 1 593 ? 44.230 -25.419 25.632 1.00 26.59 593 ASN A N 1
ATOM 4509 C CA . ASN A 1 593 ? 45.026 -24.386 24.963 1.00 25.27 593 ASN A CA 1
ATOM 4510 C C . ASN A 1 593 ? 44.488 -23.872 23.611 1.00 23.24 593 ASN A C 1
ATOM 4511 O O . ASN A 1 593 ? 45.230 -23.778 22.628 1.00 22.84 593 ASN A O 1
ATOM 4516 N N . HIS A 1 594 ? 43.197 -23.548 23.575 1.00 22.85 594 HIS A N 1
ATOM 4517 C CA . HIS A 1 594 ? 42.560 -22.991 22.383 1.00 22.07 594 HIS A CA 1
ATOM 4518 C C . HIS A 1 594 ? 41.807 -21.745 22.834 1.00 21.31 594 HIS A C 1
ATOM 4519 O O . HIS A 1 594 ? 40.887 -21.849 23.646 1.00 22.77 594 HIS A O 1
ATOM 4526 N N . LEU A 1 595 ? 42.193 -20.575 22.324 1.00 22.24 595 LEU A N 1
ATOM 4527 C CA . LEU A 1 595 ? 41.518 -19.329 22.697 1.00 21.62 595 LEU A CA 1
ATOM 4528 C C . LEU A 1 595 ? 40.574 -18.920 21.574 1.00 21.33 595 LEU A C 1
ATOM 4529 O O . LEU A 1 595 ? 41.030 -18.581 20.482 1.00 20.76 595 LEU A O 1
ATOM 4534 N N . ARG A 1 596 ? 39.265 -18.942 21.829 1.00 21.36 596 ARG A N 1
ATOM 4535 C CA . ARG A 1 596 ? 38.313 -18.583 20.782 1.00 21.34 596 ARG A CA 1
ATOM 4536 C C . ARG A 1 596 ? 37.873 -17.120 20.793 1.00 22.37 596 ARG A C 1
ATOM 4537 O O . ARG A 1 596 ? 36.981 -16.729 20.032 1.00 20.87 596 ARG A O 1
ATOM 4545 N N . TRP A 1 597 ? 38.502 -16.313 21.648 1.00 18.63 597 TRP A N 1
ATOM 4546 C CA . TRP A 1 597 ? 38.189 -14.891 21.723 1.00 19.61 597 TRP A CA 1
ATOM 4547 C C . TRP A 1 597 ? 38.430 -14.231 20.364 1.00 17.86 597 TRP A C 1
ATOM 4548 O O . TRP A 1 597 ? 39.496 -14.381 19.774 1.00 19.55 597 TRP A O 1
ATOM 4559 N N . ASP A 1 598 ? 37.436 -13.495 19.883 1.00 18.83 598 ASP A N 1
ATOM 4560 C CA . ASP A 1 598 ? 37.515 -12.810 18.592 1.00 18.64 598 ASP A CA 1
ATOM 4561 C C . ASP A 1 598 ? 38.111 -11.405 18.759 1.00 17.06 598 ASP A C 1
ATOM 4562 O O . ASP A 1 598 ? 37.541 -10.556 19.447 1.00 18.75 598 ASP A O 1
ATOM 4567 N N . SER A 1 599 ? 39.256 -11.157 18.137 1.00 16.36 599 SER A N 1
ATOM 4568 C CA . SER A 1 599 ? 39.910 -9.850 18.227 1.00 16.88 599 SER A CA 1
ATOM 4569 C C . SER A 1 599 ? 39.441 -8.861 17.161 1.00 16.37 599 SER A C 1
ATOM 4570 O O . SER A 1 599 ? 39.998 -7.773 17.050 1.00 15.45 599 SER A O 1
ATOM 4573 N N . LEU A 1 600 ? 38.432 -9.227 16.376 1.00 17.04 600 LEU A N 1
ATOM 4574 C CA . LEU A 1 600 ? 37.940 -8.334 15.324 1.00 17.74 600 LEU A CA 1
ATOM 4575 C C . LEU A 1 600 ? 37.760 -6.899 15.817 1.00 18.27 600 LEU A C 1
ATOM 4576 O O . LEU A 1 600 ? 38.149 -5.947 15.136 1.00 17.72 600 LEU A O 1
ATOM 4581 N N . GLY A 1 601 ? 37.176 -6.751 17.005 1.00 17.69 601 GLY A N 1
ATOM 4582 C CA . GLY A 1 601 ? 36.942 -5.426 17.562 1.00 18.26 601 GLY A CA 1
ATOM 4583 C C . GLY A 1 601 ? 38.204 -4.619 17.788 1.00 18.74 601 GLY A C 1
ATOM 4584 O O . GLY A 1 601 ? 38.201 -3.394 17.660 1.00 18.06 601 GLY A O 1
ATOM 4585 N N . GLU A 1 602 ? 39.285 -5.310 18.133 1.00 18.47 602 GLU A N 1
ATOM 4586 C CA . GLU A 1 602 ? 40.573 -4.665 18.373 1.00 18.46 602 GLU A CA 1
ATOM 4587 C C . GLU A 1 602 ? 41.151 -4.183 17.047 1.00 19.17 602 GLU A C 1
ATOM 4588 O O . GLU A 1 602 ? 41.721 -3.096 16.972 1.00 17.96 602 GLU A O 1
ATOM 4594 N N . PHE A 1 603 ? 40.982 -4.986 15.996 1.00 15.56 603 PHE A N 1
ATOM 4595 C CA . PHE A 1 603 ? 41.481 -4.617 14.673 1.00 17.43 603 PHE A CA 1
ATOM 4596 C C . PHE A 1 603 ? 40.767 -3.344 14.198 1.00 17.32 603 PHE A C 1
ATOM 4597 O O . PHE A 1 603 ? 41.393 -2.404 13.699 1.00 17.78 603 PHE A O 1
ATOM 4605 N N . LEU A 1 604 ? 39.447 -3.335 14.358 1.00 16.25 604 LEU A N 1
ATOM 4606 C CA . LEU A 1 604 ? 38.623 -2.210 13.945 1.00 17.15 604 LEU A CA 1
ATOM 4607 C C . LEU A 1 604 ? 38.967 -0.945 14.722 1.00 16.67 604 LEU A C 1
ATOM 4608 O O . LEU A 1 604 ? 39.161 0.116 14.131 1.00 17.16 604 LEU A O 1
ATOM 4613 N N . ALA A 1 605 ? 39.052 -1.059 16.045 1.00 14.64 605 ALA A N 1
ATOM 4614 C CA . ALA A 1 605 ? 39.377 0.086 16.890 1.00 15.45 605 ALA A CA 1
ATOM 4615 C C . ALA A 1 605 ? 40.781 0.635 16.581 1.00 14.76 605 ALA A C 1
ATOM 4616 O O . ALA A 1 605 ? 40.988 1.858 16.568 1.00 16.83 605 ALA A O 1
ATOM 4618 N N . LEU A 1 606 ? 41.736 -0.266 16.327 1.00 14.91 606 LEU A N 1
ATOM 4619 C CA . LEU A 1 606 ? 43.105 0.137 16.017 1.00 14.95 606 LEU A CA 1
ATOM 4620 C C . LEU A 1 606 ? 43.168 0.978 14.737 1.00 16.53 606 LEU A C 1
ATOM 4621 O O . LEU A 1 606 ? 43.907 1.963 14.686 1.00 16.57 606 LEU A O 1
ATOM 4626 N N . ALA A 1 607 ? 42.398 0.596 13.715 1.00 17.11 607 ALA A N 1
ATOM 4627 C CA . ALA A 1 607 ? 42.384 1.351 12.462 1.00 18.20 607 ALA A CA 1
ATOM 4628 C C . ALA A 1 607 ? 41.885 2.775 12.714 1.00 18.66 607 ALA A C 1
ATOM 4629 O O . ALA A 1 607 ? 42.425 3.740 12.176 1.00 18.90 607 ALA A O 1
ATOM 4631 N N . GLU A 1 608 ? 40.852 2.902 13.538 1.00 19.53 608 GLU A N 1
ATOM 4632 C CA . GLU A 1 608 ? 40.294 4.212 13.856 1.00 18.43 608 GLU A CA 1
ATOM 4633 C C . GLU A 1 608 ? 41.281 5.025 14.713 1.00 19.64 608 GLU A C 1
ATOM 4634 O O . GLU A 1 608 ? 41.371 6.249 14.571 1.00 18.83 608 GLU A O 1
ATOM 4640 N N . SER A 1 609 ? 42.019 4.338 15.589 1.00 20.12 609 SER A N 1
ATOM 4641 C CA . SER A 1 609 ? 43.006 4.982 16.463 1.00 20.12 609 SER A CA 1
ATOM 4642 C C . SER A 1 609 ? 44.093 5.641 15.612 1.00 21.10 609 SER A C 1
ATOM 4643 O O . SER A 1 609 ? 44.536 6.759 15.902 1.00 19.67 609 SER A O 1
ATOM 4646 N N . PHE A 1 610 ? 44.515 4.937 14.563 1.00 19.59 610 PHE A N 1
ATOM 4647 C CA . PHE A 1 610 ? 45.517 5.442 13.627 1.00 20.36 610 PHE A CA 1
ATOM 4648 C C . PHE A 1 610 ? 44.929 6.654 12.888 1.00 21.29 610 PHE A C 1
ATOM 4649 O O . PHE A 1 610 ? 45.633 7.634 12.626 1.00 21.03 610 PHE A O 1
ATOM 4657 N N . ARG A 1 611 ? 43.643 6.592 12.546 1.00 22.20 611 ARG A N 1
ATOM 4658 C CA . ARG A 1 611 ? 43.007 7.715 11.855 1.00 22.40 611 ARG A CA 1
ATOM 4659 C C . ARG A 1 611 ? 42.907 8.946 12.758 1.00 22.56 611 ARG A C 1
ATOM 4660 O O . ARG A 1 611 ? 42.878 10.079 12.270 1.00 22.35 611 ARG A O 1
ATOM 4668 N N . HIS A 1 612 ? 42.843 8.727 14.071 1.00 20.93 612 HIS A N 1
ATOM 4669 C CA . HIS A 1 612 ? 42.800 9.845 15.006 1.00 20.61 612 HIS A CA 1
ATOM 4670 C C . HIS A 1 612 ? 44.124 10.581 14.847 1.00 21.27 612 HIS A C 1
ATOM 4671 O O . HIS A 1 612 ? 44.159 11.806 14.781 1.00 21.92 612 HIS A O 1
ATOM 4678 N N . GLU A 1 613 ? 45.209 9.812 14.791 1.00 20.89 613 GLU A N 1
ATOM 4679 C CA . GLU A 1 613 ? 46.548 10.366 14.635 1.00 21.45 613 GLU A CA 1
ATOM 4680 C C . GLU A 1 613 ? 46.692 11.097 13.303 1.00 23.05 613 GLU A C 1
ATOM 4681 O O . GLU A 1 613 ? 47.324 12.152 13.231 1.00 23.03 613 GLU A O 1
ATOM 4687 N N . LEU A 1 614 ? 46.107 10.531 12.252 1.00 23.55 614 LEU A N 1
ATOM 4688 C CA . LEU A 1 614 ? 46.164 11.149 10.937 1.00 25.16 614 LEU A CA 1
ATOM 4689 C C . LEU A 1 614 ? 45.399 12.473 10.901 1.00 25.68 614 LEU A C 1
ATOM 4690 O O . LEU A 1 614 ? 45.938 13.508 10.509 1.00 27.74 614 LEU A O 1
ATOM 4695 N N . ASN A 1 615 ? 44.141 12.429 11.321 1.00 25.96 615 ASN A N 1
ATOM 4696 C CA . ASN A 1 615 ? 43.268 13.593 11.290 1.00 27.87 615 ASN A CA 1
ATOM 4697 C C . ASN A 1 615 ? 43.522 14.680 12.323 1.00 29.30 615 ASN A C 1
ATOM 4698 O O . ASN A 1 615 ? 43.250 15.850 12.056 1.00 29.71 615 ASN A O 1
ATOM 4703 N N . ASN A 1 616 ? 44.039 14.315 13.492 1.00 29.39 616 ASN A N 1
ATOM 4704 C CA . ASN A 1 616 ? 44.264 15.305 14.543 1.00 32.40 616 ASN A CA 1
ATOM 4705 C C . ASN A 1 616 ? 45.720 15.681 14.819 1.00 32.09 616 ASN A C 1
ATOM 4706 O O . ASN A 1 616 ? 45.992 16.769 15.332 1.00 31.91 616 ASN A O 1
ATOM 4711 N N . ASN A 1 617 ? 46.653 14.791 14.485 1.00 33.18 617 ASN A N 1
ATOM 4712 C CA . ASN A 1 617 ? 48.074 15.065 14.702 1.00 33.55 617 ASN A CA 1
ATOM 4713 C C . ASN A 1 617 ? 48.835 15.005 13.384 1.00 32.98 617 ASN A C 1
ATOM 4714 O O . ASN A 1 617 ? 50.056 14.840 13.365 1.00 33.45 617 ASN A O 1
ATOM 4719 N N . GLY A 1 618 ? 48.086 15.131 12.290 1.00 32.48 618 GLY A N 1
ATOM 4720 C CA . GLY A 1 618 ? 48.649 15.117 10.951 1.00 31.29 618 GLY A CA 1
ATOM 4721 C C . GLY A 1 618 ? 49.625 14.008 10.605 1.00 32.07 618 GLY A C 1
ATOM 4722 O O . GLY A 1 618 ? 50.531 14.217 9.795 1.00 32.36 618 GLY A O 1
ATOM 4723 N N . ASN A 1 619 ? 49.447 12.827 11.192 1.00 29.24 619 ASN A N 1
ATOM 4724 C CA . ASN A 1 619 ? 50.337 11.702 10.918 1.00 27.96 619 ASN A CA 1
ATOM 4725 C C . ASN A 1 619 ? 49.891 10.991 9.638 1.00 28.13 619 ASN A C 1
ATOM 4726 O O . ASN A 1 619 ? 48.999 10.139 9.667 1.00 26.53 619 ASN A O 1
ATOM 4731 N N . THR A 1 620 ? 50.512 11.341 8.514 1.00 28.46 620 THR A N 1
ATOM 4732 C CA . THR A 1 620 ? 50.148 10.746 7.230 1.00 29.28 620 THR A CA 1
ATOM 4733 C C . THR A 1 620 ? 50.492 9.263 7.170 1.00 27.69 620 THR A C 1
ATOM 4734 O O . THR A 1 620 ? 49.770 8.474 6.556 1.00 28.48 620 THR A O 1
ATOM 4738 N N . LYS A 1 621 ? 51.592 8.878 7.808 1.00 27.75 621 LYS A N 1
ATOM 4739 C CA . LYS A 1 621 ? 51.982 7.475 7.819 1.00 27.66 621 LYS A CA 1
ATOM 4740 C C . LYS A 1 621 ? 50.945 6.633 8.567 1.00 26.99 621 LYS A C 1
ATOM 4741 O O . LYS A 1 621 ? 50.714 5.470 8.222 1.00 27.53 621 LYS A O 1
ATOM 4747 N N . ALA A 1 622 ? 50.316 7.218 9.585 1.00 25.37 622 ALA A N 1
ATOM 4748 C CA . ALA A 1 622 ? 49.298 6.501 10.351 1.00 23.70 622 ALA A CA 1
ATOM 4749 C C . ALA A 1 622 ? 48.085 6.203 9.459 1.00 24.96 622 ALA A C 1
ATOM 4750 O O . ALA A 1 622 ? 47.429 5.173 9.621 1.00 23.42 622 ALA A O 1
ATOM 4752 N N . GLY A 1 623 ? 47.793 7.100 8.517 1.00 24.09 623 GLY A N 1
ATOM 4753 C CA . GLY A 1 623 ? 46.674 6.886 7.616 1.00 23.10 623 GLY A CA 1
ATOM 4754 C C . GLY A 1 623 ? 46.958 5.746 6.652 1.00 22.88 623 GLY A C 1
ATOM 4755 O O . GLY A 1 623 ? 46.047 5.020 6.253 1.00 21.72 623 GLY A O 1
ATOM 4756 N N . VAL A 1 624 ? 48.228 5.594 6.274 1.00 22.30 624 VAL A N 1
ATOM 4757 C CA . VAL A 1 624 ? 48.659 4.526 5.366 1.00 23.22 624 VAL A CA 1
ATOM 4758 C C . VAL A 1 624 ? 48.517 3.196 6.104 1.00 22.64 624 VAL A C 1
ATOM 4759 O O . VAL A 1 624 ? 48.086 2.190 5.540 1.00 22.91 624 VAL A O 1
ATOM 4763 N N . LEU A 1 625 ? 48.887 3.205 7.381 1.00 22.18 625 LEU A N 1
ATOM 4764 C CA . LEU A 1 625 ? 48.778 2.016 8.215 1.00 20.66 625 LEU A CA 1
ATOM 4765 C C . LEU A 1 625 ? 47.308 1.631 8.351 1.00 18.65 625 LEU A C 1
ATOM 4766 O O . LEU A 1 625 ? 46.959 0.447 8.298 1.00 19.93 625 LEU A O 1
ATOM 4771 N N . ALA A 1 626 ? 46.455 2.644 8.525 1.00 18.56 626 ALA A N 1
ATOM 4772 C CA . ALA A 1 626 ? 45.021 2.437 8.687 1.00 19.46 626 ALA A CA 1
ATOM 4773 C C . ALA A 1 626 ? 44.401 1.866 7.424 1.00 20.55 626 ALA A C 1
ATOM 4774 O O . ALA A 1 626 ? 43.615 0.923 7.493 1.00 20.95 626 ALA A O 1
ATOM 4776 N N . ASP A 1 627 ? 44.745 2.429 6.269 1.00 22.15 627 ASP A N 1
ATOM 4777 C CA . ASP A 1 627 ? 44.189 1.921 5.017 1.00 23.34 627 ASP A CA 1
ATOM 4778 C C . ASP A 1 627 ? 44.561 0.453 4.790 1.00 22.65 627 ASP A C 1
ATOM 4779 O O . ASP A 1 627 ? 43.722 -0.343 4.358 1.00 24.75 627 ASP A O 1
ATOM 4784 N N . ALA A 1 628 ? 45.813 0.104 5.085 1.00 21.48 628 ALA A N 1
ATOM 4785 C CA . ALA A 1 628 ? 46.294 -1.269 4.919 1.00 21.45 628 ALA A CA 1
ATOM 4786 C C . ALA A 1 628 ? 45.635 -2.226 5.920 1.00 21.05 628 ALA A C 1
ATOM 4787 O O . ALA A 1 628 ? 45.351 -3.385 5.597 1.00 19.25 628 ALA A O 1
ATOM 4789 N N . LEU A 1 629 ? 45.403 -1.739 7.137 1.00 20.46 629 LEU A N 1
ATOM 4790 C CA . LEU A 1 629 ? 44.772 -2.543 8.173 1.00 19.61 629 LEU A CA 1
ATOM 4791 C C . LEU A 1 629 ? 43.312 -2.812 7.796 1.00 21.02 629 LEU A C 1
ATOM 4792 O O . LEU A 1 629 ? 42.801 -3.904 8.047 1.00 20.90 629 LEU A O 1
ATOM 4797 N N . ASP A 1 630 ? 42.643 -1.822 7.197 1.00 21.38 630 ASP A N 1
ATOM 4798 C CA . ASP A 1 630 ? 41.249 -1.987 6.770 1.00 23.20 630 ASP A CA 1
ATOM 4799 C C . ASP A 1 630 ? 41.195 -3.165 5.795 1.00 22.08 630 ASP A C 1
ATOM 4800 O O . ASP A 1 630 ? 40.376 -4.071 5.939 1.00 21.49 630 ASP A O 1
ATOM 4805 N N . LYS A 1 631 ? 42.076 -3.136 4.798 1.00 22.99 631 LYS A N 1
ATOM 4806 C CA . LYS A 1 631 ? 42.121 -4.183 3.779 1.00 24.65 631 LYS A CA 1
ATOM 4807 C C . LYS A 1 631 ? 42.502 -5.540 4.345 1.00 23.62 631 LYS A C 1
ATOM 4808 O O . LYS A 1 631 ? 41.972 -6.570 3.927 1.00 21.31 631 LYS A O 1
ATOM 4814 N N . ALA A 1 632 ? 43.415 -5.535 5.307 1.00 22.34 632 ALA A N 1
ATOM 4815 C CA . ALA A 1 632 ? 43.850 -6.774 5.927 1.00 21.71 632 ALA A CA 1
ATOM 4816 C C . ALA A 1 632 ? 42.677 -7.418 6.670 1.00 20.52 632 ALA A C 1
ATOM 4817 O O . ALA A 1 632 ? 42.501 -8.640 6.629 1.00 20.18 632 ALA A O 1
ATOM 4819 N N . THR A 1 633 ? 41.875 -6.594 7.341 1.00 20.33 633 THR A N 1
ATOM 4820 C CA . THR A 1 633 ? 40.731 -7.090 8.094 1.00 19.45 633 THR A CA 1
ATOM 4821 C C . THR A 1 633 ? 39.666 -7.662 7.158 1.00 20.60 633 THR A C 1
ATOM 4822 O O . THR A 1 633 ? 39.014 -8.659 7.477 1.00 20.20 633 THR A O 1
ATOM 4826 N N . GLU A 1 634 ? 39.492 -7.033 5.999 1.00 21.90 634 GLU A N 1
ATOM 4827 C CA . GLU A 1 634 ? 38.521 -7.523 5.027 1.00 22.43 634 GLU A CA 1
ATOM 4828 C C . GLU A 1 634 ? 38.916 -8.919 4.570 1.00 20.92 634 GLU A C 1
ATOM 4829 O O . GLU A 1 634 ? 38.072 -9.805 4.463 1.00 22.44 634 GLU A O 1
ATOM 4835 N N . LYS A 1 635 ? 40.208 -9.108 4.303 1.00 21.31 635 LYS A N 1
ATOM 4836 C CA . LYS A 1 635 ? 40.718 -10.395 3.850 1.00 20.28 635 LYS A CA 1
ATOM 4837 C C . LYS A 1 635 ? 40.619 -11.455 4.938 1.00 21.62 635 LYS A C 1
ATOM 4838 O O . LYS A 1 635 ? 40.279 -12.612 4.658 1.00 19.21 635 LYS A O 1
ATOM 4844 N N . LEU A 1 636 ? 40.911 -11.070 6.177 1.00 18.87 636 LEU A N 1
ATOM 4845 C CA . LEU A 1 636 ? 40.816 -12.012 7.287 1.00 20.50 636 LEU A CA 1
ATOM 4846 C C . LEU A 1 636 ? 39.387 -12.556 7.319 1.00 19.21 636 LEU A C 1
ATOM 4847 O O . LEU A 1 636 ? 39.165 -13.762 7.431 1.00 21.05 636 LEU A O 1
ATOM 4852 N N . LEU A 1 637 ? 38.418 -11.651 7.208 1.00 19.90 637 LEU A N 1
ATOM 4853 C CA . LEU A 1 637 ? 37.011 -12.027 7.216 1.00 19.50 637 LEU A CA 1
ATOM 4854 C C . LEU A 1 637 ? 36.609 -12.767 5.940 1.00 20.21 637 LEU A C 1
ATOM 4855 O O . LEU A 1 637 ? 35.782 -13.683 5.989 1.00 21.36 637 LEU A O 1
ATOM 4860 N N . ASN A 1 638 ? 37.188 -12.381 4.805 1.00 21.67 638 ASN A N 1
ATOM 4861 C CA . ASN A 1 638 ? 36.857 -13.035 3.542 1.00 23.43 638 ASN A CA 1
ATOM 4862 C C . ASN A 1 638 ? 37.271 -14.509 3.571 1.00 25.50 638 ASN A C 1
ATOM 4863 O O . ASN A 1 638 ? 36.587 -15.376 3.008 1.00 24.90 638 ASN A O 1
ATOM 4868 N N . GLU A 1 639 ? 38.393 -14.791 4.229 1.00 22.66 639 GLU A N 1
ATOM 4869 C CA . GLU A 1 639 ? 38.886 -16.158 4.327 1.00 23.34 639 GLU A CA 1
ATOM 4870 C C . GLU A 1 639 ? 38.418 -16.845 5.609 1.00 23.89 639 GLU A C 1
ATOM 4871 O O . GLU A 1 639 ? 38.886 -17.929 5.954 1.00 22.76 639 GLU A O 1
ATOM 4877 N N . GLU A 1 640 ? 37.479 -16.209 6.301 1.00 24.25 640 GLU A N 1
ATOM 4878 C CA . GLU A 1 640 ? 36.922 -16.752 7.530 1.00 26.28 640 GLU A CA 1
ATOM 4879 C C . GLU A 1 640 ? 38.004 -17.205 8.497 1.00 26.56 640 GLU A C 1
ATOM 4880 O O . GLU A 1 640 ? 37.929 -18.305 9.062 1.00 26.45 640 GLU A O 1
ATOM 4886 N N . LYS A 1 641 ? 39.001 -16.343 8.691 1.00 24.98 641 LYS A N 1
ATOM 4887 C CA . LYS A 1 641 ? 40.109 -16.647 9.587 1.00 25.09 641 LYS A CA 1
ATOM 4888 C C . LYS A 1 641 ? 39.957 -16.089 11.010 1.00 24.05 641 LYS A C 1
ATOM 4889 O O . LYS A 1 641 ? 40.950 -15.893 11.718 1.00 22.92 641 LYS A O 1
ATOM 4895 N N . SER A 1 642 ? 38.715 -15.822 11.416 1.00 22.15 642 SER A N 1
ATOM 4896 C CA . SER A 1 642 ? 38.445 -15.367 12.777 1.00 23.07 642 SER A CA 1
ATOM 4897 C C . SER A 1 642 ? 38.586 -16.670 13.566 1.00 22.49 642 SER A C 1
ATOM 4898 O O . SER A 1 642 ? 38.583 -17.758 12.976 1.00 22.14 642 SER A O 1
ATOM 4901 N N . PRO A 1 643 ? 38.707 -16.591 14.900 1.00 20.84 643 PRO A N 1
ATOM 4902 C CA . PRO A 1 643 ? 38.850 -17.826 15.681 1.00 22.41 643 PRO A CA 1
ATOM 4903 C C . PRO A 1 643 ? 37.707 -18.824 15.551 1.00 23.66 643 PRO A C 1
ATOM 4904 O O . PRO A 1 643 ? 36.536 -18.448 15.506 1.00 24.41 643 PRO A O 1
ATOM 4908 N N . SER A 1 644 ? 38.060 -20.099 15.479 1.00 25.21 644 SER A N 1
ATOM 4909 C CA . SER A 1 644 ? 37.065 -21.157 15.447 1.00 26.00 644 SER A CA 1
ATOM 4910 C C . SER A 1 644 ? 36.825 -21.440 16.927 1.00 27.42 644 SER A C 1
ATOM 4911 O O . SER A 1 644 ? 37.638 -21.052 17.775 1.00 25.41 644 SER A O 1
ATOM 4914 N N . ARG A 1 645 ? 35.724 -22.115 17.237 1.00 28.50 645 ARG A N 1
ATOM 4915 C CA . ARG A 1 645 ? 35.399 -22.447 18.618 1.00 32.22 645 ARG A CA 1
ATOM 4916 C C . ARG A 1 645 ? 36.012 -23.782 19.040 1.00 31.24 645 ARG A C 1
ATOM 4917 O O . ARG A 1 645 ? 36.090 -24.082 20.235 1.00 30.76 645 ARG A O 1
ATOM 4925 N N . LYS A 1 646 ? 36.459 -24.568 18.060 1.00 31.79 646 LYS A N 1
ATOM 4926 C CA . LYS A 1 646 ? 37.006 -25.901 18.323 1.00 31.80 646 LYS A CA 1
ATOM 4927 C C . LYS A 1 646 ? 38.517 -26.039 18.336 1.00 30.99 646 LYS A C 1
ATOM 4928 O O . LYS A 1 646 ? 39.214 -25.411 17.542 1.00 27.87 646 LYS A O 1
ATOM 4934 N N . VAL A 1 647 ? 39.016 -26.889 19.233 1.00 31.61 647 VAL A N 1
ATOM 4935 C CA . VAL A 1 647 ? 40.451 -27.135 19.344 1.00 32.41 647 VAL A CA 1
ATOM 4936 C C . VAL A 1 647 ? 40.984 -27.814 18.093 1.00 32.25 647 VAL A C 1
ATOM 4937 O O . VAL A 1 647 ? 40.260 -28.556 17.430 1.00 32.29 647 VAL A O 1
ATOM 4941 N N . GLY A 1 648 ? 42.249 -27.560 17.773 1.00 31.50 648 GLY A N 1
ATOM 4942 C CA . GLY A 1 648 ? 42.829 -28.147 16.580 1.00 31.08 648 GLY A CA 1
ATOM 4943 C C . GLY A 1 648 ? 42.546 -27.272 15.369 1.00 29.74 648 GLY A C 1
ATOM 4944 O O . GLY A 1 648 ? 43.062 -27.521 14.281 1.00 30.11 648 GLY A O 1
ATOM 4945 N N . GLU A 1 649 ? 41.710 -26.250 15.553 1.00 29.27 649 GLU A N 1
ATOM 4946 C CA . GLU A 1 649 ? 41.385 -25.322 14.477 1.00 28.18 649 GLU A CA 1
ATOM 4947 C C . GLU A 1 649 ? 41.919 -23.937 14.832 1.00 27.35 649 GLU A C 1
ATOM 4948 O O . GLU A 1 649 ? 42.322 -23.684 15.975 1.00 27.43 649 GLU A O 1
ATOM 4954 N N . ILE A 1 650 ? 41.917 -23.045 13.845 1.00 24.55 650 ILE A N 1
ATOM 4955 C CA . ILE A 1 650 ? 42.429 -21.690 14.025 1.00 22.96 650 ILE A CA 1
ATOM 4956 C C . ILE A 1 650 ? 41.830 -21.013 15.253 1.00 22.92 650 ILE A C 1
ATOM 4957 O O . ILE A 1 650 ? 40.615 -21.048 15.462 1.00 21.08 650 ILE A O 1
ATOM 4962 N N . ASP A 1 651 ? 42.687 -20.423 16.085 1.00 23.19 651 ASP A N 1
ATOM 4963 C CA . ASP A 1 651 ? 42.194 -19.725 17.264 1.00 23.10 651 ASP A CA 1
ATOM 4964 C C . ASP A 1 651 ? 42.672 -18.273 17.267 1.00 21.78 651 ASP A C 1
ATOM 4965 O O . ASP A 1 651 ? 43.169 -17.774 16.252 1.00 20.97 651 ASP A O 1
ATOM 4970 N N . ASN A 1 652 ? 42.507 -17.592 18.394 1.00 19.90 652 ASN A N 1
ATOM 4971 C CA . ASN A 1 652 ? 42.907 -16.195 18.514 1.00 18.27 652 ASN A CA 1
ATOM 4972 C C . ASN A 1 652 ? 44.332 -15.900 18.011 1.00 17.57 652 ASN A C 1
ATOM 4973 O O . ASN A 1 652 ? 44.540 -14.950 17.254 1.00 18.32 652 ASN A O 1
ATOM 4978 N N . ARG A 1 653 ? 45.310 -16.710 18.416 1.00 17.54 653 ARG A N 1
ATOM 4979 C CA . ARG A 1 653 ? 46.696 -16.507 17.986 1.00 17.62 653 ARG A CA 1
ATOM 4980 C C . ARG A 1 653 ? 46.853 -16.662 16.473 1.00 18.07 653 ARG A C 1
ATOM 4981 O O . ARG A 1 653 ? 47.609 -15.925 15.834 1.00 19.20 653 ARG A O 1
ATOM 4989 N N . GLY A 1 654 ? 46.147 -17.635 15.906 1.00 19.11 654 GLY A N 1
ATOM 4990 C CA . GLY A 1 654 ? 46.213 -17.852 14.474 1.00 18.93 654 GLY A CA 1
ATOM 4991 C C . GLY A 1 654 ? 45.608 -16.681 13.721 1.00 18.77 654 GLY A C 1
ATOM 4992 O O . GLY A 1 654 ? 46.130 -16.275 12.679 1.00 20.37 654 GLY A O 1
ATOM 4993 N N . SER A 1 655 ? 44.507 -16.130 14.229 1.00 20.32 655 SER A N 1
ATOM 4994 C CA . SER A 1 655 ? 43.882 -14.993 13.551 1.00 20.57 655 SER A CA 1
ATOM 4995 C C . SER A 1 655 ? 44.840 -13.789 13.524 1.00 20.90 655 SER A C 1
ATOM 4996 O O . SER A 1 655 ? 44.896 -13.048 12.541 1.00 19.47 655 SER A O 1
ATOM 4999 N N . HIS A 1 656 ? 45.600 -13.611 14.603 1.00 18.68 656 HIS A N 1
ATOM 5000 C CA . HIS A 1 656 ? 46.559 -12.516 14.701 1.00 20.01 656 HIS A CA 1
ATOM 5001 C C . HIS A 1 656 ? 47.651 -12.669 13.658 1.00 19.23 656 HIS A C 1
ATOM 5002 O O . HIS A 1 656 ? 48.059 -11.688 13.025 1.00 18.85 656 HIS A O 1
ATOM 5009 N N . PHE A 1 657 ? 48.137 -13.898 13.483 1.00 17.68 657 PHE A N 1
ATOM 5010 C CA . PHE A 1 657 ? 49.173 -14.136 12.492 1.00 19.10 657 PHE A CA 1
ATOM 5011 C C . PHE A 1 657 ? 48.685 -13.769 11.092 1.00 17.86 657 PHE A C 1
ATOM 5012 O O . PHE A 1 657 ? 49.345 -13.021 10.372 1.00 18.19 657 PHE A O 1
ATOM 5020 N N . TRP A 1 658 ? 47.539 -14.318 10.697 1.00 19.20 658 TRP A N 1
ATOM 5021 C CA . TRP A 1 658 ? 47.009 -14.039 9.364 1.00 19.37 658 TRP A CA 1
ATOM 5022 C C . TRP A 1 658 ? 46.695 -12.569 9.151 1.00 19.32 658 TRP A C 1
ATOM 5023 O O . TRP A 1 658 ? 46.931 -12.037 8.062 1.00 18.22 658 TRP A O 1
ATOM 5034 N N . LEU A 1 659 ? 46.172 -11.904 10.180 1.00 18.76 659 LEU A N 1
ATOM 5035 C CA . LEU A 1 659 ? 45.887 -10.481 10.047 1.00 18.19 659 LEU A CA 1
ATOM 5036 C C . LEU A 1 659 ? 47.222 -9.765 9.808 1.00 19.74 659 LEU A C 1
ATOM 5037 O O . LEU A 1 659 ? 47.338 -8.905 8.928 1.00 20.45 659 LEU A O 1
ATOM 5042 N N . THR A 1 660 ? 48.229 -10.133 10.596 1.00 19.45 660 THR A N 1
ATOM 5043 C CA . THR A 1 660 ? 49.548 -9.532 10.473 1.00 19.87 660 THR A CA 1
ATOM 5044 C C . THR A 1 660 ? 50.149 -9.756 9.087 1.00 20.21 660 THR A C 1
ATOM 5045 O O . THR A 1 660 ? 50.736 -8.847 8.507 1.00 21.08 660 THR A O 1
ATOM 5049 N N . LYS A 1 661 ? 50.005 -10.968 8.561 1.00 21.14 661 LYS A N 1
ATOM 5050 C CA . LYS A 1 661 ? 50.530 -11.290 7.234 1.00 22.76 661 LYS A CA 1
ATOM 5051 C C . LYS A 1 661 ? 49.852 -10.424 6.174 1.00 21.47 661 LYS A C 1
ATOM 5052 O O . LYS A 1 661 ? 50.522 -9.821 5.332 1.00 23.40 661 LYS A O 1
ATOM 5058 N N . PHE A 1 662 ? 48.523 -10.374 6.219 1.00 20.93 662 PHE A N 1
ATOM 5059 C CA . PHE A 1 662 ? 47.742 -9.589 5.265 1.00 20.19 662 PHE A CA 1
ATOM 5060 C C . PHE A 1 662 ? 48.047 -8.097 5.381 1.00 20.22 662 PHE A C 1
ATOM 5061 O O . PHE A 1 662 ? 48.070 -7.380 4.377 1.00 21.24 662 PHE A O 1
ATOM 5069 N N . TRP A 1 663 ? 48.280 -7.636 6.609 1.00 18.26 663 TRP A N 1
ATOM 5070 C CA . TRP A 1 663 ? 48.580 -6.230 6.865 1.00 18.17 663 TRP A CA 1
ATOM 5071 C C . TRP A 1 663 ? 49.941 -5.863 6.268 1.00 19.03 663 TRP A C 1
ATOM 5072 O O . TRP A 1 663 ? 50.085 -4.819 5.630 1.00 19.57 663 TRP A O 1
ATOM 5083 N N . ALA A 1 664 ? 50.938 -6.721 6.472 1.00 19.55 664 ALA A N 1
ATOM 5084 C CA . ALA A 1 664 ? 52.270 -6.481 5.916 1.00 20.23 664 ALA A CA 1
ATOM 5085 C C . ALA A 1 664 ? 52.175 -6.467 4.385 1.00 22.24 664 ALA A C 1
ATOM 5086 O O . ALA A 1 664 ? 52.774 -5.610 3.728 1.00 21.80 664 ALA A O 1
ATOM 5088 N N . ASP A 1 665 ? 51.421 -7.413 3.821 1.00 22.29 665 ASP A N 1
ATOM 5089 C CA . ASP A 1 665 ? 51.246 -7.485 2.368 1.00 24.58 665 ASP A CA 1
ATOM 5090 C C . ASP A 1 665 ? 50.744 -6.158 1.808 1.00 24.59 665 ASP A C 1
ATOM 5091 O O . ASP A 1 665 ? 51.350 -5.589 0.897 1.00 25.12 665 ASP A O 1
ATOM 5096 N N . GLU A 1 666 ? 49.634 -5.670 2.358 1.00 24.29 666 GLU A N 1
ATOM 5097 C CA . GLU A 1 666 ? 49.044 -4.410 1.920 1.00 24.00 666 GLU A CA 1
ATOM 5098 C C . GLU A 1 666 ? 50.019 -3.254 2.037 1.00 23.83 666 GLU A C 1
ATOM 5099 O O . GLU A 1 666 ? 50.083 -2.397 1.161 1.00 25.46 666 GLU A O 1
ATOM 5105 N N . LEU A 1 667 ? 50.775 -3.225 3.127 1.00 23.82 667 LEU A N 1
ATOM 5106 C CA . LEU A 1 667 ? 51.745 -2.163 3.335 1.00 23.48 667 LEU A CA 1
ATOM 5107 C C . LEU A 1 667 ? 52.867 -2.240 2.303 1.00 25.82 667 LEU A C 1
ATOM 5108 O O . LEU A 1 667 ? 53.368 -1.211 1.843 1.00 26.76 667 LEU A O 1
ATOM 5113 N N . ALA A 1 668 ? 53.259 -3.458 1.937 1.00 25.59 668 ALA A N 1
ATOM 5114 C CA . ALA A 1 668 ? 54.318 -3.632 0.949 1.00 28.95 668 ALA A CA 1
ATOM 5115 C C . ALA A 1 668 ? 53.789 -3.339 -0.454 1.00 29.20 668 ALA A C 1
ATOM 5116 O O . ALA A 1 668 ? 54.543 -2.917 -1.329 1.00 30.07 668 ALA A O 1
ATOM 5118 N N . ALA A 1 669 ? 52.488 -3.544 -0.649 1.00 29.19 669 ALA A N 1
ATOM 5119 C CA . ALA A 1 669 ? 51.850 -3.329 -1.944 1.00 30.92 669 ALA A CA 1
ATOM 5120 C C . ALA A 1 669 ? 51.394 -1.898 -2.222 1.00 32.07 669 ALA A C 1
ATOM 5121 O O . ALA A 1 669 ? 51.312 -1.490 -3.383 1.00 32.83 669 ALA A O 1
ATOM 5123 N N . GLN A 1 670 ? 51.095 -1.137 -1.172 1.00 31.79 670 GLN A N 1
ATOM 5124 C CA . GLN A 1 670 ? 50.635 0.237 -1.344 1.00 32.52 670 GLN A CA 1
ATOM 5125 C C . GLN A 1 670 ? 51.717 1.139 -1.924 1.00 33.62 670 GLN A C 1
ATOM 5126 O O . GLN A 1 670 ? 52.908 0.909 -1.713 1.00 33.46 670 GLN A O 1
ATOM 5132 N N . THR A 1 671 ? 51.299 2.162 -2.664 1.00 34.76 671 THR A N 1
ATOM 5133 C CA . THR A 1 671 ? 52.247 3.077 -3.293 1.00 37.39 671 THR A CA 1
ATOM 5134 C C . THR A 1 671 ? 52.181 4.521 -2.793 1.00 38.75 671 THR A C 1
ATOM 5135 O O . THR A 1 671 ? 52.784 5.415 -3.395 1.00 38.66 671 THR A O 1
ATOM 5139 N N . GLU A 1 672 ? 51.457 4.755 -1.702 1.00 38.77 672 GLU A N 1
ATOM 5140 C CA . GLU A 1 672 ? 51.341 6.104 -1.149 1.00 39.41 672 GLU A CA 1
ATOM 5141 C C . GLU A 1 672 ? 52.616 6.513 -0.425 1.00 37.68 672 GLU A C 1
ATOM 5142 O O . GLU A 1 672 ? 52.997 7.679 -0.431 1.00 36.56 672 GLU A O 1
ATOM 5148 N N . ASP A 1 673 ? 53.273 5.542 0.195 1.00 36.23 673 ASP A N 1
ATOM 5149 C CA . ASP A 1 673 ? 54.499 5.797 0.939 1.00 35.75 673 ASP A CA 1
ATOM 5150 C C . ASP A 1 673 ? 55.547 4.755 0.560 1.00 35.39 673 ASP A C 1
ATOM 5151 O O . ASP A 1 673 ? 55.511 3.617 1.032 1.00 33.65 673 ASP A O 1
ATOM 5156 N N . ALA A 1 674 ? 56.479 5.149 -0.297 1.00 35.42 674 ALA A N 1
ATOM 5157 C CA . ALA A 1 674 ? 57.527 4.244 -0.746 1.00 36.19 674 ALA A CA 1
ATOM 5158 C C . ALA A 1 674 ? 58.371 3.748 0.419 1.00 36.54 674 ALA A C 1
ATOM 5159 O O . ALA A 1 674 ? 58.842 2.612 0.420 1.00 36.21 674 ALA A O 1
ATOM 5161 N N . ASP A 1 675 ? 58.567 4.604 1.410 1.00 37.26 675 ASP A N 1
ATOM 5162 C CA . ASP A 1 675 ? 59.363 4.226 2.561 1.00 38.12 675 ASP A CA 1
ATOM 5163 C C . ASP A 1 675 ? 58.694 3.117 3.340 1.00 35.61 675 ASP A C 1
ATOM 5164 O O . ASP A 1 675 ? 59.319 2.101 3.637 1.00 34.93 675 ASP A O 1
ATOM 5169 N N . LEU A 1 676 ? 57.426 3.306 3.682 1.00 34.69 676 LEU A N 1
ATOM 5170 C CA . LEU A 1 676 ? 56.727 2.270 4.416 1.00 32.07 676 LEU A CA 1
ATOM 5171 C C . LEU A 1 676 ? 56.727 1.013 3.572 1.00 30.52 676 LEU A C 1
ATOM 5172 O O . LEU A 1 676 ? 56.938 -0.079 4.086 1.00 31.07 676 LEU A O 1
ATOM 5177 N N . ALA A 1 677 ? 56.505 1.168 2.271 1.00 30.12 677 ALA A N 1
ATOM 5178 C CA . ALA A 1 677 ? 56.483 0.019 1.372 1.00 28.87 677 ALA A CA 1
ATOM 5179 C C . ALA A 1 677 ? 57.795 -0.747 1.474 1.00 29.33 677 ALA A C 1
ATOM 5180 O O . ALA A 1 677 ? 57.809 -1.984 1.539 1.00 29.89 677 ALA A O 1
ATOM 5182 N N . ALA A 1 678 ? 58.897 -0.004 1.494 1.00 29.64 678 ALA A N 1
ATOM 5183 C CA . ALA A 1 678 ? 60.219 -0.595 1.579 1.00 30.14 678 ALA A CA 1
ATOM 5184 C C . ALA A 1 678 ? 60.446 -1.264 2.923 1.00 30.33 678 ALA A C 1
ATOM 5185 O O . ALA A 1 678 ? 61.117 -2.292 3.007 1.00 28.88 678 ALA A O 1
ATOM 5187 N N . THR A 1 679 ? 59.891 -0.687 3.981 1.00 30.55 679 THR A N 1
ATOM 5188 C CA . THR A 1 679 ? 60.067 -1.264 5.308 1.00 30.74 679 THR A CA 1
ATOM 5189 C C . THR A 1 679 ? 59.314 -2.586 5.471 1.00 30.38 679 THR A C 1
ATOM 5190 O O . THR A 1 679 ? 59.816 -3.516 6.102 1.00 31.06 679 THR A O 1
ATOM 5194 N N . PHE A 1 680 ? 58.123 -2.677 4.881 1.00 30.55 680 PHE A N 1
ATOM 5195 C CA . PHE A 1 680 ? 57.312 -3.881 5.003 1.00 29.45 680 PHE A CA 1
ATOM 5196 C C . PHE A 1 680 ? 57.489 -4.962 3.946 1.00 30.14 680 PHE A C 1
ATOM 5197 O O . PHE A 1 680 ? 57.012 -6.083 4.122 1.00 29.58 680 PHE A O 1
ATOM 5205 N N . ALA A 1 681 ? 58.174 -4.642 2.853 1.00 31.35 681 ALA A N 1
ATOM 5206 C CA . ALA A 1 681 ? 58.400 -5.635 1.812 1.00 31.27 681 ALA A CA 1
ATOM 5207 C C . ALA A 1 681 ? 59.090 -6.894 2.377 1.00 31.36 681 ALA A C 1
ATOM 5208 O O . ALA A 1 681 ? 58.659 -8.014 2.103 1.00 30.00 681 ALA A O 1
ATOM 5210 N N . PRO A 1 682 ? 60.167 -6.726 3.174 1.00 30.56 682 PRO A N 1
ATOM 5211 C CA . PRO A 1 682 ? 60.875 -7.874 3.757 1.00 30.64 682 PRO A CA 1
ATOM 5212 C C . PRO A 1 682 ? 60.066 -8.601 4.827 1.00 30.56 682 PRO A C 1
ATOM 5213 O O . PRO A 1 682 ? 60.217 -9.810 5.013 1.00 28.98 682 PRO A O 1
ATOM 5217 N N . VAL A 1 683 ? 59.224 -7.856 5.540 1.00 29.00 683 VAL A N 1
ATOM 5218 C CA . VAL A 1 683 ? 58.380 -8.435 6.583 1.00 27.85 683 VAL A CA 1
ATOM 5219 C C . VAL A 1 683 ? 57.326 -9.320 5.913 1.00 26.51 683 VAL A C 1
ATOM 5220 O O . VAL A 1 683 ? 57.116 -10.463 6.308 1.00 25.36 683 VAL A O 1
ATOM 5224 N N . ALA A 1 684 ? 56.671 -8.781 4.891 1.00 26.14 684 ALA A N 1
ATOM 5225 C CA . ALA A 1 684 ? 55.660 -9.532 4.161 1.00 26.70 684 ALA A CA 1
ATOM 5226 C C . ALA A 1 684 ? 56.314 -10.770 3.563 1.00 27.23 684 ALA A C 1
ATOM 5227 O O . ALA A 1 684 ? 55.773 -11.870 3.618 1.00 27.18 684 ALA A O 1
ATOM 5229 N N . GLU A 1 685 ? 57.488 -10.566 2.984 1.00 27.97 685 GLU A N 1
ATOM 5230 C CA . GLU A 1 685 ? 58.252 -11.632 2.367 1.00 29.92 685 GLU A CA 1
ATOM 5231 C C . GLU A 1 685 ? 58.463 -12.751 3.387 1.00 27.61 685 GLU A C 1
ATOM 5232 O O . GLU A 1 685 ? 58.141 -13.911 3.128 1.00 28.07 685 GLU A O 1
ATOM 5238 N N . ALA A 1 686 ? 58.989 -12.387 4.554 1.00 26.08 686 ALA A N 1
ATOM 5239 C CA . ALA A 1 686 ? 59.265 -13.346 5.619 1.00 24.86 686 ALA A CA 1
ATOM 5240 C C . ALA A 1 686 ? 58.025 -14.067 6.139 1.00 24.48 686 ALA A C 1
ATOM 5241 O O . ALA A 1 686 ? 58.063 -15.279 6.383 1.00 25.11 686 ALA A O 1
ATOM 5243 N N . LEU A 1 687 ? 56.932 -13.328 6.322 1.00 23.00 687 LEU A N 1
ATOM 5244 C CA . LEU A 1 687 ? 55.693 -13.915 6.823 1.00 23.59 687 LEU A CA 1
ATOM 5245 C C . LEU A 1 687 ? 55.097 -14.869 5.801 1.00 23.94 687 LEU A C 1
ATOM 5246 O O . LEU A 1 687 ? 54.456 -15.867 6.151 1.00 23.99 687 LEU A O 1
ATOM 5251 N N . ASN A 1 688 ? 55.334 -14.561 4.532 1.00 25.95 688 ASN A N 1
ATOM 5252 C CA . ASN A 1 688 ? 54.807 -15.367 3.445 1.00 27.68 688 ASN A CA 1
ATOM 5253 C C . ASN A 1 688 ? 55.514 -16.705 3.269 1.00 28.52 688 ASN A C 1
ATOM 5254 O O . ASN A 1 688 ? 54.864 -17.735 3.109 1.00 29.90 688 ASN A O 1
ATOM 5259 N N . THR A 1 689 ? 56.838 -16.709 3.300 1.00 29.50 689 THR A N 1
ATOM 5260 C CA . THR A 1 689 ? 57.541 -17.965 3.123 1.00 29.71 689 THR A CA 1
ATOM 5261 C C . THR A 1 689 ? 57.321 -18.876 4.331 1.00 29.52 689 THR A C 1
ATOM 5262 O O . THR A 1 689 ? 57.252 -20.099 4.184 1.00 29.25 689 THR A O 1
ATOM 5266 N N . GLY A 1 690 ? 57.185 -18.283 5.519 1.00 27.75 690 GLY A N 1
ATOM 5267 C CA . GLY A 1 690 ? 56.988 -19.076 6.727 1.00 27.51 690 GLY A CA 1
ATOM 5268 C C . GLY A 1 690 ? 55.548 -19.280 7.178 1.00 26.68 690 GLY A C 1
ATOM 5269 O O . GLY A 1 690 ? 55.291 -19.944 8.188 1.00 27.01 690 GLY A O 1
ATOM 5270 N N . ALA A 1 691 ? 54.606 -18.718 6.424 1.00 27.39 691 ALA A N 1
ATOM 5271 C CA . ALA A 1 691 ? 53.185 -18.821 6.745 1.00 26.08 691 ALA A CA 1
ATOM 5272 C C . ALA A 1 691 ? 52.720 -20.247 6.978 1.00 26.38 691 ALA A C 1
ATOM 5273 O O . ALA A 1 691 ? 52.021 -20.528 7.952 1.00 26.52 691 ALA A O 1
ATOM 5275 N N . ALA A 1 692 ? 53.094 -21.144 6.073 1.00 26.38 692 ALA A N 1
ATOM 5276 C CA . ALA A 1 692 ? 52.704 -22.539 6.194 1.00 26.61 692 ALA A CA 1
ATOM 5277 C C . ALA A 1 692 ? 53.232 -23.140 7.495 1.00 26.33 692 ALA A C 1
ATOM 5278 O O . ALA A 1 692 ? 52.500 -23.833 8.203 1.00 26.73 692 ALA A O 1
ATOM 5280 N N . ASP A 1 693 ? 54.493 -22.871 7.823 1.00 26.61 693 ASP A N 1
ATOM 5281 C CA . ASP A 1 693 ? 55.056 -23.423 9.050 1.00 27.90 693 ASP A CA 1
ATOM 5282 C C . ASP A 1 693 ? 54.501 -22.782 10.309 1.00 25.80 693 ASP A C 1
ATOM 5283 O O . ASP A 1 693 ? 54.254 -23.465 11.303 1.00 25.20 693 ASP A O 1
ATOM 5288 N N . ILE A 1 694 ? 54.302 -21.470 10.270 1.00 25.80 694 ILE A N 1
ATOM 5289 C CA . ILE A 1 694 ? 53.781 -20.759 11.433 1.00 24.55 694 ILE A CA 1
ATOM 5290 C C . ILE A 1 694 ? 52.352 -21.184 11.732 1.00 25.08 694 ILE A C 1
ATOM 5291 O O . ILE A 1 694 ? 52.008 -21.462 12.885 1.00 23.01 694 ILE A O 1
ATOM 5296 N N . ASP A 1 695 ? 51.529 -21.247 10.688 1.00 25.20 695 ASP A N 1
ATOM 5297 C CA . ASP A 1 695 ? 50.132 -21.641 10.834 1.00 26.51 695 ASP A CA 1
ATOM 5298 C C . ASP A 1 695 ? 49.991 -23.052 11.421 1.00 26.53 695 ASP A C 1
ATOM 5299 O O . ASP A 1 695 ? 49.101 -23.307 12.237 1.00 25.39 695 ASP A O 1
ATOM 5304 N N . ALA A 1 696 ? 50.867 -23.966 10.998 1.00 25.61 696 ALA A N 1
ATOM 5305 C CA . ALA A 1 696 ? 50.840 -25.346 11.487 1.00 25.69 696 ALA A CA 1
ATOM 5306 C C . ALA A 1 696 ? 51.255 -25.379 12.950 1.00 24.86 696 ALA A C 1
ATOM 5307 O O . ALA A 1 696 ? 50.633 -26.060 13.766 1.00 25.57 696 ALA A O 1
ATOM 5309 N N . ALA A 1 697 ? 52.309 -24.635 13.268 1.00 25.86 697 ALA A N 1
ATOM 5310 C CA . ALA A 1 697 ? 52.822 -24.551 14.628 1.00 26.66 697 ALA A CA 1
ATOM 5311 C C . ALA A 1 697 ? 51.766 -23.988 15.576 1.00 27.59 697 ALA A C 1
ATOM 5312 O O . ALA A 1 697 ? 51.676 -24.413 16.729 1.00 28.26 697 ALA A O 1
ATOM 5314 N N . LEU A 1 698 ? 50.971 -23.032 15.092 1.00 26.64 698 LEU A N 1
ATOM 5315 C CA . LEU A 1 698 ? 49.923 -22.427 15.913 1.00 27.57 698 LEU A CA 1
ATOM 5316 C C . LEU A 1 698 ? 48.725 -23.353 16.131 1.00 28.39 698 LEU A C 1
ATOM 5317 O O . LEU A 1 698 ? 47.850 -23.078 16.957 1.00 29.44 698 LEU A O 1
ATOM 5322 N N . LEU A 1 699 ? 48.673 -24.446 15.381 1.00 28.52 699 LEU A N 1
ATOM 5323 C CA . LEU A 1 699 ? 47.599 -25.414 15.559 1.00 29.38 699 LEU A CA 1
ATOM 5324 C C . LEU A 1 699 ? 48.149 -26.515 16.464 1.00 30.01 699 LEU A C 1
ATOM 5325 O O . LEU A 1 699 ? 47.422 -27.097 17.269 1.00 29.96 699 LEU A O 1
ATOM 5330 N N . ALA A 1 700 ? 49.447 -26.776 16.330 1.00 31.73 700 ALA A N 1
ATOM 5331 C CA . ALA A 1 700 ? 50.118 -27.810 17.106 1.00 32.79 700 ALA A CA 1
ATOM 5332 C C . ALA A 1 700 ? 50.131 -27.541 18.603 1.00 33.57 700 ALA A C 1
ATOM 5333 O O . ALA A 1 700 ? 49.988 -28.470 19.392 1.00 34.42 700 ALA A O 1
ATOM 5335 N N . VAL A 1 701 ? 50.302 -26.282 18.998 1.00 32.64 701 VAL A N 1
ATOM 5336 C CA . VAL A 1 701 ? 50.339 -25.934 20.420 1.00 31.71 701 VAL A CA 1
ATOM 5337 C C . VAL A 1 701 ? 49.039 -26.258 21.145 1.00 31.00 701 VAL A C 1
ATOM 5338 O O . VAL A 1 701 ? 49.029 -26.417 22.358 1.00 31.50 701 VAL A O 1
ATOM 5342 N N . GLN A 1 702 ? 47.944 -26.359 20.400 1.00 29.47 702 GLN A N 1
ATOM 5343 C CA . GLN A 1 702 ? 46.641 -26.649 20.993 1.00 30.29 702 GLN A CA 1
ATOM 5344 C C . GLN A 1 702 ? 46.497 -28.117 21.394 1.00 31.30 702 GLN A C 1
ATOM 5345 O O . GLN A 1 702 ? 47.219 -28.974 20.884 1.00 30.94 702 GLN A O 1
ATOM 5351 N N . GLY A 1 703 ? 45.577 -28.404 22.314 1.00 31.97 703 GLY A N 1
ATOM 5352 C CA . GLY A 1 703 ? 45.358 -29.785 22.713 1.00 33.71 703 GLY A CA 1
ATOM 5353 C C . GLY A 1 703 ? 45.291 -30.145 24.189 1.00 33.63 703 GLY A C 1
ATOM 5354 O O . GLY A 1 703 ? 44.325 -30.768 24.636 1.00 34.18 703 GLY A O 1
ATOM 5355 N N . GLY A 1 704 ? 46.302 -29.763 24.956 1.00 35.01 704 GLY A N 1
ATOM 5356 C CA . GLY A 1 704 ? 46.295 -30.125 26.360 1.00 35.23 704 GLY A CA 1
ATOM 5357 C C . GLY A 1 704 ? 46.188 -29.021 27.391 1.00 35.29 704 GLY A C 1
ATOM 5358 O O . GLY A 1 704 ? 46.173 -27.829 27.067 1.00 34.60 704 GLY A O 1
ATOM 5359 N N . ALA A 1 705 ? 46.112 -29.446 28.652 1.00 35.45 705 ALA A N 1
ATOM 5360 C CA . ALA A 1 705 ? 46.013 -28.544 29.789 1.00 34.90 705 ALA A CA 1
ATOM 5361 C C . ALA A 1 705 ? 47.121 -27.499 29.732 1.00 34.85 705 ALA A C 1
ATOM 5362 O O . ALA A 1 705 ? 48.236 -27.780 29.285 1.00 34.02 705 ALA A O 1
ATOM 5364 N N . THR A 1 706 ? 46.799 -26.295 30.195 1.00 33.67 706 THR A N 1
ATOM 5365 C CA . THR A 1 706 ? 47.734 -25.180 30.197 1.00 33.57 706 THR A CA 1
ATOM 5366 C C . THR A 1 706 ? 47.683 -24.520 31.561 1.00 31.81 706 THR A C 1
ATOM 5367 O O . THR A 1 706 ? 46.617 -24.413 32.145 1.00 31.36 706 THR A O 1
ATOM 5371 N N . ASP A 1 707 ? 48.832 -24.085 32.066 1.00 32.17 707 ASP A N 1
ATOM 5372 C CA . ASP A 1 707 ? 48.912 -23.424 33.370 1.00 32.27 707 ASP A CA 1
ATOM 5373 C C . ASP A 1 707 ? 49.262 -21.941 33.230 1.00 31.69 707 ASP A C 1
ATOM 5374 O O . ASP A 1 707 ? 50.369 -21.589 32.828 1.00 32.34 707 ASP A O 1
ATOM 5379 N N . LEU A 1 708 ? 48.313 -21.074 33.569 1.00 29.84 708 LEU A N 1
ATOM 5380 C CA . LEU A 1 708 ? 48.521 -19.631 33.461 1.00 30.22 708 LEU A CA 1
ATOM 5381 C C . LEU A 1 708 ? 49.209 -19.040 34.696 1.00 29.61 708 LEU A C 1
ATOM 5382 O O . LEU A 1 708 ? 49.591 -17.865 34.700 1.00 29.42 708 LEU A O 1
ATOM 5387 N N . GLY A 1 709 ? 49.369 -19.859 35.735 1.00 28.69 709 GLY A N 1
ATOM 5388 C CA . GLY A 1 709 ? 50.004 -19.393 36.956 1.00 28.93 709 GLY A CA 1
ATOM 5389 C C . GLY A 1 709 ? 49.107 -18.481 37.772 1.00 29.31 709 GLY A C 1
ATOM 5390 O O . GLY A 1 709 ? 49.568 -17.772 38.667 1.00 28.93 709 GLY A O 1
ATOM 5391 N N . GLY A 1 710 ? 47.816 -18.507 37.468 1.00 29.31 710 GLY A N 1
ATOM 5392 C CA . GLY A 1 710 ? 46.866 -17.667 38.175 1.00 29.20 710 GLY A CA 1
ATOM 5393 C C . GLY A 1 710 ? 45.649 -17.455 37.300 1.00 28.99 710 GLY A C 1
ATOM 5394 O O . GLY A 1 710 ? 45.509 -18.129 36.278 1.00 28.54 710 GLY A O 1
ATOM 5395 N N . TYR A 1 711 ? 44.767 -16.537 37.685 1.00 26.77 711 TYR A N 1
ATOM 5396 C CA . TYR A 1 711 ? 43.574 -16.271 36.889 1.00 26.35 711 TYR A CA 1
ATOM 5397 C C . TYR A 1 711 ? 43.357 -14.772 36.765 1.00 25.30 711 TYR A C 1
ATOM 5398 O O . TYR A 1 711 ? 43.361 -14.228 35.660 1.00 25.75 711 TYR A O 1
ATOM 5407 N N . TYR A 1 712 ? 43.163 -14.105 37.897 1.00 25.09 712 TYR A N 1
ATOM 5408 C CA . TYR A 1 712 ? 42.971 -12.657 37.893 1.00 24.85 712 TYR A CA 1
ATOM 5409 C C . TYR A 1 712 ? 44.342 -11.993 37.880 1.00 24.09 712 TYR A C 1
ATOM 5410 O O . TYR A 1 712 ? 44.504 -10.852 37.449 1.00 24.62 712 TYR A O 1
ATOM 5419 N N . SER A 1 713 ? 45.332 -12.737 38.352 1.00 23.90 713 SER A N 1
ATOM 5420 C CA . SER A 1 713 ? 46.700 -12.259 38.406 1.00 23.91 713 SER A CA 1
ATOM 5421 C C . SER A 1 713 ? 47.595 -13.369 37.846 1.00 26.15 713 SER A C 1
ATOM 5422 O O . SER A 1 713 ? 48.407 -13.950 38.563 1.00 25.72 713 SER A O 1
ATOM 5425 N N . PRO A 1 714 ? 47.443 -13.690 36.551 1.00 26.40 714 PRO A N 1
ATOM 5426 C CA . PRO A 1 714 ? 48.257 -14.743 35.935 1.00 27.11 714 PRO A CA 1
ATOM 5427 C C . PRO A 1 714 ? 49.740 -14.394 35.939 1.00 27.13 714 PRO A C 1
ATOM 5428 O O . PRO A 1 714 ? 50.107 -13.238 36.120 1.00 27.19 714 PRO A O 1
ATOM 5432 N N . ASN A 1 715 ? 50.587 -15.398 35.747 1.00 28.56 715 ASN A N 1
ATOM 5433 C CA . ASN A 1 715 ? 52.026 -15.181 35.725 1.00 31.22 715 ASN A CA 1
ATOM 5434 C C . ASN A 1 715 ? 52.477 -14.643 34.374 1.00 30.88 715 ASN A C 1
ATOM 5435 O O . ASN A 1 715 ? 52.235 -15.252 33.329 1.00 30.81 715 ASN A O 1
ATOM 5440 N N . GLU A 1 716 ? 53.132 -13.491 34.422 1.00 31.50 716 GLU A N 1
ATOM 5441 C CA . GLU A 1 716 ? 53.645 -12.785 33.251 1.00 32.47 716 GLU A CA 1
ATOM 5442 C C . GLU A 1 716 ? 54.464 -13.652 32.284 1.00 32.94 716 GLU A C 1
ATOM 5443 O O . GLU A 1 716 ? 54.255 -13.600 31.072 1.00 30.76 716 GLU A O 1
ATOM 5449 N N . GLU A 1 717 ? 55.401 -14.435 32.817 1.00 31.02 717 GLU A N 1
ATOM 5450 C CA . GLU A 1 717 ? 56.249 -15.287 31.987 1.00 31.80 717 GLU A CA 1
ATOM 5451 C C . GLU A 1 717 ? 55.484 -16.424 31.315 1.00 31.48 717 GLU A C 1
ATOM 5452 O O . GLU A 1 717 ? 55.746 -16.749 30.153 1.00 31.22 717 GLU A O 1
ATOM 5458 N N . LYS A 1 718 ? 54.551 -17.038 32.040 1.00 31.09 718 LYS A N 1
ATOM 5459 C CA . LYS A 1 718 ? 53.752 -18.119 31.472 1.00 30.85 718 LYS A CA 1
ATOM 5460 C C . LYS A 1 718 ? 52.803 -17.619 30.372 1.00 31.97 718 LYS A C 1
ATOM 5461 O O . LYS A 1 718 ? 52.639 -18.284 29.347 1.00 31.68 718 LYS A O 1
ATOM 5467 N N . LEU A 1 719 ? 52.185 -16.455 30.589 1.00 32.22 719 LEU A N 1
ATOM 5468 C CA . LEU A 1 719 ? 51.273 -15.854 29.612 1.00 31.91 719 LEU A CA 1
ATOM 5469 C C . LEU A 1 719 ? 51.991 -15.560 28.301 1.00 32.26 719 LEU A C 1
ATOM 5470 O O . LEU A 1 719 ? 51.495 -15.868 27.214 1.00 30.84 719 LEU A O 1
ATOM 5475 N N . THR A 1 720 ? 53.159 -14.943 28.415 1.00 30.73 720 THR A N 1
ATOM 5476 C CA . THR A 1 720 ? 53.945 -14.599 27.245 1.00 31.78 720 THR A CA 1
ATOM 5477 C C . THR A 1 720 ? 54.321 -15.845 26.459 1.00 32.12 720 THR A C 1
ATOM 5478 O O . THR A 1 720 ? 54.178 -15.893 25.231 1.00 29.98 720 THR A O 1
ATOM 5482 N N . ASN A 1 721 ? 54.805 -16.851 27.181 1.00 30.11 721 ASN A N 1
ATOM 5483 C CA . ASN A 1 721 ? 55.221 -18.108 26.576 1.00 30.14 721 ASN A CA 1
ATOM 5484 C C . ASN A 1 721 ? 54.048 -18.809 25.884 1.00 28.31 721 ASN A C 1
ATOM 5485 O O . ASN A 1 721 ? 54.205 -19.391 24.811 1.00 26.99 721 ASN A O 1
ATOM 5490 N N . ILE A 1 722 ? 52.875 -18.744 26.504 1.00 26.04 722 ILE A N 1
ATOM 5491 C CA . ILE A 1 722 ? 51.682 -19.370 25.958 1.00 24.40 722 ILE A CA 1
ATOM 5492 C C . ILE A 1 722 ? 51.113 -18.606 24.759 1.00 24.50 722 ILE A C 1
ATOM 5493 O O . ILE A 1 722 ? 50.738 -19.210 23.749 1.00 24.83 722 ILE A O 1
ATOM 5498 N N . MET A 1 723 ? 51.060 -17.280 24.865 1.00 23.26 723 MET A N 1
ATOM 5499 C CA . MET A 1 723 ? 50.478 -16.468 23.804 1.00 24.52 723 MET A CA 1
ATOM 5500 C C . MET A 1 723 ? 51.367 -16.132 22.613 1.00 24.27 723 MET A C 1
ATOM 5501 O O . MET A 1 723 ? 50.866 -15.730 21.560 1.00 24.53 723 MET A O 1
ATOM 5506 N N . ARG A 1 724 ? 52.677 -16.298 22.768 1.00 23.59 724 ARG A N 1
ATOM 5507 C CA . ARG A 1 724 ? 53.619 -16.048 21.670 1.00 25.70 724 ARG A CA 1
ATOM 5508 C C . ARG A 1 724 ? 54.529 -17.279 21.579 1.00 25.59 724 ARG A C 1
ATOM 5509 O O . ARG A 1 724 ? 55.744 -17.175 21.700 1.00 25.55 724 ARG A O 1
ATOM 5517 N N . PRO A 1 725 ? 53.945 -18.459 21.326 1.00 27.61 725 PRO A N 1
ATOM 5518 C CA . PRO A 1 725 ? 54.697 -19.711 21.237 1.00 27.06 725 PRO A CA 1
ATOM 5519 C C . PRO A 1 725 ? 55.546 -20.017 20.002 1.00 27.43 725 PRO A C 1
ATOM 5520 O O . PRO A 1 725 ? 56.355 -20.944 20.041 1.00 28.17 725 PRO A O 1
ATOM 5524 N N . VAL A 1 726 ? 55.385 -19.265 18.917 1.00 26.96 726 VAL A N 1
ATOM 5525 C CA . VAL A 1 726 ? 56.152 -19.553 17.702 1.00 27.07 726 VAL A CA 1
ATOM 5526 C C . VAL A 1 726 ? 57.295 -18.566 17.451 1.00 26.86 726 VAL A C 1
ATOM 5527 O O . VAL A 1 726 ? 57.087 -17.444 16.976 1.00 26.75 726 VAL A O 1
ATOM 5531 N N . ALA A 1 727 ? 58.510 -19.009 17.761 1.00 26.54 727 ALA A N 1
ATOM 5532 C CA . ALA A 1 727 ? 59.699 -18.186 17.595 1.00 26.27 727 ALA A CA 1
ATOM 5533 C C . ALA A 1 727 ? 59.866 -17.633 16.184 1.00 26.69 727 ALA A C 1
ATOM 5534 O O . ALA A 1 727 ? 60.306 -16.500 16.005 1.00 25.84 727 ALA A O 1
ATOM 5536 N N . GLN A 1 728 ? 59.518 -18.428 15.180 1.00 26.10 728 GLN A N 1
ATOM 5537 C CA . GLN A 1 728 ? 59.656 -17.989 13.793 1.00 27.12 728 GLN A CA 1
ATOM 5538 C C . GLN A 1 728 ? 58.862 -16.706 13.533 1.00 27.42 728 GLN A C 1
ATOM 5539 O O . GLN A 1 728 ? 59.335 -15.784 12.849 1.00 27.63 728 GLN A O 1
ATOM 5545 N N . PHE A 1 729 ? 57.654 -16.661 14.090 1.00 25.95 729 PHE A N 1
ATOM 5546 C CA . PHE A 1 729 ? 56.764 -15.515 13.957 1.00 24.78 729 PHE A CA 1
ATOM 5547 C C . PHE A 1 729 ? 57.278 -14.365 14.829 1.00 24.55 729 PHE A C 1
ATOM 5548 O O . PHE A 1 729 ? 57.476 -13.253 14.336 1.00 24.59 729 PHE A O 1
ATOM 5556 N N . ASN A 1 730 ? 57.528 -14.636 16.108 1.00 25.36 730 ASN A N 1
ATOM 5557 C CA . ASN A 1 730 ? 58.016 -13.598 17.017 1.00 26.54 730 ASN A CA 1
ATOM 5558 C C . ASN A 1 730 ? 59.262 -12.886 16.510 1.00 26.72 730 ASN A C 1
ATOM 5559 O O . ASN A 1 730 ? 59.410 -11.676 16.682 1.00 27.77 730 ASN A O 1
ATOM 5564 N N . GLU A 1 731 ? 60.167 -13.632 15.887 1.00 27.62 731 GLU A N 1
ATOM 5565 C CA . GLU A 1 731 ? 61.395 -13.029 15.398 1.00 28.80 731 GLU A CA 1
ATOM 5566 C C . GLU A 1 731 ? 61.168 -12.084 14.235 1.00 28.67 731 GLU A C 1
ATOM 5567 O O . GLU A 1 731 ? 61.890 -11.099 14.090 1.00 27.26 731 GLU A O 1
ATOM 5573 N N . ILE A 1 732 ? 60.181 -12.371 13.396 1.00 27.72 732 ILE A N 1
ATOM 5574 C CA . ILE A 1 732 ? 59.914 -11.478 12.279 1.00 28.02 732 ILE A CA 1
ATOM 5575 C C . ILE A 1 732 ? 59.390 -10.163 12.845 1.00 29.29 732 ILE A C 1
ATOM 5576 O O . ILE A 1 732 ? 59.806 -9.085 12.429 1.00 29.21 732 ILE A O 1
ATOM 5581 N N . VAL A 1 733 ? 58.489 -10.271 13.814 1.00 29.54 733 VAL A N 1
ATOM 5582 C CA . VAL A 1 733 ? 57.889 -9.111 14.465 1.00 32.79 733 VAL A CA 1
ATOM 5583 C C . VAL A 1 733 ? 58.915 -8.273 15.245 1.00 34.32 733 VAL A C 1
ATOM 5584 O O . VAL A 1 733 ? 58.949 -7.048 15.117 1.00 34.16 733 VAL A O 1
ATOM 5588 N N . ASP A 1 734 ? 59.744 -8.937 16.052 1.00 37.28 734 ASP A N 1
ATOM 5589 C CA . ASP A 1 734 ? 60.755 -8.248 16.857 1.00 40.99 734 ASP A CA 1
ATOM 5590 C C . ASP A 1 734 ? 61.785 -7.489 16.015 1.00 42.67 734 ASP A C 1
ATOM 5591 O O . ASP A 1 734 ? 62.278 -6.433 16.419 1.00 43.90 734 ASP A O 1
ATOM 5596 N N . ALA A 1 735 ? 62.097 -8.028 14.842 1.00 43.66 735 ALA A N 1
ATOM 5597 C CA . ALA A 1 735 ? 63.055 -7.411 13.935 1.00 44.58 735 ALA A CA 1
ATOM 5598 C C . ALA A 1 735 ? 62.569 -6.065 13.389 1.00 44.40 735 ALA A C 1
ATOM 5599 O O . ALA A 1 735 ? 63.379 -5.199 13.061 1.00 44.50 735 ALA A O 1
ATOM 5601 N N . LEU A 1 736 ? 61.251 -5.897 13.287 1.00 44.45 736 LEU A N 1
ATOM 5602 C CA . LEU A 1 736 ? 60.662 -4.658 12.773 1.00 44.97 736 LEU A CA 1
ATOM 5603 C C . LEU A 1 736 ? 61.059 -3.471 13.641 1.00 44.61 736 LEU A C 1
ATOM 5604 O O . LEU A 1 736 ? 61.710 -2.546 13.108 1.00 45.11 736 LEU A O 1
#

InterPro domains:
  IPR004436 Isocitrate dehydrogenase NADP-dependent, monomeric [PF03971] (3-734)
  IPR004436 Isocitrate dehydrogenase NADP-dependent, monomeric [PIRSF009407] (2-736)
  IPR004436 Isocitrate dehydrogenase NADP-dependent, monomeric [PTHR36999] (2-736)
  IPR004436 Isocitrate dehydrogenase NADP-dependent, monomeric [TIGR00178] (1-738)

Organism: Corynebacterium glutamicum (strain ATCC 13032 / DSM 20300 / JCM 1318 / BCRC 11384 / CCUG 27702 / LMG 3730 / NBRC 12168 / NCIMB 10025 / NRRL B-2784 / 534) (NCBI:txid196627)

Nearest PDB structures (foldseek):
  3mbc-assembly2_B  TM=9.615E-01  e=0.000E+00  Corynebacterium glutamicum ATCC 13032
  1itw-assembly4_D  TM=8.798E-01  e=5.115E-101  Azotobacter vinelandii
  5kvu-assembly3_C  TM=8.009E-01  e=4.261E-96  Mycobacterium tuberculosis H37Rv
  6g3u-assembly1_A  TM=8.036E-01  e=1.086E-93  Pseudomonas aeruginosa
  7y1u-assembly1_A  TM=8.007E-01  e=7.312E-87  Campylobacter corcagiensis

Sequence (735 aa):
AKIIWTRTDEAPLLATYSLKPVVEAFAATAGIEVETRDISLAGRILAQFPERLTEDQKVGNALAELGELAKTPEANIIKLPNISASVPQLKAAIKELQDQGYDIPELPDNATTDEEKDILARYNAVKGSAVNPVLREGNSDRRAPIAVKNFVKKFPHRMGEWSADSKTNVATMDANDFRHNEKSIILDAADEVQIKHIAADGTETILKDSLKLLEGEVLDGTVLSAKALDAFLLEQVARAKAEGILFSAHLKATMMKVSDPIIFGHVVRAYFADVFAQYGEQLLAAGLNGENGLAAILSGLESLDNGEEIKAAFEKGLEDGPDLAMVNSARGITNLHVPSDVIVDASMPAMIRTSGHMWNKDDQEQDTLAIIPDSSYAGVYQTVIEDCRKNGAFDPTTMGTVPNVGLMAQKAEEYGSHDKTFRIEADGVVQVVSSNGDVLIEHDVEANDIWRACQVKDAPIQDWVKLAVTRSRLSGMPAVFWLDPERAHDRNLASLVEKYLADHDTEGLDIQILSPVEATQLSIDRIRRGEDTISVTGNVLRDYNTDLFPILELGTSAKMLSVVPLMAGGGLFETGAGGSAPKHVQQVQEENHLRWDSLGEFLALAESFRHELNNNGNTKAGVLADALDKATEKLLNEEKSPSRKVGEIDNRGSHFWLTKFWADELAAQTEDADLAATFAPVAEALNTGAADIDAALLAVQGGATDLGGYYSPNEEKLTNIMRPVAQFNEIVDAL